Protein AF-A0A942ASG0-F1 (afdb_monomer_lite)

Sequence (392 aa):
MKYILGILLLIIGFVSEAQRLSVQSFRKLENDLSARGSEGRTDQNGDRCAIIKIVTTERNFVFEPDALGTMGTEQKTGEIWLYVPYGAKRLTIKHPVYGILRDYMYSEQIDKACVYELVLNTTRVLVAPETSRRWKEDDVDFSSLPQLNYNFQTSPFIVGDQAYVLFTLRKTSASYTRSIHAKDEEQSRFLGRTVRKYYHIKAHKETVSVAGFYKYDFLLKKWLDCTPPPYRTYTVEISENPSFSLGRSGSDFGLEAIGNFIFTLKRDYVYHPPFDKWLTVPTTFEQSYLVRDKIIKCSADENSMYLIHIYNPAENSLVLAEAIPQKKGFISKISVVADQVYFVISPENRKKIALTQVYLIDLDQEKVEEISEKNVSFFYKVLETSADGYKL

Foldseek 3Di:
DPVVVVVVVVPPDDPDPVQLKDWPDKFWDPPDQCQVDPNWDAAPVRFTWEKEKEFAQDDDKDKDWPPSGWPDWDDDHRTIITTGHFFTFFMWIFDLPRAIDPGDGHPDGGHTSTYMYTYMPNDDPPPVPPDQPDDDLVLQDPVQPPDWPADDKARWDDFRQKTKMWGKHKDKDDKDWDWDWAWDPVVCVVVVHTDIDIDTFIKIKIKMDTRFMWMQRSVVRHIDGFDDDPDDIDIFIATPDPVDGRDDPDPQPDWDDQDNWIARPQNQWTQRVRVSDIDGQPDGPPPWADADQWIWDWDADPQQWTFIWIARSNVSDIDRQDTHHHDPQWDWAWFDDPSWIKIKIAHPDPVVRQPIWIWTQDNVVRHIHTDPDRDSVVSVVRVPGHRDRRDD

pLDDT: mean 82.53, std 14.45, range [28.8, 97.06]

Secondary structure (DSSP, 8-state):
--SHHHHHTSSSS------SEEEEEEEE-TT--TTTSTT--B-TTSPBPEEEEEE-S----EEEE-TT----EEEETTEEEEEE-TT--EEEEEETTTEEEEEEEPSS---TT-EEEEEEEE------TT------GGG--GGGS-----SEEPPPEEETTEEEEEEEEEEEPPPEEEEEEEE-HHHHHHHTS--EEEEEEEEEEEEEEEEEEEEEETTTTEEEE-PPP-PPPEEEEEESSTTS------S-S-EEEETTEEEETTSSEEEEGGGTEEEE-SS--TTEEEETTEEEEEEE-TTSEEEEEEEETTTTEEEEEEEEE--TTEEEEEEEETTEEEEEEEESSGGGGGG-EEEEEETTTTEEEE-----HHHHHHHHH---BTTB-

Radius of gyration: 29.04 Å; chains: 1; bounding box: 80×58×90 Å

Structure (mmCIF, N/CA/C/O backbone):
data_AF-A0A942ASG0-F1
#
_entry.id   AF-A0A942ASG0-F1
#
loop_
_atom_site.group_PDB
_atom_site.id
_atom_site.type_symbol
_atom_site.label_atom_id
_atom_site.label_alt_id
_atom_site.label_comp_id
_atom_site.label_asym_id
_atom_site.label_entity_id
_atom_site.label_seq_id
_atom_site.pdbx_PDB_ins_code
_atom_site.Cartn_x
_atom_site.Cartn_y
_atom_site.Cartn_z
_atom_site.occupancy
_atom_site.B_iso_or_equiv
_atom_site.auth_seq_id
_atom_site.auth_comp_id
_atom_site.auth_asym_id
_atom_site.auth_atom_id
_atom_site.pdbx_PDB_model_num
ATOM 1 N N . MET A 1 1 ? 50.427 10.777 -24.935 1.00 48.16 1 MET A N 1
ATOM 2 C CA . MET A 1 1 ? 49.016 10.978 -25.350 1.00 48.16 1 MET A CA 1
ATOM 3 C C . MET A 1 1 ? 48.477 9.850 -26.253 1.00 48.16 1 MET A C 1
ATOM 5 O O . MET A 1 1 ? 47.706 10.125 -27.157 1.00 48.16 1 MET A O 1
ATOM 9 N N . LYS A 1 2 ? 48.838 8.573 -26.024 1.00 47.34 2 LYS A N 1
ATOM 10 C CA . LYS A 1 2 ? 48.308 7.421 -26.797 1.00 47.34 2 LYS A CA 1
ATOM 11 C C . LYS A 1 2 ? 47.503 6.413 -25.961 1.00 47.34 2 LYS A C 1
ATOM 13 O O . LYS A 1 2 ? 46.770 5.621 -26.528 1.00 47.34 2 LYS A O 1
ATOM 18 N N . TYR A 1 3 ? 47.571 6.497 -24.630 1.00 49.31 3 TYR A N 1
ATOM 19 C CA . TYR A 1 3 ? 46.872 5.573 -23.723 1.00 49.31 3 TYR A CA 1
ATOM 20 C C . TYR A 1 3 ? 45.586 6.147 -23.107 1.00 49.31 3 TYR A C 1
ATOM 22 O O . TYR A 1 3 ? 44.794 5.401 -22.547 1.00 49.31 3 TYR A O 1
ATOM 30 N N . ILE A 1 4 ? 45.332 7.453 -23.256 1.00 53.19 4 ILE A N 1
ATOM 31 C CA . ILE A 1 4 ? 44.117 8.099 -22.723 1.00 53.19 4 ILE A CA 1
ATOM 32 C C . ILE A 1 4 ? 42.896 7.809 -23.617 1.00 53.19 4 ILE A C 1
ATOM 34 O O . ILE A 1 4 ? 41.786 7.681 -23.115 1.00 53.19 4 ILE A O 1
ATOM 38 N N . LEU A 1 5 ? 43.101 7.600 -24.924 1.00 44.56 5 LEU A N 1
ATOM 39 C CA . LE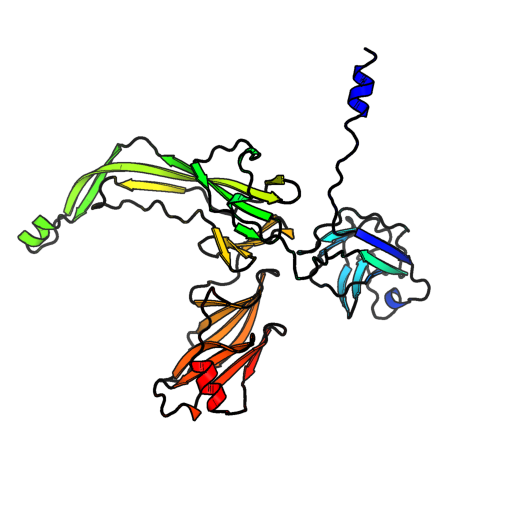U A 1 5 ? 42.014 7.270 -25.854 1.00 44.56 5 LEU A CA 1
ATOM 40 C C . LEU A 1 5 ? 41.536 5.808 -25.720 1.00 44.56 5 LEU A C 1
ATOM 42 O O . LEU A 1 5 ? 40.379 5.520 -25.996 1.00 44.56 5 LEU A O 1
ATOM 46 N N . GLY A 1 6 ? 42.400 4.897 -25.253 1.00 43.62 6 GLY A N 1
ATOM 47 C CA . GLY A 1 6 ? 42.054 3.482 -25.049 1.00 43.62 6 GLY A CA 1
ATOM 48 C C . GLY A 1 6 ? 41.266 3.213 -23.763 1.00 43.62 6 GLY A C 1
ATOM 49 O O . GLY A 1 6 ? 40.434 2.315 -23.735 1.00 43.62 6 GLY A O 1
ATOM 50 N N . ILE A 1 7 ? 41.475 4.020 -22.717 1.00 53.94 7 ILE A N 1
ATOM 51 C CA . ILE A 1 7 ? 40.761 3.881 -21.435 1.00 53.94 7 ILE A CA 1
ATOM 52 C C . ILE A 1 7 ? 39.361 4.513 -21.513 1.00 53.94 7 ILE A C 1
ATOM 54 O O . ILE A 1 7 ? 38.425 4.004 -20.905 1.00 53.94 7 ILE A O 1
ATOM 58 N N . LEU A 1 8 ? 39.178 5.551 -22.338 1.00 45.31 8 LEU A N 1
ATOM 59 C CA . LEU A 1 8 ? 37.859 6.146 -22.589 1.00 45.31 8 LEU A CA 1
ATOM 60 C C . LEU A 1 8 ? 36.940 5.230 -23.425 1.00 45.31 8 LEU A C 1
ATOM 62 O O . LEU A 1 8 ? 35.721 5.346 -23.346 1.00 45.31 8 LEU A O 1
ATOM 66 N N . LEU A 1 9 ? 37.509 4.286 -24.186 1.00 45.47 9 LEU A N 1
ATOM 67 C CA . LEU A 1 9 ? 36.757 3.350 -25.031 1.00 45.47 9 LEU A CA 1
ATOM 68 C C . LEU A 1 9 ? 36.333 2.060 -24.301 1.00 45.47 9 LEU A C 1
ATOM 70 O O . LEU A 1 9 ? 35.544 1.292 -24.842 1.00 45.47 9 LEU A O 1
ATOM 74 N N . LEU A 1 10 ? 36.810 1.832 -23.068 1.00 40.88 10 LEU A N 1
ATOM 75 C CA . LEU A 1 10 ? 36.497 0.636 -22.270 1.00 40.88 10 LEU A CA 1
ATOM 76 C C . LEU A 1 10 ? 35.333 0.841 -21.275 1.00 40.88 10 LEU A C 1
ATOM 78 O O . LEU A 1 10 ? 34.956 -0.092 -20.576 1.00 40.88 10 LEU A O 1
ATOM 82 N N . ILE A 1 11 ? 34.757 2.050 -21.210 1.00 46.19 11 ILE A N 1
ATOM 83 C CA . ILE A 1 11 ? 33.694 2.432 -20.253 1.00 46.19 11 ILE A CA 1
ATOM 84 C C . ILE A 1 11 ? 32.275 2.348 -20.876 1.00 46.19 11 ILE A C 1
ATOM 86 O O . ILE A 1 11 ? 31.283 2.572 -20.192 1.00 46.19 11 ILE A O 1
ATOM 90 N N . ILE A 1 12 ? 32.129 1.966 -22.154 1.00 49.53 12 ILE A N 1
ATOM 91 C CA . ILE A 1 12 ? 30.828 2.005 -22.869 1.00 49.53 12 ILE A CA 1
ATOM 92 C C . ILE A 1 12 ? 30.066 0.653 -22.910 1.00 49.53 12 ILE A C 1
ATOM 94 O O . ILE A 1 12 ? 28.944 0.584 -23.397 1.00 49.53 12 ILE A O 1
ATOM 98 N N . GLY A 1 13 ? 30.564 -0.425 -22.308 1.00 43.66 13 GLY A N 1
ATOM 99 C CA . GLY A 1 13 ? 29.758 -1.638 -22.069 1.00 43.66 13 GLY A CA 1
ATOM 100 C C . GLY A 1 13 ? 30.139 -2.196 -20.708 1.00 43.66 13 GLY A C 1
ATOM 101 O O . GLY A 1 13 ? 31.313 -2.436 -20.477 1.00 43.66 13 GLY A O 1
ATOM 102 N N . PHE A 1 14 ? 29.271 -2.344 -19.712 1.00 40.69 14 PHE A N 1
ATOM 103 C CA . PHE A 1 14 ? 27.920 -2.880 -19.746 1.00 40.69 14 PHE A CA 1
ATOM 104 C C . PHE A 1 14 ? 27.034 -2.139 -18.733 1.00 40.69 14 PHE A C 1
ATOM 106 O O . PHE A 1 14 ? 27.202 -2.290 -17.524 1.00 40.69 14 PHE A O 1
ATOM 113 N N . VAL A 1 15 ? 26.041 -1.394 -19.217 1.00 37.25 15 VAL A N 1
ATOM 114 C CA . VAL A 1 15 ? 24.799 -1.177 -18.468 1.00 37.25 15 VAL A CA 1
ATOM 115 C C . VAL A 1 15 ? 23.785 -2.127 -19.084 1.00 37.25 15 VAL A C 1
ATOM 117 O O . VAL A 1 15 ? 23.076 -1.772 -20.018 1.00 37.25 15 VAL A O 1
ATOM 120 N N . SER A 1 16 ? 23.758 -3.370 -18.616 1.00 33.47 16 SER A N 1
ATOM 121 C CA . SER A 1 16 ? 22.573 -4.200 -18.792 1.00 33.47 16 SER A CA 1
ATOM 122 C C . SER A 1 16 ? 21.717 -3.998 -17.548 1.00 33.47 16 SER A C 1
ATOM 124 O O . SER A 1 16 ? 21.945 -4.642 -16.522 1.00 33.47 16 SER A O 1
ATOM 126 N N . GLU A 1 17 ? 20.735 -3.092 -17.616 1.00 38.97 17 GLU A N 1
ATOM 127 C CA . GLU A 1 17 ? 19.510 -3.318 -16.849 1.00 38.97 17 GLU A CA 1
ATOM 128 C C . GLU A 1 17 ? 19.090 -4.752 -17.178 1.00 38.97 17 GLU A C 1
ATOM 130 O O . GLU A 1 17 ? 18.910 -5.088 -18.348 1.00 38.97 17 GLU A O 1
ATOM 135 N N . ALA A 1 18 ? 18.995 -5.633 -16.185 1.00 37.53 18 ALA A N 1
ATOM 136 C CA . ALA A 1 18 ? 18.322 -6.902 -16.401 1.00 37.53 18 ALA A CA 1
ATOM 137 C C . ALA A 1 18 ? 16.839 -6.573 -16.632 1.00 37.53 18 ALA A C 1
ATOM 139 O O . ALA A 1 18 ? 16.048 -6.512 -15.693 1.00 37.53 18 ALA A O 1
ATOM 140 N N . GLN A 1 19 ? 16.483 -6.263 -17.876 1.00 45.41 19 GLN A N 1
ATOM 141 C CA . GLN A 1 19 ? 15.120 -6.014 -18.310 1.00 45.41 19 GLN A CA 1
ATOM 142 C C . GLN A 1 19 ? 14.390 -7.363 -18.250 1.00 45.41 19 GLN A C 1
ATOM 144 O O . GLN A 1 19 ? 14.608 -8.244 -19.077 1.00 45.41 19 GLN A O 1
ATOM 149 N N . ARG A 1 20 ? 13.592 -7.564 -17.192 1.00 66.81 20 ARG A N 1
ATOM 150 C CA . ARG A 1 20 ? 12.850 -8.816 -16.918 1.00 66.81 20 ARG A CA 1
ATOM 151 C C . ARG A 1 20 ? 11.556 -8.942 -17.736 1.00 66.81 20 ARG A C 1
ATOM 153 O O . ARG A 1 20 ? 10.942 -10.003 -17.744 1.00 66.81 20 ARG A O 1
ATOM 160 N N . LEU A 1 21 ? 11.191 -7.877 -18.449 1.00 74.88 21 LEU A N 1
ATOM 161 C CA . LEU A 1 21 ? 10.167 -7.834 -19.483 1.00 74.88 21 LEU A CA 1
ATOM 162 C C . LEU A 1 21 ? 10.868 -7.611 -20.823 1.00 74.88 21 LEU A C 1
ATOM 164 O O . LEU A 1 21 ? 11.535 -6.592 -21.006 1.00 74.88 21 LEU A O 1
ATOM 168 N N . SER A 1 22 ? 10.725 -8.551 -21.750 1.00 83.56 22 SER A N 1
ATOM 169 C CA . SER A 1 22 ? 11.281 -8.437 -23.099 1.00 83.56 22 SER A CA 1
ATOM 170 C C . SER A 1 22 ? 10.290 -8.937 -24.143 1.00 83.56 22 SER A C 1
ATOM 172 O O . SER A 1 22 ? 9.308 -9.609 -23.822 1.00 83.56 22 SER A O 1
ATOM 174 N N . VAL A 1 23 ? 10.520 -8.578 -25.405 1.00 86.50 23 VAL A N 1
ATOM 175 C CA . VAL A 1 23 ? 9.737 -9.105 -26.526 1.00 86.50 23 VAL A CA 1
ATOM 176 C C . VAL A 1 23 ? 10.394 -10.390 -27.002 1.00 86.50 23 VAL A C 1
ATOM 178 O O . VAL A 1 23 ? 11.553 -10.381 -27.407 1.00 86.50 23 VAL A O 1
ATOM 181 N N . GLN A 1 24 ? 9.650 -11.491 -26.948 1.00 84.06 24 GLN A N 1
ATOM 182 C CA . GLN A 1 24 ? 10.066 -12.767 -27.520 1.00 84.06 24 GLN A CA 1
ATOM 183 C C . GLN A 1 24 ? 9.985 -12.721 -29.047 1.00 84.06 24 GLN A C 1
ATOM 185 O O . GLN A 1 24 ? 10.908 -13.152 -29.734 1.00 84.06 24 GLN A O 1
ATOM 190 N N . SER A 1 25 ? 8.880 -12.198 -29.578 1.00 87.12 25 SER A N 1
ATOM 191 C CA . SER A 1 25 ? 8.680 -12.042 -31.014 1.00 87.12 25 SER A CA 1
ATOM 192 C C . SER A 1 25 ? 7.715 -10.909 -31.320 1.00 87.12 25 SER A C 1
ATOM 194 O O . SER A 1 25 ? 6.760 -10.673 -30.581 1.00 87.12 25 SER A O 1
ATOM 196 N N . PHE A 1 26 ? 7.949 -10.252 -32.449 1.00 94.06 26 PHE A N 1
ATOM 197 C CA . PHE A 1 26 ? 7.031 -9.303 -33.058 1.00 94.06 26 PHE A CA 1
ATOM 198 C C . PHE A 1 26 ? 6.920 -9.636 -34.542 1.00 94.06 26 PHE A C 1
ATOM 200 O O . PHE A 1 26 ? 7.946 -9.809 -35.199 1.00 94.06 26 PHE A O 1
ATOM 207 N N . ARG A 1 27 ? 5.699 -9.781 -35.059 1.00 94.44 27 ARG A N 1
ATOM 208 C CA . ARG A 1 27 ? 5.468 -10.090 -36.478 1.00 94.44 27 ARG A CA 1
ATOM 209 C C . ARG A 1 27 ? 4.123 -9.576 -36.959 1.00 94.44 27 ARG A C 1
ATOM 211 O O . ARG A 1 27 ? 3.168 -9.502 -36.188 1.00 94.44 27 ARG A O 1
ATOM 218 N N . LYS A 1 28 ? 4.027 -9.285 -38.251 1.00 95.50 28 LYS A N 1
ATOM 219 C CA . LYS A 1 28 ? 2.758 -8.982 -38.914 1.00 95.50 28 LYS A CA 1
ATOM 220 C C . LYS A 1 28 ? 1.915 -10.251 -39.089 1.00 95.50 28 LYS A C 1
ATOM 222 O O . LYS A 1 28 ? 2.432 -11.315 -39.428 1.00 95.50 28 LYS A O 1
ATOM 227 N N . LEU A 1 29 ? 0.608 -10.141 -38.865 1.00 95.75 29 LEU A N 1
ATOM 228 C CA . LEU A 1 29 ? -0.370 -11.201 -39.105 1.00 95.75 29 LEU A CA 1
ATOM 229 C C . LEU A 1 29 ? -1.119 -10.913 -40.412 1.00 95.75 29 LEU A C 1
ATOM 231 O O . LEU A 1 29 ? -2.175 -10.288 -40.410 1.00 95.75 29 LEU A O 1
ATOM 235 N N . GLU A 1 30 ? -0.576 -11.380 -41.538 1.00 91.88 30 GLU A N 1
ATOM 236 C CA . GLU A 1 30 ? -1.072 -11.038 -42.888 1.00 91.88 30 GLU A CA 1
ATOM 237 C C . GLU A 1 30 ? -2.543 -11.409 -43.140 1.00 91.88 30 GLU A C 1
ATOM 239 O O . GLU A 1 30 ? -3.248 -10.729 -43.885 1.00 91.88 30 GLU A O 1
ATOM 244 N N . ASN A 1 31 ? -3.026 -12.475 -42.499 1.00 92.25 31 ASN A N 1
ATOM 245 C CA . ASN A 1 31 ? -4.392 -12.972 -42.684 1.00 92.25 31 ASN A CA 1
ATOM 246 C C . ASN A 1 31 ? -5.394 -12.404 -41.667 1.00 92.25 31 ASN A C 1
ATOM 248 O O . ASN A 1 31 ? -6.587 -12.692 -41.765 1.00 92.25 31 ASN A O 1
ATOM 252 N N . ASP A 1 32 ? -4.939 -11.628 -40.682 1.00 92.81 32 ASP A N 1
ATOM 253 C CA . ASP A 1 32 ? -5.814 -11.065 -39.660 1.00 92.81 32 ASP A CA 1
ATOM 254 C C . ASP A 1 32 ? -6.323 -9.682 -40.088 1.00 92.81 32 ASP A C 1
ATOM 256 O O . ASP A 1 32 ? -5.581 -8.706 -40.202 1.00 92.81 32 ASP A O 1
ATOM 260 N N . LEU A 1 33 ? -7.632 -9.604 -40.332 1.00 92.81 33 LEU A N 1
ATOM 261 C CA . LEU A 1 33 ? -8.307 -8.408 -40.832 1.00 92.81 33 LEU A CA 1
ATOM 262 C C . LEU A 1 33 ? -8.984 -7.591 -39.720 1.00 92.81 33 LEU A C 1
ATOM 264 O O . LEU A 1 33 ? -9.734 -6.663 -40.029 1.00 92.81 33 LEU A O 1
ATOM 268 N N . SER A 1 34 ? -8.726 -7.891 -38.439 1.00 92.94 34 SER A N 1
ATOM 269 C CA . SER A 1 34 ? -9.394 -7.244 -37.293 1.00 92.94 34 SER A CA 1
ATOM 270 C C . SER A 1 34 ? -9.291 -5.713 -37.343 1.00 92.94 34 SER A C 1
ATOM 272 O O . SER A 1 34 ? -10.278 -5.016 -37.119 1.00 92.94 34 SER A O 1
ATOM 274 N N . ALA A 1 35 ? -8.130 -5.180 -37.743 1.00 91.62 35 ALA A N 1
ATOM 275 C CA . ALA A 1 35 ? -7.896 -3.738 -37.870 1.00 91.62 35 ALA A CA 1
ATOM 276 C C . ALA A 1 35 ? -8.704 -3.064 -39.001 1.00 91.62 35 ALA A C 1
ATOM 278 O O . ALA A 1 35 ? -8.911 -1.851 -38.979 1.00 91.62 35 ALA A O 1
ATOM 279 N N . ARG A 1 36 ? -9.174 -3.836 -39.991 1.00 90.19 36 ARG A N 1
ATOM 280 C CA . ARG A 1 36 ? -10.013 -3.358 -41.110 1.00 90.19 36 ARG A CA 1
ATOM 281 C C . ARG A 1 36 ? -11.505 -3.487 -40.813 1.00 90.19 36 ARG A C 1
ATOM 283 O O . ARG A 1 36 ? -12.303 -2.746 -41.388 1.00 90.19 36 ARG A O 1
ATOM 290 N N . GLY A 1 37 ? -11.862 -4.440 -39.955 1.00 87.06 37 GLY A N 1
ATOM 291 C CA . GLY A 1 37 ? -13.235 -4.785 -39.605 1.00 87.06 37 GLY A CA 1
ATOM 292 C C . GLY A 1 37 ? -13.891 -3.827 -38.607 1.00 87.06 37 GLY A C 1
ATOM 293 O O . GLY A 1 37 ? -13.517 -2.657 -38.476 1.00 87.06 37 GLY A O 1
ATOM 294 N N . SER A 1 38 ? -14.900 -4.347 -37.905 1.00 87.62 38 SER A N 1
ATOM 295 C CA . SER A 1 38 ? -15.662 -3.624 -36.877 1.00 87.62 38 SER A CA 1
ATOM 296 C C . SER A 1 38 ? -14.816 -3.225 -35.672 1.00 87.62 38 SER A C 1
ATOM 298 O O . SER A 1 38 ? -15.062 -2.180 -35.085 1.00 87.62 38 SER A O 1
ATOM 300 N N . GLU A 1 39 ? -13.805 -4.026 -35.334 1.00 90.38 39 GLU A N 1
ATOM 301 C CA . GLU A 1 39 ? -12.947 -3.792 -34.168 1.00 90.38 39 GLU A CA 1
ATOM 302 C C . GLU A 1 39 ? -11.871 -2.723 -34.418 1.00 90.38 39 GLU A C 1
ATOM 304 O O . GLU A 1 39 ? -11.235 -2.238 -33.486 1.00 90.38 39 GLU A O 1
ATOM 309 N N . GLY A 1 40 ? -11.624 -2.351 -35.678 1.00 89.12 40 GLY A N 1
ATOM 310 C CA . GLY A 1 40 ? -10.619 -1.348 -36.010 1.00 89.12 40 GLY A CA 1
ATOM 311 C C . GLY A 1 40 ? -10.977 0.034 -35.455 1.00 89.12 40 GLY A C 1
ATOM 312 O O . GLY A 1 40 ? -12.142 0.429 -35.436 1.00 89.12 40 GLY A O 1
ATOM 313 N N . ARG A 1 41 ? -9.959 0.823 -35.102 1.00 92.31 41 ARG A N 1
ATOM 314 C CA . ARG A 1 41 ? -10.110 2.227 -34.683 1.00 92.31 41 ARG A CA 1
ATOM 315 C C . ARG A 1 41 ? -9.504 3.178 -35.708 1.00 92.31 41 ARG A C 1
ATOM 317 O O . ARG A 1 41 ? -8.710 2.762 -36.552 1.00 92.31 41 ARG A O 1
ATOM 324 N N . THR A 1 42 ? -9.908 4.438 -35.636 1.00 89.81 42 THR A N 1
ATOM 325 C CA . THR A 1 42 ? -9.408 5.517 -36.491 1.00 89.81 42 THR A CA 1
ATOM 326 C C . THR A 1 42 ? -8.644 6.511 -35.628 1.00 89.81 42 THR A C 1
ATOM 328 O O . THR A 1 42 ? -9.078 6.818 -34.517 1.00 89.81 42 THR A O 1
ATOM 331 N N . ASP A 1 43 ? -7.504 6.984 -36.119 1.00 83.94 43 ASP A N 1
ATOM 332 C CA . ASP A 1 43 ? -6.710 8.005 -35.450 1.00 83.94 43 ASP A CA 1
ATOM 333 C C . ASP A 1 43 ? -7.267 9.421 -35.679 1.00 83.94 43 ASP A C 1
ATOM 335 O O . ASP A 1 43 ? -8.272 9.638 -36.361 1.00 83.94 43 ASP A O 1
ATOM 339 N N . GLN A 1 44 ? -6.597 10.413 -35.093 1.00 81.25 44 GLN A N 1
ATOM 340 C CA . GLN A 1 44 ? -6.981 11.826 -35.186 1.00 81.25 44 GLN A CA 1
ATOM 341 C C . GLN A 1 44 ? -6.904 12.388 -36.616 1.00 81.25 44 GLN A C 1
ATOM 343 O O . GLN A 1 44 ? -7.504 13.424 -36.893 1.00 81.25 44 GLN A O 1
ATOM 348 N N . ASN A 1 45 ? -6.194 11.712 -37.524 1.00 81.38 45 ASN A N 1
ATOM 349 C CA . ASN A 1 45 ? -6.040 12.109 -38.921 1.00 81.38 45 ASN A CA 1
ATOM 350 C C . ASN A 1 45 ? -7.066 11.427 -39.840 1.00 81.38 45 ASN A C 1
ATOM 352 O O . ASN A 1 45 ? -7.040 11.641 -41.051 1.00 81.38 45 ASN A O 1
ATOM 356 N N . GLY A 1 46 ? -7.977 10.615 -39.291 1.00 84.31 46 GLY A N 1
ATOM 357 C CA . GLY A 1 46 ? -8.955 9.868 -40.080 1.00 84.31 46 GLY A CA 1
ATOM 358 C C . GLY A 1 46 ? -8.405 8.568 -40.674 1.00 84.31 46 GLY A C 1
ATOM 359 O O . GLY A 1 46 ? -9.114 7.899 -41.428 1.00 84.31 46 GLY A O 1
ATOM 360 N N . ASP A 1 47 ? -7.178 8.177 -40.322 1.00 89.38 47 ASP A N 1
ATOM 361 C CA . ASP A 1 47 ? -6.552 6.949 -40.796 1.00 89.38 47 ASP A CA 1
ATOM 362 C C . ASP A 1 47 ? -6.862 5.763 -39.874 1.00 89.38 47 ASP A C 1
ATOM 364 O O . ASP A 1 47 ? -6.910 5.881 -38.650 1.00 89.38 47 ASP A O 1
ATOM 368 N N . ARG A 1 48 ? -7.058 4.573 -40.455 1.00 91.56 48 ARG A N 1
ATOM 369 C CA . ARG A 1 48 ? -7.255 3.337 -39.680 1.00 91.56 48 ARG A CA 1
ATOM 370 C C . ARG A 1 48 ? -5.968 2.951 -38.947 1.00 91.56 48 ARG A C 1
ATOM 372 O O . ARG A 1 48 ? -4.936 2.710 -39.582 1.00 91.56 48 ARG A O 1
ATOM 379 N N . CYS A 1 49 ? -6.066 2.805 -37.630 1.00 92.94 49 CYS A N 1
ATOM 380 C CA . CYS A 1 49 ? -4.985 2.332 -36.773 1.00 92.94 49 CYS A CA 1
ATOM 381 C C . CYS A 1 49 ? -4.585 0.893 -37.100 1.00 92.94 49 CYS A C 1
ATOM 383 O O . CYS A 1 49 ? -5.391 0.095 -37.586 1.00 92.94 49 CYS A O 1
ATOM 385 N N . ALA A 1 50 ? -3.346 0.552 -36.763 1.00 94.44 50 ALA A N 1
ATOM 386 C CA . ALA A 1 50 ? -2.951 -0.836 -36.611 1.00 94.44 50 ALA A CA 1
ATOM 387 C C . ALA A 1 50 ? -3.406 -1.375 -35.246 1.00 94.44 50 ALA A C 1
ATOM 389 O O . ALA A 1 50 ? -3.585 -0.614 -34.289 1.00 94.44 50 ALA A O 1
ATOM 390 N N . ILE A 1 51 ? -3.554 -2.696 -35.156 1.00 96.19 51 ILE A N 1
ATOM 391 C CA . ILE A 1 51 ? -3.764 -3.410 -33.892 1.00 96.19 51 ILE A CA 1
ATOM 392 C C . ILE A 1 51 ? -2.513 -4.225 -33.595 1.00 96.19 51 ILE A C 1
ATOM 394 O O . ILE A 1 51 ? -2.107 -5.054 -34.405 1.00 96.19 51 ILE A O 1
ATOM 398 N N . ILE A 1 52 ? -1.929 -4.029 -32.420 1.00 96.19 52 ILE A N 1
ATOM 399 C CA . ILE A 1 52 ? -0.906 -4.919 -31.879 1.00 96.19 52 ILE A CA 1
ATOM 400 C C . ILE A 1 52 ? -1.587 -5.816 -30.846 1.00 96.19 52 ILE A C 1
ATOM 402 O O . ILE A 1 52 ? -2.026 -5.344 -29.799 1.00 96.19 52 ILE A O 1
ATOM 406 N N . LYS A 1 53 ? -1.688 -7.108 -31.153 1.00 96.56 53 LYS A N 1
ATOM 407 C CA . LYS A 1 53 ? -2.179 -8.151 -30.254 1.00 96.56 53 LYS A CA 1
ATOM 408 C C . LYS A 1 53 ? -1.022 -8.648 -29.406 1.00 96.56 53 LYS A C 1
ATOM 410 O O . LYS A 1 53 ? -0.139 -9.363 -29.878 1.00 96.56 53 LYS A O 1
ATOM 415 N N . ILE A 1 54 ? -0.998 -8.209 -28.159 1.00 95.06 54 ILE A N 1
ATOM 416 C CA . ILE A 1 54 ? 0.014 -8.592 -27.186 1.00 95.06 54 ILE A CA 1
ATOM 417 C C . ILE A 1 54 ? -0.427 -9.899 -26.535 1.00 95.06 54 ILE A C 1
ATOM 419 O O . ILE A 1 54 ? -1.390 -9.907 -25.771 1.00 95.06 54 ILE A O 1
ATOM 423 N N . VAL A 1 55 ? 0.264 -10.995 -26.837 1.00 90.62 55 VAL A N 1
ATOM 424 C CA . VAL A 1 55 ? -0.068 -12.337 -26.342 1.00 90.62 55 VAL A CA 1
ATOM 425 C C . VAL A 1 55 ? 0.379 -12.456 -24.887 1.00 90.62 55 VAL A C 1
ATOM 427 O O . VAL A 1 55 ? 1.577 -12.466 -24.597 1.00 90.62 55 VAL A O 1
ATOM 430 N N . THR A 1 56 ? -0.584 -12.503 -23.965 1.00 82.25 56 THR A N 1
ATOM 431 C CA . THR A 1 56 ? -0.345 -12.626 -22.522 1.00 82.25 56 THR A CA 1
ATOM 432 C C . THR A 1 56 ? -1.636 -12.961 -21.770 1.00 82.25 56 THR A C 1
ATOM 434 O O . THR A 1 56 ? -2.712 -12.455 -22.088 1.00 82.25 56 THR A O 1
ATOM 437 N N . THR A 1 57 ? -1.539 -13.789 -20.729 1.00 75.31 57 THR A N 1
ATOM 438 C CA . THR A 1 57 ? -2.635 -14.029 -19.768 1.00 75.31 57 THR A CA 1
ATOM 439 C C . THR A 1 57 ? -2.639 -13.028 -18.614 1.00 75.31 57 THR A C 1
ATOM 441 O O . THR A 1 57 ? -3.594 -12.971 -17.842 1.00 75.31 57 THR A O 1
ATOM 444 N N . GLU A 1 58 ? -1.563 -12.257 -18.480 1.00 78.25 58 GLU A N 1
ATOM 445 C CA . GLU A 1 58 ? -1.341 -11.316 -17.391 1.00 78.25 58 GLU A CA 1
ATOM 446 C C . GLU A 1 58 ? -2.022 -9.970 -17.699 1.00 78.25 58 GLU A C 1
ATOM 448 O O . GLU A 1 58 ? -2.113 -9.548 -18.855 1.00 78.25 58 GLU A O 1
ATOM 453 N N . ARG A 1 59 ? -2.529 -9.299 -16.661 1.00 80.19 59 ARG A N 1
ATOM 454 C CA . ARG A 1 59 ? -3.303 -8.046 -16.767 1.00 80.19 59 ARG A CA 1
ATOM 455 C C . ARG A 1 59 ? -2.475 -6.851 -16.293 1.00 80.19 59 ARG A C 1
ATOM 457 O O . ARG A 1 59 ? -1.318 -7.009 -15.947 1.00 80.19 59 ARG A O 1
ATOM 464 N N . ASN A 1 60 ? -3.052 -5.651 -16.263 1.00 82.44 60 ASN A N 1
ATOM 465 C CA . ASN A 1 60 ? -2.437 -4.463 -15.644 1.00 82.44 60 ASN A CA 1
ATOM 466 C C . ASN A 1 60 ? -1.133 -3.979 -16.305 1.00 82.44 60 ASN A C 1
ATOM 468 O O . ASN A 1 60 ? -0.291 -3.340 -15.668 1.00 82.44 60 ASN A O 1
ATOM 472 N N . PHE A 1 61 ? -0.977 -4.241 -17.603 1.00 86.00 61 PHE A N 1
ATOM 473 C CA . PHE A 1 61 ? 0.055 -3.597 -18.406 1.00 86.00 61 PHE A CA 1
ATOM 474 C C . PHE A 1 61 ? -0.330 -2.159 -18.752 1.00 86.00 61 PHE A C 1
ATOM 476 O O . PHE A 1 61 ? -1.468 -1.872 -19.126 1.00 86.00 61 PHE A O 1
ATOM 483 N N . VAL A 1 62 ? 0.654 -1.266 -18.698 1.00 87.81 62 VAL A N 1
ATOM 484 C CA . VAL A 1 62 ? 0.550 0.106 -19.200 1.00 87.81 62 VAL A CA 1
ATOM 485 C C . VAL A 1 62 ? 1.401 0.232 -20.457 1.00 87.81 62 VAL A C 1
ATOM 487 O O . VAL A 1 62 ? 2.575 -0.144 -20.456 1.00 87.81 62 VAL A O 1
ATOM 490 N N . PHE A 1 63 ? 0.802 0.771 -21.519 1.00 90.19 63 PHE A N 1
ATOM 491 C CA . PHE A 1 63 ? 1.415 0.903 -22.838 1.00 90.19 63 PHE A CA 1
ATOM 492 C C . PHE A 1 63 ? 1.573 2.373 -23.216 1.00 90.19 63 PHE A C 1
ATOM 494 O O . PHE A 1 63 ? 0.607 3.133 -23.236 1.00 90.19 63 PHE A O 1
ATOM 501 N N . GLU A 1 64 ? 2.799 2.748 -23.553 1.00 87.81 64 GLU A N 1
ATOM 502 C CA . GLU A 1 64 ? 3.203 4.092 -23.955 1.00 87.81 64 GLU A CA 1
ATOM 503 C C . GLU A 1 64 ? 3.886 4.004 -25.331 1.00 87.81 64 GLU A C 1
ATOM 505 O O . GLU A 1 64 ? 5.103 3.808 -25.404 1.00 87.81 64 GLU A O 1
ATOM 510 N N . PRO A 1 65 ? 3.135 4.074 -26.445 1.00 80.88 65 PRO A N 1
ATOM 511 C CA . PRO A 1 65 ? 3.716 4.241 -27.771 1.00 80.88 65 PRO A CA 1
ATOM 512 C C . PRO A 1 65 ? 4.381 5.621 -27.882 1.00 80.88 65 PRO A C 1
ATOM 514 O O . PRO A 1 65 ? 4.236 6.470 -26.999 1.00 80.88 65 PRO A O 1
ATOM 517 N N . ASP A 1 66 ? 5.128 5.864 -28.960 1.00 74.19 66 ASP A N 1
ATOM 518 C CA . ASP A 1 66 ? 5.695 7.194 -29.219 1.00 74.19 66 ASP A CA 1
ATOM 519 C C . ASP A 1 66 ? 4.652 8.323 -29.304 1.00 74.19 66 ASP A C 1
ATOM 521 O O . ASP A 1 66 ? 3.443 8.137 -29.185 1.00 74.19 66 ASP A O 1
ATOM 525 N N . ALA A 1 67 ? 5.171 9.540 -29.500 1.00 55.72 67 ALA A N 1
ATOM 526 C CA . ALA A 1 67 ? 4.481 10.825 -29.467 1.00 55.72 67 ALA A CA 1
ATOM 527 C C . ALA A 1 67 ? 3.255 10.958 -30.395 1.00 55.72 67 ALA A C 1
ATOM 529 O O . ALA A 1 67 ? 2.596 11.993 -30.354 1.00 55.72 67 ALA A O 1
ATOM 530 N N . LEU A 1 68 ? 2.936 9.946 -31.207 1.00 62.53 68 LEU A N 1
ATOM 531 C CA . LEU A 1 68 ? 1.691 9.868 -31.970 1.00 62.53 68 LEU A CA 1
ATOM 532 C C . LEU A 1 68 ? 0.497 9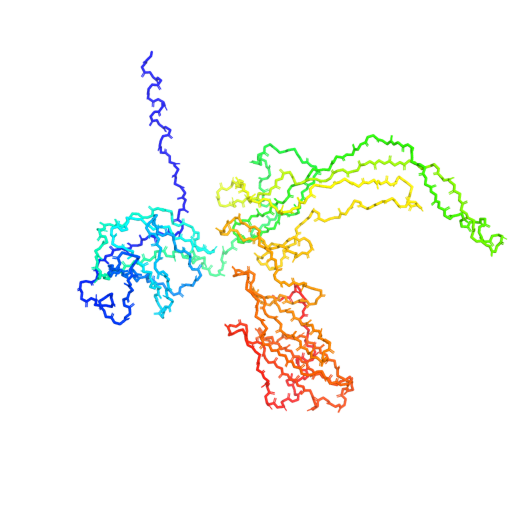.346 -31.130 1.00 62.53 68 LEU A C 1
ATOM 534 O O . LEU A 1 68 ? -0.646 9.493 -31.555 1.00 62.53 68 LEU A O 1
ATOM 538 N N . GLY A 1 69 ? 0.741 8.815 -29.921 1.00 61.38 69 GLY A N 1
ATOM 539 C CA . GLY A 1 69 ? -0.276 8.427 -28.929 1.00 61.38 69 GLY A CA 1
ATOM 540 C C . GLY A 1 69 ? -0.912 7.044 -29.148 1.00 61.38 69 GLY A C 1
ATOM 541 O O . GLY A 1 69 ? -0.816 6.463 -30.226 1.00 61.38 69 GLY A O 1
ATOM 542 N N . THR A 1 70 ? -1.568 6.487 -28.115 1.00 65.81 70 THR A N 1
ATOM 543 C CA . THR A 1 70 ? -2.459 5.315 -28.267 1.00 65.81 70 THR A CA 1
ATOM 544 C C . THR A 1 70 ? -3.856 5.767 -28.677 1.00 65.81 70 THR A C 1
ATOM 546 O O . THR A 1 70 ? -4.343 6.792 -28.205 1.00 65.81 70 THR A O 1
ATOM 549 N N . MET A 1 71 ? -4.564 4.943 -29.455 1.00 74.12 71 MET A N 1
ATOM 550 C CA . MET A 1 71 ? -6.021 5.074 -29.639 1.00 74.12 71 MET A CA 1
ATOM 551 C C . MET A 1 71 ? -6.791 4.161 -28.670 1.00 74.12 71 MET A C 1
ATOM 553 O O . MET A 1 71 ? -7.900 3.700 -28.950 1.00 74.12 71 MET A O 1
ATOM 557 N N . GLY A 1 72 ? -6.178 3.906 -27.509 1.00 83.69 72 GLY A N 1
ATOM 558 C CA . GLY A 1 72 ? -6.663 3.053 -26.429 1.00 83.69 72 GLY A CA 1
ATOM 559 C C . GLY A 1 72 ? -6.114 1.626 -26.448 1.00 83.69 72 GLY A C 1
ATOM 560 O O . GLY A 1 72 ? -5.356 1.223 -27.333 1.00 83.69 72 GLY A O 1
ATOM 561 N N . THR A 1 73 ? -6.522 0.867 -25.437 1.00 90.00 73 THR A N 1
ATOM 562 C CA . THR A 1 73 ? -6.262 -0.566 -25.294 1.00 90.00 73 THR A CA 1
ATOM 563 C C . THR A 1 73 ? -7.560 -1.302 -25.008 1.00 90.00 73 THR A C 1
ATOM 565 O O . THR A 1 73 ? -8.552 -0.703 -24.586 1.00 90.00 73 THR A O 1
ATOM 568 N N . GLU A 1 74 ? -7.567 -2.603 -25.258 1.00 90.12 74 GLU A N 1
ATOM 569 C CA . GLU A 1 74 ? -8.697 -3.467 -24.959 1.00 90.12 74 GLU A CA 1
ATOM 570 C C . GLU A 1 74 ? -8.204 -4.832 -24.487 1.00 90.12 74 GLU A C 1
ATOM 572 O O . GLU A 1 74 ? -7.396 -5.482 -25.147 1.00 90.12 74 GLU A O 1
ATOM 577 N N . GLN A 1 75 ? -8.684 -5.267 -23.326 1.00 86.44 75 GLN A N 1
ATOM 578 C CA . GLN A 1 75 ? -8.347 -6.575 -22.780 1.00 86.44 75 GLN A CA 1
ATOM 579 C C . GLN A 1 75 ? -9.229 -7.644 -23.438 1.00 86.44 75 GLN A C 1
ATOM 581 O O . GLN A 1 75 ? -10.455 -7.572 -23.354 1.00 86.44 75 GLN A O 1
ATOM 586 N N . LYS A 1 76 ? -8.614 -8.662 -24.046 1.00 87.56 76 LYS A N 1
ATOM 587 C CA . LYS A 1 76 ? -9.296 -9.864 -24.545 1.00 87.56 76 LYS A CA 1
ATOM 588 C C . LYS A 1 76 ? -8.783 -11.098 -23.783 1.00 87.56 76 LYS A C 1
ATOM 590 O O . LYS A 1 76 ? -7.859 -11.028 -22.967 1.00 87.56 76 LYS A O 1
ATOM 595 N N . THR A 1 77 ? -9.415 -12.247 -24.000 1.00 81.44 77 THR A N 1
ATOM 596 C CA . THR A 1 77 ? -8.979 -13.508 -23.386 1.00 81.44 77 THR A CA 1
ATOM 597 C C . THR A 1 77 ? -7.653 -13.953 -23.996 1.00 81.44 77 THR A C 1
ATOM 599 O O . THR A 1 77 ? -7.604 -14.278 -25.176 1.00 81.44 77 THR A O 1
ATOM 602 N N . GLY A 1 78 ? -6.590 -13.990 -23.187 1.00 76.94 78 GLY A N 1
ATOM 603 C CA . GLY A 1 78 ? -5.260 -14.447 -23.612 1.00 76.94 78 GLY A CA 1
ATOM 604 C C . GLY A 1 78 ? -4.436 -13.421 -24.399 1.00 76.94 78 GLY A C 1
ATOM 605 O O . GLY A 1 78 ? -3.302 -13.720 -24.776 1.00 76.94 78 GLY A O 1
ATOM 606 N N . GLU A 1 79 ? -4.969 -12.219 -24.629 1.00 92.00 79 GLU A N 1
ATOM 607 C CA . GLU A 1 79 ? -4.259 -11.147 -25.322 1.00 92.00 79 GLU A CA 1
ATOM 608 C C . GLU A 1 79 ? -4.766 -9.749 -24.940 1.00 92.00 79 GLU A C 1
ATOM 610 O O . GLU A 1 79 ? -5.891 -9.566 -24.471 1.00 92.00 79 GLU A O 1
ATOM 615 N N . ILE A 1 80 ? -3.931 -8.739 -25.171 1.00 94.19 80 ILE A N 1
ATOM 616 C CA . ILE A 1 80 ? -4.276 -7.322 -25.031 1.00 94.19 80 ILE A CA 1
ATOM 617 C C . ILE A 1 80 ? -4.161 -6.669 -26.399 1.00 94.19 80 ILE A C 1
ATOM 619 O O . ILE A 1 80 ? -3.134 -6.785 -27.061 1.00 94.19 80 ILE A O 1
ATOM 623 N N . TRP A 1 81 ? -5.202 -5.969 -26.829 1.00 95.75 81 TRP A N 1
ATOM 624 C CA . TRP A 1 81 ? -5.202 -5.250 -28.094 1.00 95.75 81 TRP A CA 1
ATOM 625 C C . TRP A 1 81 ? -4.783 -3.812 -27.846 1.00 95.75 81 TRP A C 1
ATOM 627 O O . TRP A 1 81 ? -5.429 -3.081 -27.096 1.00 95.75 81 TRP A O 1
ATOM 637 N N . LEU A 1 82 ? -3.689 -3.411 -28.478 1.00 94.81 82 LEU A N 1
ATOM 638 C CA . LEU A 1 82 ? -3.158 -2.059 -28.434 1.00 94.81 82 LEU A CA 1
ATOM 639 C C . LEU A 1 82 ? -3.366 -1.397 -29.797 1.00 94.81 82 LEU A C 1
ATOM 641 O O . LEU A 1 82 ? -2.869 -1.883 -30.813 1.00 94.81 82 LEU A O 1
ATOM 645 N N . TYR A 1 83 ? -4.086 -0.276 -29.813 1.00 93.94 83 TYR A N 1
ATOM 646 C CA . TYR A 1 83 ? -4.373 0.469 -31.035 1.00 93.94 83 TYR A CA 1
ATOM 647 C C . TYR A 1 83 ? -3.332 1.573 -31.227 1.00 93.94 83 TYR A C 1
ATOM 649 O O . TYR A 1 83 ? -3.242 2.494 -30.407 1.00 93.94 83 TYR A O 1
ATOM 657 N N . VAL A 1 84 ? -2.557 1.488 -32.311 1.00 92.44 84 VAL A N 1
ATOM 658 C CA . VAL A 1 84 ? -1.469 2.432 -32.616 1.00 92.44 84 VAL A CA 1
ATOM 659 C C . VAL A 1 84 ? -1.650 3.085 -33.993 1.00 92.44 84 VAL A C 1
ATOM 661 O O . VAL A 1 84 ? -2.117 2.429 -34.931 1.00 92.44 84 VAL A O 1
ATOM 664 N N . PRO A 1 85 ? -1.306 4.374 -34.140 1.00 90.94 85 PRO A N 1
ATOM 665 C CA . PRO A 1 85 ? -1.389 5.076 -35.415 1.00 90.94 85 PRO A CA 1
ATOM 666 C C . PRO A 1 85 ? -0.326 4.589 -36.406 1.00 90.94 85 PRO A C 1
ATOM 668 O O . PRO A 1 85 ? 0.670 3.954 -36.046 1.00 90.94 85 PRO A O 1
ATOM 671 N N . TYR A 1 86 ? -0.544 4.919 -37.678 1.00 89.75 86 TYR A N 1
ATOM 672 C CA . TYR A 1 86 ? 0.419 4.647 -38.740 1.00 89.75 86 TYR A CA 1
ATOM 673 C C . TYR A 1 86 ? 1.776 5.292 -38.449 1.00 89.75 86 TYR A C 1
ATOM 675 O O . TYR A 1 86 ? 1.855 6.451 -38.041 1.00 89.75 86 TYR A O 1
ATOM 683 N N . GLY A 1 87 ? 2.852 4.548 -38.709 1.00 86.12 87 GLY A N 1
ATOM 684 C CA . GLY A 1 87 ? 4.210 5.056 -38.547 1.00 86.12 87 GLY A CA 1
ATOM 685 C C . GLY A 1 87 ? 4.712 5.106 -37.103 1.00 86.12 87 GLY A C 1
ATOM 686 O O . GLY A 1 87 ? 5.804 5.636 -36.889 1.00 86.12 87 GLY A O 1
ATOM 687 N N . ALA A 1 88 ? 3.976 4.538 -36.138 1.00 89.50 88 ALA A N 1
ATOM 688 C CA . ALA A 1 88 ? 4.494 4.289 -34.795 1.00 89.50 88 ALA A CA 1
ATOM 689 C C . ALA A 1 88 ? 5.778 3.443 -34.873 1.00 89.50 88 ALA A C 1
ATOM 691 O O . ALA A 1 88 ? 5.846 2.452 -35.601 1.00 89.50 88 ALA A O 1
ATOM 692 N N . LYS A 1 89 ? 6.811 3.848 -34.135 1.00 89.56 89 LYS A N 1
ATOM 693 C CA . LYS A 1 89 ? 8.162 3.266 -34.185 1.00 89.56 89 LYS A CA 1
ATOM 694 C C . LYS A 1 89 ? 8.541 2.537 -32.911 1.00 89.56 89 LYS A C 1
ATOM 696 O O . LYS A 1 89 ? 9.339 1.603 -32.969 1.00 89.56 89 LYS A O 1
ATOM 701 N N . ARG A 1 90 ? 8.006 2.983 -31.772 1.00 90.31 90 ARG A N 1
ATOM 702 C CA . ARG A 1 90 ? 8.383 2.432 -30.470 1.00 90.31 90 ARG A CA 1
ATOM 703 C C . ARG A 1 90 ? 7.233 2.242 -29.512 1.00 90.31 90 ARG A C 1
ATOM 705 O O . ARG A 1 90 ? 6.214 2.925 -29.604 1.00 90.31 90 ARG A O 1
ATOM 712 N N . LEU A 1 91 ? 7.470 1.357 -28.554 1.00 91.12 91 LEU A N 1
ATOM 713 C CA . LEU A 1 91 ? 6.556 1.030 -27.477 1.00 91.12 91 LEU A CA 1
ATOM 714 C C . LEU A 1 91 ? 7.303 0.917 -26.152 1.00 91.12 91 LEU A C 1
ATOM 716 O O . LEU A 1 91 ? 8.263 0.163 -26.030 1.00 91.12 91 LEU A O 1
ATOM 720 N N . THR A 1 92 ? 6.830 1.624 -25.136 1.00 88.50 92 THR A N 1
ATOM 721 C CA . THR A 1 92 ? 7.201 1.363 -23.746 1.00 88.50 92 THR A CA 1
ATOM 722 C C . THR A 1 92 ? 6.087 0.559 -23.081 1.00 88.50 92 THR A C 1
ATOM 724 O O . THR A 1 92 ? 4.915 0.921 -23.166 1.00 88.50 92 THR A O 1
ATOM 727 N N . ILE A 1 93 ? 6.449 -0.542 -22.425 1.00 89.69 93 ILE A N 1
ATOM 728 C CA . ILE A 1 93 ? 5.529 -1.441 -21.721 1.00 89.69 93 ILE A CA 1
ATOM 729 C C . ILE A 1 93 ? 5.926 -1.477 -20.249 1.00 89.69 93 ILE A C 1
ATOM 731 O O . ILE A 1 93 ? 7.083 -1.740 -19.925 1.00 89.69 93 ILE A O 1
ATOM 735 N N . LYS A 1 94 ? 4.977 -1.231 -19.347 1.00 84.19 94 LYS A N 1
ATOM 736 C CA . LYS A 1 94 ? 5.187 -1.258 -17.892 1.00 84.19 94 LYS A CA 1
ATOM 737 C C . LYS A 1 94 ? 4.246 -2.277 -17.261 1.00 84.19 94 LYS A C 1
ATOM 739 O O . LYS A 1 94 ? 3.080 -2.339 -17.637 1.00 84.19 94 LYS A O 1
ATOM 744 N N . HIS A 1 95 ? 4.730 -3.043 -16.291 1.00 80.56 95 HIS A N 1
ATOM 745 C CA . HIS A 1 95 ? 3.920 -3.977 -15.513 1.00 80.56 95 HIS A CA 1
ATOM 746 C C . HIS A 1 95 ? 4.380 -4.014 -14.053 1.00 80.56 95 HIS A C 1
ATOM 748 O O . HIS A 1 95 ? 5.591 -3.997 -13.808 1.00 80.56 95 HIS A O 1
ATOM 754 N N . PRO A 1 96 ? 3.457 -4.143 -13.081 1.00 62.06 96 PRO A N 1
ATOM 755 C CA . PRO A 1 96 ? 3.811 -4.123 -11.674 1.00 62.06 96 PRO A CA 1
ATOM 756 C C . PRO A 1 96 ? 4.793 -5.208 -11.229 1.00 62.06 96 PRO A C 1
ATOM 758 O O . PRO A 1 96 ? 5.691 -4.950 -10.434 1.00 62.06 96 PRO A O 1
ATOM 761 N N . VAL A 1 97 ? 4.646 -6.409 -11.782 1.00 66.69 97 VAL A N 1
ATOM 762 C CA . VAL A 1 97 ? 5.461 -7.582 -11.426 1.00 66.69 97 VAL A CA 1
ATOM 763 C C . VAL A 1 97 ? 6.633 -7.793 -12.389 1.00 66.69 97 VAL A C 1
ATOM 765 O O . VAL A 1 97 ? 7.696 -8.249 -11.981 1.00 66.69 97 VAL A O 1
ATOM 768 N N . TYR A 1 98 ? 6.467 -7.453 -13.673 1.00 70.81 98 TYR A N 1
ATOM 769 C CA . TYR A 1 98 ? 7.432 -7.818 -14.725 1.00 70.81 98 TYR A CA 1
ATOM 770 C C . TYR A 1 98 ? 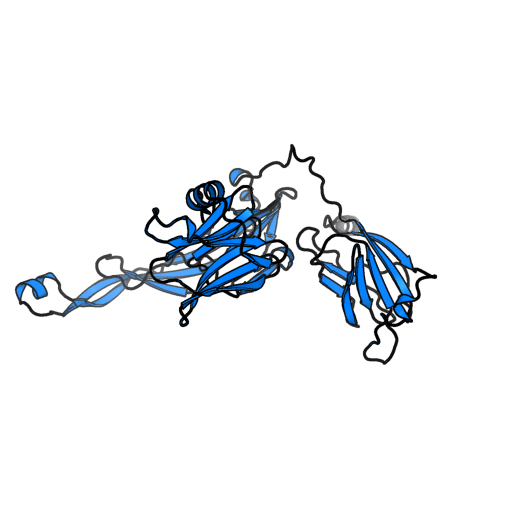8.409 -6.680 -15.049 1.00 70.81 98 TYR A C 1
ATOM 772 O O . TYR A 1 98 ? 9.392 -6.884 -15.758 1.00 70.81 98 TYR A O 1
ATOM 780 N N . GLY A 1 99 ? 8.190 -5.493 -14.479 1.00 73.62 99 GLY A N 1
ATOM 781 C CA . GLY A 1 99 ? 9.048 -4.332 -14.672 1.00 73.62 99 GLY A CA 1
ATOM 782 C C . GLY A 1 99 ? 8.703 -3.556 -15.940 1.00 73.62 99 GLY A C 1
ATOM 783 O O . GLY A 1 99 ? 7.547 -3.504 -16.362 1.00 73.62 99 GLY A O 1
ATOM 784 N N . ILE A 1 100 ? 9.708 -2.891 -16.515 1.00 81.19 100 ILE A N 1
ATOM 785 C CA . ILE A 1 100 ? 9.523 -1.941 -17.616 1.00 81.19 100 ILE A CA 1
ATOM 786 C C . ILE A 1 100 ? 10.412 -2.319 -18.802 1.00 81.19 100 ILE A C 1
ATOM 788 O O . ILE A 1 100 ? 11.637 -2.368 -18.680 1.00 81.19 100 ILE A O 1
ATOM 792 N N . LEU A 1 101 ? 9.788 -2.494 -19.963 1.00 84.31 101 LEU A N 1
ATOM 793 C CA . LEU A 1 101 ? 10.430 -2.522 -21.270 1.00 84.31 101 LEU A CA 1
ATOM 794 C C . LEU A 1 101 ? 10.355 -1.113 -21.869 1.00 84.31 101 LEU A C 1
ATOM 796 O O . LEU A 1 101 ? 9.267 -0.643 -22.193 1.00 84.31 101 LEU A O 1
ATOM 800 N N . ARG A 1 102 ? 11.492 -0.423 -21.975 1.00 85.38 102 ARG A N 1
ATOM 801 C CA . ARG A 1 102 ? 11.569 0.959 -22.480 1.00 85.38 102 ARG A CA 1
ATOM 802 C C . ARG A 1 102 ? 11.913 0.984 -23.954 1.00 85.38 102 ARG A C 1
ATOM 804 O O . ARG A 1 102 ? 12.797 0.244 -24.371 1.00 85.38 102 ARG A O 1
ATOM 811 N N . ASP A 1 103 ? 11.251 1.881 -24.682 1.00 83.69 103 ASP A N 1
ATOM 812 C CA . ASP A 1 103 ? 11.590 2.243 -26.061 1.00 83.69 103 ASP A CA 1
ATOM 813 C C . ASP A 1 103 ? 11.809 1.023 -26.982 1.00 83.69 103 ASP A C 1
ATOM 815 O O . ASP A 1 103 ? 12.718 1.021 -27.812 1.00 83.69 103 ASP A O 1
ATOM 819 N N . TYR A 1 104 ? 10.984 -0.025 -26.857 1.00 88.88 104 TYR A N 1
ATOM 820 C CA . TYR A 1 104 ? 11.059 -1.179 -27.752 1.00 88.88 104 TYR A CA 1
ATOM 821 C C . TYR A 1 104 ? 10.802 -0.728 -29.187 1.00 88.88 104 TYR A C 1
ATOM 823 O O . TYR A 1 104 ? 9.715 -0.239 -29.489 1.00 88.88 104 TYR A O 1
ATOM 831 N N . MET A 1 105 ? 11.802 -0.886 -30.055 1.00 88.56 105 MET A N 1
ATOM 832 C CA . MET A 1 105 ? 11.674 -0.627 -31.487 1.00 88.56 105 MET A CA 1
ATOM 833 C C . MET A 1 105 ? 10.948 -1.796 -32.144 1.00 88.56 105 MET A C 1
ATOM 835 O O . MET A 1 105 ? 11.402 -2.938 -32.034 1.00 88.56 105 MET A O 1
ATOM 839 N N . TYR A 1 106 ? 9.865 -1.517 -32.867 1.00 89.50 106 TYR A N 1
ATOM 840 C CA . TYR A 1 106 ? 9.240 -2.540 -33.702 1.00 89.50 106 TYR A CA 1
ATOM 841 C C . TYR A 1 106 ? 10.245 -3.035 -34.748 1.00 89.50 106 TYR A C 1
ATOM 843 O O . TYR A 1 106 ? 10.970 -2.239 -35.349 1.00 89.50 106 TYR A O 1
ATOM 851 N N . SER A 1 107 ? 10.294 -4.349 -34.978 1.00 87.31 107 SER A N 1
ATOM 852 C CA . SER A 1 107 ? 11.188 -4.929 -35.991 1.00 87.31 107 SER A CA 1
ATOM 853 C C . SER A 1 107 ? 10.752 -4.619 -37.425 1.00 87.31 107 SER A C 1
ATOM 855 O O . SER A 1 107 ? 11.536 -4.798 -38.354 1.00 87.31 107 SER A O 1
ATOM 857 N N . GLU A 1 108 ? 9.520 -4.145 -37.608 1.00 87.81 108 GLU A N 1
ATOM 858 C CA . GLU A 1 108 ? 8.921 -3.804 -38.895 1.00 87.81 108 GLU A CA 1
ATOM 859 C C . GLU A 1 108 ? 8.113 -2.506 -38.781 1.00 87.81 108 GLU A C 1
ATOM 861 O O . GLU A 1 108 ? 7.673 -2.121 -37.694 1.00 87.81 108 GLU A O 1
ATOM 866 N N . GLN A 1 109 ? 7.906 -1.827 -39.910 1.00 90.75 109 GLN A N 1
ATOM 867 C CA . GLN A 1 109 ? 7.100 -0.610 -39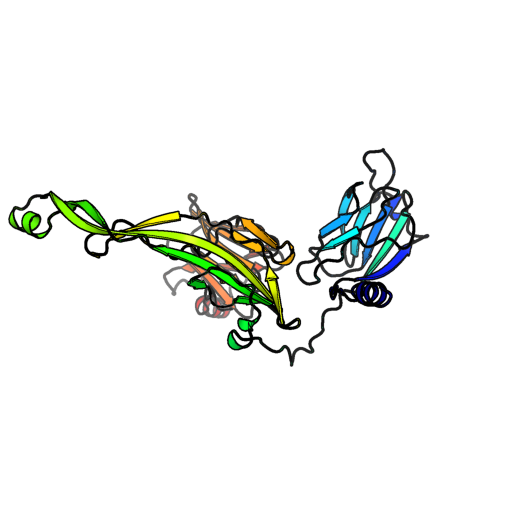.955 1.00 90.75 109 GLN A CA 1
ATOM 868 C C . GLN A 1 109 ? 5.622 -0.921 -39.677 1.00 90.75 109 GLN A C 1
ATOM 870 O O . GLN A 1 109 ? 5.054 -1.875 -40.211 1.00 90.75 109 GLN A O 1
ATOM 875 N N . ILE A 1 110 ? 4.992 -0.076 -38.858 1.00 93.31 110 ILE A N 1
ATOM 876 C CA . ILE A 1 110 ? 3.561 -0.151 -38.569 1.00 93.31 110 ILE A CA 1
ATOM 877 C C . ILE A 1 110 ? 2.759 0.475 -39.715 1.00 93.31 110 ILE A C 1
ATOM 879 O O . ILE A 1 110 ? 2.783 1.694 -39.913 1.00 93.31 110 ILE A O 1
ATOM 883 N N . ASP A 1 111 ? 2.024 -0.370 -40.435 1.00 93.56 111 ASP A N 1
ATOM 884 C CA . ASP A 1 111 ? 1.165 -0.017 -41.562 1.00 93.56 111 ASP A CA 1
ATOM 885 C C . ASP A 1 111 ? -0.286 0.235 -41.134 1.00 93.56 111 ASP A C 1
ATOM 887 O O . ASP A 1 111 ? -0.795 -0.349 -40.175 1.00 93.56 111 ASP A O 1
ATOM 891 N N . LYS A 1 112 ? -0.993 1.063 -41.910 1.00 93.44 112 LYS A N 1
ATOM 892 C CA . LYS A 1 112 ? -2.427 1.328 -41.720 1.00 93.44 112 LYS A CA 1
ATOM 893 C C . LYS A 1 112 ? -3.242 0.038 -41.789 1.00 93.44 112 LYS A C 1
ATOM 895 O O . LYS A 1 112 ? -3.015 -0.802 -42.662 1.00 93.44 112 LYS A O 1
ATOM 900 N N . ALA A 1 113 ? -4.244 -0.071 -40.916 1.00 93.38 113 ALA A N 1
ATOM 901 C CA . ALA A 1 113 ? -5.229 -1.155 -40.918 1.00 93.38 113 ALA A CA 1
ATOM 902 C C . ALA A 1 113 ? -4.620 -2.575 -40.993 1.00 93.38 113 ALA A C 1
ATOM 904 O O . ALA A 1 113 ? -5.165 -3.464 -41.658 1.00 93.38 113 ALA A O 1
ATOM 905 N N . CYS A 1 114 ? -3.470 -2.772 -40.347 1.00 96.00 114 CYS A N 1
ATOM 906 C CA . CYS A 1 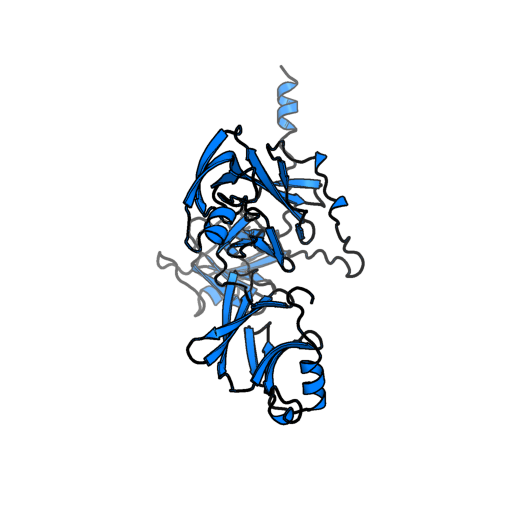114 ? -2.785 -4.058 -40.240 1.00 96.00 114 CYS A CA 1
ATOM 907 C C . CYS A 1 114 ? -2.816 -4.571 -38.798 1.00 96.00 114 CYS A C 1
ATOM 909 O O . CYS A 1 114 ? -3.008 -3.803 -37.852 1.00 96.00 114 CYS A O 1
ATOM 911 N N . VAL A 1 115 ? -2.638 -5.880 -38.638 1.00 96.81 115 VAL A N 1
ATOM 912 C CA . VAL A 1 115 ? -2.582 -6.534 -37.331 1.00 96.81 115 VAL A CA 1
ATOM 913 C C . VAL A 1 115 ? -1.194 -7.127 -37.129 1.00 96.81 115 VAL A C 1
ATOM 915 O O . VAL A 1 115 ? -0.625 -7.727 -38.040 1.00 96.81 115 VAL A O 1
ATOM 918 N N . TYR A 1 116 ? -0.661 -6.954 -35.929 1.00 97.06 116 TYR A N 1
ATOM 919 C CA . TYR A 1 116 ? 0.633 -7.468 -35.507 1.00 97.06 116 TYR A CA 1
ATOM 920 C C . TYR A 1 116 ? 0.462 -8.305 -34.247 1.00 97.06 116 TYR A C 1
ATOM 922 O O . TYR A 1 116 ? -0.406 -8.029 -33.424 1.00 97.06 116 TYR A O 1
ATOM 930 N N . GLU A 1 117 ? 1.311 -9.306 -34.084 1.00 96.62 117 GLU A N 1
ATOM 931 C CA . GLU A 1 117 ? 1.437 -10.103 -32.871 1.00 96.62 117 GLU A CA 1
ATOM 932 C C . GLU A 1 117 ? 2.700 -9.672 -32.133 1.00 96.62 117 GLU A C 1
ATOM 934 O O . GLU A 1 117 ? 3.775 -9.598 -32.731 1.00 96.62 117 GLU A O 1
ATOM 939 N N . LEU A 1 118 ? 2.572 -9.416 -30.833 1.00 95.06 118 LEU A N 1
ATOM 940 C CA . LEU A 1 118 ? 3.688 -9.157 -29.934 1.00 95.06 118 LEU A CA 1
ATOM 941 C C . LEU A 1 118 ? 3.640 -10.182 -28.802 1.00 95.06 118 LEU A C 1
ATOM 943 O O . LEU A 1 118 ? 2.755 -10.144 -27.953 1.00 95.06 118 LEU A O 1
ATOM 947 N N . VAL A 1 119 ? 4.601 -11.099 -28.768 1.00 89.88 119 VAL A N 1
ATOM 948 C CA . VAL A 1 119 ? 4.719 -12.080 -27.686 1.00 89.88 119 VAL A CA 1
ATOM 949 C C . VAL A 1 119 ? 5.691 -11.534 -26.655 1.00 89.88 119 VAL A C 1
ATOM 951 O O . VAL A 1 119 ? 6.859 -11.280 -26.960 1.00 89.88 119 VAL A O 1
ATOM 954 N N . LEU A 1 120 ? 5.209 -11.334 -25.431 1.00 87.19 120 LEU A N 1
ATOM 955 C CA . LEU A 1 120 ? 6.058 -10.927 -24.319 1.00 87.19 120 LEU A CA 1
ATOM 956 C C . LEU A 1 120 ? 6.716 -12.153 -23.702 1.00 87.19 120 LEU A C 1
ATOM 958 O O . LEU A 1 120 ? 6.038 -13.099 -23.307 1.00 87.19 120 LEU A O 1
ATOM 962 N N . ASN A 1 121 ? 8.031 -12.093 -23.528 1.00 77.44 121 ASN A N 1
ATOM 963 C CA . ASN A 1 121 ? 8.697 -12.982 -22.600 1.00 77.44 121 ASN A CA 1
ATOM 964 C C . ASN A 1 121 ? 8.485 -12.433 -21.186 1.00 77.44 121 ASN A C 1
ATOM 966 O O . ASN A 1 121 ? 9.237 -11.592 -20.688 1.00 77.44 121 ASN A O 1
ATOM 970 N N . THR A 1 122 ? 7.411 -12.894 -20.557 1.00 67.69 122 THR A N 1
ATOM 971 C CA . THR A 1 122 ? 7.166 -12.706 -19.130 1.00 67.69 122 THR A CA 1
ATOM 972 C C . THR A 1 122 ? 7.811 -13.870 -18.394 1.00 67.69 122 THR A C 1
ATOM 974 O O . THR A 1 122 ? 7.134 -14.758 -17.880 1.00 67.69 122 THR A O 1
ATOM 977 N N . THR A 1 123 ? 9.147 -13.915 -18.365 1.00 45.59 123 THR A N 1
ATOM 978 C CA . THR A 1 123 ? 9.838 -14.897 -17.524 1.00 45.59 123 THR A CA 1
ATOM 979 C C . THR A 1 123 ? 9.475 -14.599 -16.071 1.00 45.59 123 THR A C 1
ATOM 981 O O . THR A 1 123 ? 10.126 -13.801 -15.395 1.00 45.59 123 THR A O 1
ATOM 984 N N . ARG A 1 124 ? 8.430 -15.256 -15.554 1.00 40.78 124 ARG A N 1
ATOM 985 C CA . ARG A 1 124 ? 8.389 -15.585 -14.137 1.00 40.78 124 ARG A CA 1
ATOM 986 C C . ARG A 1 124 ? 9.678 -16.348 -13.904 1.00 40.78 124 ARG A C 1
ATOM 988 O O . ARG A 1 124 ? 9.917 -17.370 -14.548 1.00 40.78 124 ARG A O 1
ATOM 995 N N . VAL A 1 125 ? 10.503 -15.891 -12.969 1.00 36.78 125 VAL A N 1
ATOM 996 C CA . VAL A 1 125 ? 11.300 -16.875 -12.253 1.00 36.78 125 VAL A CA 1
ATOM 997 C C . VAL A 1 125 ? 10.243 -17.773 -11.615 1.00 36.78 125 VAL A C 1
ATOM 999 O O . VAL A 1 125 ? 9.625 -17.406 -10.618 1.00 36.78 125 VAL A O 1
ATOM 1002 N N . LEU A 1 126 ? 9.962 -18.917 -12.244 1.00 34.09 126 LEU A N 1
ATOM 1003 C CA . LEU A 1 126 ? 9.507 -20.086 -11.521 1.00 34.09 126 LEU A CA 1
ATOM 1004 C C . LEU A 1 126 ? 10.662 -20.398 -10.579 1.00 34.09 126 LEU A C 1
ATOM 1006 O O . LEU A 1 126 ? 11.530 -21.218 -10.863 1.00 34.09 126 LEU A O 1
ATOM 1010 N N . VAL A 1 127 ? 10.710 -19.679 -9.461 1.00 35.19 127 VAL A N 1
ATOM 1011 C CA . VAL A 1 127 ? 11.281 -20.252 -8.267 1.00 35.19 127 VAL A CA 1
ATOM 1012 C C . VAL A 1 127 ? 10.373 -21.446 -8.058 1.00 35.19 127 VAL A C 1
ATOM 1014 O O . VAL A 1 127 ? 9.177 -21.279 -7.807 1.00 35.19 127 VAL A O 1
ATOM 1017 N N . ALA A 1 128 ? 10.904 -22.645 -8.308 1.00 28.80 128 ALA A N 1
ATOM 1018 C CA . ALA A 1 128 ? 10.273 -23.863 -7.836 1.00 28.80 128 ALA A CA 1
ATOM 1019 C C . ALA A 1 128 ? 9.760 -23.561 -6.419 1.00 28.80 128 ALA A C 1
ATOM 1021 O O . ALA A 1 128 ? 10.513 -22.948 -5.656 1.00 28.80 128 ALA A O 1
ATOM 1022 N N . PRO A 1 129 ? 8.509 -23.898 -6.072 1.00 39.31 129 PRO A N 1
ATOM 1023 C CA . PRO A 1 129 ? 7.838 -23.377 -4.877 1.00 39.31 129 PRO A CA 1
ATOM 1024 C C . PRO A 1 129 ? 8.509 -23.745 -3.534 1.00 39.31 129 PRO A C 1
ATOM 1026 O O . PRO A 1 129 ? 7.947 -23.483 -2.478 1.00 39.31 129 PRO A O 1
ATOM 1029 N N . GLU A 1 130 ? 9.725 -24.296 -3.544 1.00 33.88 130 GLU A N 1
ATOM 1030 C CA . GLU A 1 130 ? 10.450 -24.787 -2.380 1.00 33.88 130 GLU A CA 1
ATOM 1031 C C . GLU A 1 130 ? 11.796 -24.093 -2.076 1.00 33.88 130 GLU A C 1
ATOM 1033 O O . GLU A 1 130 ? 12.417 -24.450 -1.079 1.00 33.88 130 GLU A O 1
ATOM 1038 N N . THR A 1 131 ? 12.259 -23.066 -2.815 1.00 39.62 131 THR A N 1
ATOM 1039 C CA . THR A 1 131 ? 13.509 -22.341 -2.442 1.00 39.62 131 THR A CA 1
ATOM 1040 C C . THR A 1 131 ? 13.526 -20.824 -2.700 1.00 39.62 131 THR A C 1
ATOM 1042 O O . THR A 1 131 ? 14.582 -20.247 -2.966 1.00 39.62 131 THR A O 1
ATOM 1045 N N . SER A 1 132 ? 12.403 -20.109 -2.555 1.00 48.09 132 SER A N 1
ATOM 1046 C CA . SER A 1 132 ? 12.464 -18.641 -2.442 1.00 48.09 132 SER A CA 1
ATOM 1047 C C . SER A 1 132 ? 13.204 -18.287 -1.151 1.00 48.09 132 SER A C 1
ATOM 1049 O O . SER A 1 132 ? 12.650 -18.434 -0.055 1.00 48.09 132 SER A O 1
ATOM 1051 N N . ARG A 1 133 ? 14.467 -17.858 -1.254 1.00 62.47 133 ARG A N 1
ATOM 1052 C CA . ARG A 1 133 ? 15.191 -17.288 -0.116 1.00 62.47 133 ARG A CA 1
ATOM 1053 C C . ARG A 1 133 ? 14.319 -16.176 0.462 1.00 62.47 133 ARG A C 1
ATOM 1055 O O . ARG A 1 133 ? 14.056 -15.184 -0.204 1.00 62.47 133 ARG A O 1
ATOM 1062 N N . ARG A 1 134 ? 13.851 -16.354 1.695 1.00 76.12 134 ARG A N 1
ATOM 1063 C CA . ARG A 1 134 ? 13.181 -15.283 2.430 1.00 76.12 134 ARG A CA 1
ATOM 1064 C C . ARG A 1 134 ? 14.255 -14.334 2.936 1.00 76.12 134 ARG A C 1
ATOM 1066 O O . ARG A 1 134 ? 15.010 -14.704 3.834 1.00 76.12 134 ARG A O 1
ATOM 1073 N N . TRP A 1 135 ? 14.332 -13.158 2.326 1.00 82.69 135 TRP A N 1
ATOM 1074 C CA . TRP A 1 135 ? 15.197 -12.080 2.785 1.00 82.69 135 TRP A CA 1
ATOM 1075 C C . TRP A 1 135 ? 14.762 -11.597 4.168 1.00 82.69 135 TRP A C 1
ATOM 1077 O O . TRP A 1 135 ? 13.572 -11.588 4.495 1.00 82.69 135 TRP A O 1
ATOM 1087 N N . LYS A 1 136 ? 15.739 -11.213 4.983 1.00 88.88 136 LYS A N 1
ATOM 1088 C CA . LYS A 1 136 ? 15.552 -10.645 6.318 1.00 88.88 136 LYS A CA 1
ATOM 1089 C C . LYS A 1 136 ? 16.182 -9.263 6.391 1.00 88.88 136 LYS A C 1
ATOM 1091 O O . LYS A 1 136 ? 16.989 -8.897 5.542 1.00 88.88 136 LYS A O 1
ATOM 1096 N N . GLU A 1 137 ? 15.827 -8.501 7.422 1.00 89.25 137 GLU A N 1
ATOM 1097 C CA . GLU A 1 137 ? 16.400 -7.167 7.646 1.00 89.25 137 GLU A CA 1
ATOM 1098 C C . GLU A 1 137 ? 17.937 -7.216 7.718 1.00 89.25 137 GLU A C 1
ATOM 1100 O O . GLU A 1 137 ? 18.602 -6.362 7.140 1.00 89.25 137 GLU A O 1
ATOM 1105 N N . ASP A 1 138 ? 18.495 -8.276 8.313 1.00 90.00 138 ASP A N 1
ATOM 1106 C CA . ASP A 1 138 ? 19.944 -8.506 8.418 1.00 90.00 138 ASP A CA 1
ATOM 1107 C C . ASP A 1 138 ? 20.642 -8.742 7.065 1.00 90.00 138 ASP A C 1
ATOM 1109 O O . ASP A 1 138 ? 21.865 -8.643 6.975 1.00 90.00 138 ASP A O 1
ATOM 1113 N N . ASP A 1 139 ? 19.896 -9.067 6.002 1.00 90.69 139 ASP A N 1
ATOM 1114 C CA . ASP A 1 139 ? 20.455 -9.224 4.654 1.00 90.69 139 ASP A CA 1
ATOM 1115 C C . ASP A 1 139 ? 20.653 -7.867 3.938 1.00 90.69 139 ASP A C 1
ATOM 1117 O O . ASP A 1 139 ? 21.216 -7.822 2.838 1.00 90.69 139 ASP A O 1
ATOM 1121 N N . VAL A 1 140 ? 20.166 -6.761 4.518 1.00 92.00 140 VAL A N 1
ATOM 1122 C CA . VAL A 1 140 ? 20.260 -5.418 3.931 1.00 92.00 140 VAL A CA 1
ATOM 1123 C C . VAL A 1 140 ? 21.635 -4.817 4.213 1.00 92.00 140 VAL A C 1
ATOM 1125 O O . VAL A 1 140 ? 21.998 -4.537 5.355 1.00 92.00 140 VAL A O 1
ATOM 1128 N N . ASP A 1 141 ? 22.400 -4.560 3.154 1.00 92.25 141 ASP A N 1
ATOM 1129 C CA . ASP A 1 141 ? 23.721 -3.948 3.272 1.00 92.25 141 ASP A CA 1
ATOM 1130 C C . ASP A 1 141 ? 23.634 -2.415 3.289 1.00 92.25 141 ASP A C 1
ATOM 1132 O O . ASP A 1 141 ? 23.637 -1.749 2.251 1.00 92.25 141 ASP A O 1
ATOM 1136 N N . PHE A 1 142 ? 23.608 -1.837 4.487 1.00 91.94 142 PHE A N 1
ATOM 1137 C CA . PHE A 1 142 ? 23.661 -0.385 4.675 1.00 91.94 142 PHE A CA 1
ATOM 1138 C C . PHE A 1 142 ? 25.046 0.228 4.417 1.00 91.94 142 PHE A C 1
ATOM 1140 O O . PHE A 1 142 ? 25.147 1.449 4.311 1.00 91.94 142 PHE A O 1
ATOM 1147 N N . SER A 1 143 ? 26.117 -0.566 4.292 1.00 88.88 143 SER A N 1
ATOM 1148 C CA . SER A 1 143 ? 27.465 -0.025 4.047 1.00 88.88 143 SER A CA 1
ATOM 1149 C C . SER A 1 143 ? 27.622 0.561 2.640 1.00 88.88 143 SER A C 1
ATOM 1151 O O . SER A 1 143 ? 28.449 1.447 2.425 1.00 88.88 143 SER A O 1
ATOM 1153 N N . SER A 1 144 ? 26.786 0.114 1.699 1.00 85.06 144 SER A N 1
ATOM 1154 C CA . SER A 1 144 ? 26.710 0.624 0.326 1.00 85.06 144 SER A CA 1
ATOM 1155 C C . SER A 1 144 ? 25.696 1.764 0.145 1.00 85.06 144 SER A C 1
ATOM 1157 O O . SER A 1 144 ? 25.457 2.201 -0.985 1.00 85.06 144 SER A O 1
ATOM 1159 N N . LEU A 1 145 ? 25.083 2.248 1.234 1.00 87.12 145 LEU A N 1
ATOM 1160 C CA . LEU A 1 145 ? 24.114 3.340 1.187 1.00 87.12 145 LEU A CA 1
ATOM 1161 C C . LEU A 1 145 ? 24.800 4.641 0.723 1.00 87.12 145 LEU A C 1
ATOM 1163 O O . LEU A 1 145 ? 25.895 4.962 1.195 1.00 87.12 145 LEU A O 1
ATOM 1167 N N . PRO A 1 146 ? 24.173 5.431 -0.171 1.00 79.56 146 PRO A N 1
ATOM 1168 C CA . PRO A 1 146 ? 24.659 6.765 -0.500 1.00 79.56 146 PRO A CA 1
ATOM 1169 C C . PRO A 1 146 ? 24.842 7.616 0.762 1.00 79.56 146 PRO A C 1
ATOM 1171 O O . PRO A 1 146 ? 24.050 7.522 1.700 1.00 79.56 146 PRO A O 1
ATOM 1174 N N . GLN A 1 147 ? 25.866 8.474 0.785 1.00 85.38 147 GLN A N 1
ATOM 1175 C CA . GLN A 1 147 ? 26.065 9.389 1.910 1.00 85.38 147 GLN A CA 1
ATOM 1176 C C . GLN A 1 147 ? 24.857 10.320 2.039 1.00 85.38 147 GLN A C 1
ATOM 1178 O O . GLN A 1 147 ? 24.648 11.210 1.215 1.00 85.38 147 GLN A O 1
ATOM 1183 N N . LEU A 1 148 ? 24.073 10.106 3.091 1.00 86.06 148 LEU A N 1
ATOM 1184 C CA . LEU A 1 148 ? 22.842 10.830 3.358 1.00 86.06 148 LEU A CA 1
ATOM 1185 C C . LEU A 1 148 ? 22.922 11.463 4.746 1.00 86.06 148 LEU A C 1
ATOM 1187 O O . LEU A 1 148 ? 23.403 10.855 5.699 1.00 86.06 148 LEU A O 1
ATOM 1191 N N . ASN A 1 149 ? 22.433 12.693 4.876 1.00 90.19 149 ASN A N 1
ATOM 1192 C CA . ASN A 1 149 ? 22.339 13.356 6.171 1.00 90.19 149 ASN A CA 1
ATOM 1193 C C . ASN A 1 149 ? 21.001 13.001 6.836 1.00 90.19 149 ASN A C 1
ATOM 1195 O O . ASN A 1 149 ? 19.983 13.640 6.569 1.00 90.19 149 ASN A O 1
ATOM 1199 N N . TYR A 1 150 ? 21.006 11.972 7.682 1.00 91.50 150 TYR A N 1
ATOM 1200 C CA . TYR A 1 150 ? 19.842 11.490 8.425 1.00 91.50 150 TYR A CA 1
ATOM 1201 C C . TYR A 1 150 ? 20.238 11.101 9.854 1.00 91.50 150 TYR A C 1
ATOM 1203 O O . TYR A 1 150 ? 21.412 10.901 10.157 1.00 91.50 150 TYR A O 1
ATOM 1211 N N . ASN A 1 151 ? 19.255 10.994 10.745 1.00 90.75 151 ASN A N 1
ATOM 1212 C CA . ASN A 1 151 ? 19.461 10.485 12.108 1.00 90.75 151 ASN A CA 1
ATOM 1213 C C . ASN A 1 151 ? 18.345 9.550 12.586 1.00 90.75 151 ASN A C 1
ATOM 1215 O O . ASN A 1 151 ? 18.344 9.123 13.739 1.00 90.75 151 ASN A O 1
ATOM 1219 N N . PHE A 1 152 ? 17.401 9.227 11.704 1.00 89.50 152 PHE A N 1
ATOM 1220 C CA . PHE A 1 152 ? 16.372 8.231 11.943 1.00 89.50 152 PHE A CA 1
ATOM 1221 C C . PHE A 1 152 ? 16.012 7.536 10.628 1.00 89.50 152 PHE A C 1
ATOM 1223 O O . PHE A 1 152 ? 15.965 8.180 9.578 1.00 89.50 152 PHE A O 1
ATOM 1230 N N . GLN A 1 153 ? 15.726 6.240 10.695 1.00 91.25 153 GLN A N 1
ATOM 1231 C CA . GLN A 1 153 ? 15.248 5.443 9.570 1.00 91.25 153 GLN A CA 1
ATOM 1232 C C . GLN A 1 153 ? 14.161 4.472 10.035 1.00 91.25 153 GLN A C 1
ATOM 1234 O O . GLN A 1 153 ? 14.130 4.094 11.207 1.00 91.25 153 GLN A O 1
ATOM 1239 N N . THR A 1 154 ? 13.279 4.062 9.129 1.00 89.94 154 THR A N 1
ATOM 1240 C CA . THR A 1 154 ? 12.344 2.957 9.388 1.00 89.94 154 THR A CA 1
ATOM 1241 C C . THR A 1 154 ? 13.068 1.609 9.356 1.00 89.94 154 THR A C 1
ATOM 1243 O O . THR A 1 154 ? 14.129 1.492 8.740 1.00 89.94 154 THR A O 1
ATOM 1246 N N . SER A 1 155 ? 12.479 0.571 9.959 1.00 89.62 155 SER A N 1
ATOM 1247 C CA . SER A 1 155 ? 12.882 -0.808 9.653 1.00 89.62 155 SER A CA 1
ATOM 1248 C C . SER A 1 155 ? 12.722 -1.084 8.149 1.00 89.62 155 SER A C 1
ATOM 1250 O O . SER A 1 155 ? 11.827 -0.498 7.524 1.00 89.62 155 SER A O 1
ATOM 1252 N N . PRO A 1 156 ? 13.573 -1.932 7.545 1.00 90.88 156 PRO A N 1
ATOM 1253 C CA . PRO A 1 156 ? 13.426 -2.312 6.147 1.00 90.88 156 PRO A CA 1
ATOM 1254 C C . PRO A 1 156 ? 12.135 -3.086 5.892 1.00 90.88 156 PRO A C 1
ATOM 1256 O O . PRO A 1 156 ? 11.915 -4.155 6.455 1.00 90.88 156 PRO A O 1
ATOM 1259 N N . PHE A 1 157 ? 11.302 -2.582 4.985 1.00 87.88 157 PHE A N 1
ATOM 1260 C CA . PHE A 1 157 ? 10.115 -3.300 4.527 1.00 87.88 157 PHE A CA 1
ATOM 1261 C C . PHE A 1 157 ? 10.483 -4.182 3.342 1.00 87.88 157 PHE A C 1
ATOM 1263 O O . PHE A 1 157 ? 10.773 -3.676 2.257 1.00 87.88 157 PHE A O 1
ATOM 1270 N N . ILE A 1 158 ? 10.495 -5.494 3.556 1.00 84.44 158 ILE A N 1
ATOM 1271 C CA . ILE A 1 158 ? 10.896 -6.470 2.543 1.00 84.44 158 ILE A CA 1
ATOM 1272 C C . ILE A 1 158 ? 9.678 -6.880 1.723 1.00 84.44 158 ILE A C 1
ATOM 1274 O O . ILE A 1 158 ? 8.744 -7.486 2.242 1.00 84.44 158 ILE A O 1
ATOM 1278 N N . VAL A 1 159 ? 9.713 -6.562 0.431 1.00 76.06 159 VAL A N 1
ATOM 1279 C CA . VAL A 1 159 ? 8.684 -6.915 -0.546 1.00 76.06 159 VAL A CA 1
ATOM 1280 C C . VAL A 1 159 ? 9.367 -7.610 -1.719 1.00 76.06 159 VAL A C 1
ATOM 1282 O O . VAL A 1 159 ? 10.067 -6.983 -2.516 1.00 76.06 159 VAL A O 1
ATOM 1285 N N . GLY A 1 160 ? 9.189 -8.930 -1.810 1.00 74.44 160 GLY A N 1
ATOM 1286 C CA . GLY A 1 160 ? 9.897 -9.758 -2.789 1.00 74.44 160 GLY A CA 1
ATOM 1287 C C . GLY A 1 160 ? 11.416 -9.685 -2.601 1.00 74.44 160 GLY A C 1
ATOM 1288 O O . GLY A 1 160 ? 11.918 -9.915 -1.504 1.00 74.44 160 GLY A O 1
ATOM 1289 N N . ASP A 1 161 ? 12.138 -9.338 -3.668 1.00 79.81 161 ASP A N 1
ATOM 1290 C CA . ASP A 1 161 ? 13.605 -9.201 -3.681 1.00 79.81 161 ASP A CA 1
ATOM 1291 C C . ASP A 1 161 ? 14.088 -7.769 -3.402 1.00 79.81 161 ASP A C 1
ATOM 1293 O O . ASP A 1 161 ? 15.205 -7.392 -3.772 1.00 79.81 161 ASP A O 1
ATOM 1297 N N . GLN A 1 162 ? 13.254 -6.949 -2.762 1.00 86.06 162 GLN A N 1
ATOM 1298 C CA . GLN A 1 162 ? 13.568 -5.556 -2.465 1.00 86.06 162 GLN A CA 1
ATOM 1299 C C . GLN A 1 162 ? 13.255 -5.212 -1.013 1.00 86.06 162 GLN A C 1
ATOM 1301 O O . GLN A 1 162 ? 12.266 -5.680 -0.457 1.00 86.06 162 GLN A O 1
ATOM 1306 N N . ALA A 1 163 ? 14.079 -4.356 -0.415 1.00 91.00 163 ALA A N 1
ATOM 1307 C CA . ALA A 1 163 ? 13.816 -3.759 0.889 1.00 91.00 163 ALA A CA 1
ATOM 1308 C C . ALA A 1 163 ? 13.657 -2.247 0.762 1.00 91.00 163 ALA A C 1
ATOM 1310 O O . ALA A 1 163 ? 14.509 -1.595 0.172 1.00 91.00 163 ALA A O 1
ATOM 1311 N N . TYR A 1 164 ? 12.601 -1.681 1.335 1.00 92.56 164 TYR A N 1
ATOM 1312 C CA . TYR A 1 164 ? 12.310 -0.250 1.283 1.00 92.56 164 TYR A CA 1
ATOM 1313 C C . TYR A 1 164 ? 12.592 0.408 2.629 1.00 92.56 164 TYR A C 1
ATOM 1315 O O . TYR A 1 164 ? 12.166 -0.097 3.669 1.00 92.56 164 TYR A O 1
ATOM 1323 N N . VAL A 1 165 ? 13.288 1.545 2.615 1.00 94.19 165 VAL A N 1
ATOM 1324 C CA . VAL A 1 165 ? 13.673 2.276 3.827 1.00 94.19 165 VAL A CA 1
ATOM 1325 C C . VAL A 1 165 ? 13.427 3.769 3.643 1.00 94.19 165 VAL A C 1
ATOM 1327 O O . VAL A 1 165 ? 13.905 4.383 2.687 1.00 94.19 165 VAL A O 1
ATOM 1330 N N . LEU A 1 166 ? 12.693 4.362 4.587 1.00 94.50 166 LEU A N 1
ATOM 1331 C CA . LEU A 1 166 ? 12.535 5.808 4.697 1.00 94.50 166 LEU A CA 1
ATOM 1332 C C . LEU A 1 166 ? 13.559 6.359 5.682 1.00 94.50 166 LEU A C 1
ATOM 1334 O O . LEU A 1 166 ? 13.603 5.947 6.840 1.00 94.50 166 LEU A O 1
ATOM 1338 N N . PHE A 1 167 ? 14.320 7.348 5.234 1.00 93.75 167 PHE A N 1
ATOM 1339 C CA . PHE A 1 167 ? 15.289 8.077 6.036 1.00 93.75 167 PHE A CA 1
ATOM 1340 C C . PHE A 1 167 ? 14.747 9.467 6.347 1.00 93.75 167 PHE A C 1
ATOM 1342 O O . PHE A 1 167 ? 14.212 10.165 5.481 1.00 93.75 167 PHE A O 1
ATOM 1349 N N . THR A 1 168 ? 14.903 9.899 7.593 1.00 92.56 168 THR A N 1
ATOM 1350 C CA . THR A 1 168 ? 14.420 11.198 8.065 1.00 92.56 168 THR A CA 1
ATOM 1351 C C . THR A 1 168 ? 15.507 11.923 8.841 1.00 92.56 168 THR A C 1
ATOM 1353 O O . THR A 1 168 ? 16.383 11.316 9.465 1.00 92.56 168 THR A O 1
ATOM 1356 N N . LEU A 1 169 ? 15.442 13.248 8.793 1.00 92.38 169 LEU A N 1
ATOM 1357 C CA . LEU A 1 169 ? 16.337 14.121 9.525 1.00 92.38 169 LEU A CA 1
ATOM 1358 C C . LEU A 1 169 ? 15.533 14.914 10.547 1.00 92.38 169 LEU A C 1
ATOM 1360 O O . LEU A 1 169 ? 14.618 15.659 10.196 1.00 92.38 169 LEU A O 1
ATOM 1364 N N . ARG A 1 170 ? 15.909 14.763 11.815 1.00 90.88 170 ARG A N 1
ATOM 1365 C CA . ARG A 1 170 ? 15.375 15.528 12.940 1.00 90.88 170 ARG A CA 1
ATOM 1366 C C . ARG A 1 170 ? 16.419 16.529 13.413 1.00 90.88 170 ARG A C 1
ATOM 1368 O O . ARG A 1 170 ? 17.512 16.137 13.813 1.00 90.88 170 ARG A O 1
ATOM 1375 N N . LYS A 1 171 ? 16.103 17.821 13.369 1.00 92.19 171 LYS A N 1
ATOM 1376 C CA . LYS A 1 171 ? 16.975 18.894 13.866 1.00 92.19 171 LYS A CA 1
ATOM 1377 C C . LYS A 1 171 ? 16.356 19.540 15.090 1.00 92.19 171 LYS A C 1
ATOM 1379 O O . LYS A 1 171 ? 15.220 20.002 15.023 1.00 92.19 171 LYS A O 1
ATOM 1384 N N . THR A 1 172 ? 17.138 19.638 16.154 1.00 92.38 172 THR A N 1
ATOM 1385 C CA . THR A 1 172 ? 16.741 20.295 17.399 1.00 92.38 172 THR A CA 1
ATOM 1386 C C . THR A 1 172 ? 17.427 21.651 17.504 1.00 92.38 172 THR A C 1
ATOM 1388 O O . THR A 1 172 ? 18.636 21.757 17.300 1.00 92.38 172 THR A O 1
ATOM 1391 N N . SER A 1 173 ? 16.663 22.707 17.783 1.00 95.06 173 SER A N 1
ATOM 1392 C CA . SER A 1 173 ? 17.228 24.020 18.102 1.00 95.06 173 SER A CA 1
ATOM 1393 C C . SER A 1 173 ? 17.876 24.013 19.485 1.00 95.06 173 SER A C 1
ATOM 1395 O O . SER A 1 173 ? 17.577 23.158 20.315 1.00 95.06 173 SER A O 1
ATOM 1397 N N . ALA A 1 174 ? 18.683 25.033 19.782 1.00 95.75 174 ALA A N 1
ATOM 1398 C CA . ALA A 1 174 ? 19.041 25.325 21.166 1.00 95.75 174 ALA A CA 1
ATOM 1399 C C . ALA A 1 174 ? 17.775 25.559 22.013 1.00 95.75 174 ALA A C 1
ATOM 1401 O O . ALA A 1 174 ? 16.780 26.104 21.512 1.00 95.75 174 ALA A O 1
ATOM 1402 N N . SER A 1 175 ? 17.824 25.149 23.281 1.00 95.19 175 SER A N 1
ATOM 1403 C CA . SER A 1 175 ? 16.751 25.389 24.243 1.00 95.19 175 SER A CA 1
ATOM 1404 C C . SER A 1 175 ? 16.628 26.875 24.580 1.00 95.19 175 SER A C 1
ATOM 1406 O O . SER A 1 175 ? 17.619 27.605 24.640 1.00 95.19 175 SER A O 1
ATOM 1408 N N . TYR A 1 176 ? 15.406 27.320 24.846 1.00 94.94 176 TYR A N 1
ATOM 1409 C CA . TYR A 1 176 ? 15.077 28.684 25.242 1.00 94.94 176 TYR A CA 1
ATOM 1410 C C . TYR A 1 176 ? 13.958 28.700 26.284 1.00 94.94 176 TYR A C 1
ATOM 1412 O O . TYR A 1 176 ? 13.243 27.718 26.493 1.00 94.94 176 TYR A O 1
ATOM 1420 N N . THR A 1 177 ? 13.808 29.837 26.959 1.00 94.94 177 THR A N 1
ATOM 1421 C CA . THR A 1 177 ? 12.726 30.048 27.921 1.00 94.94 177 THR A CA 1
ATOM 1422 C C . THR A 1 177 ? 11.448 30.428 27.186 1.00 94.94 177 THR A C 1
ATOM 1424 O O . THR A 1 177 ? 11.403 31.440 26.485 1.00 94.94 177 THR A O 1
ATOM 1427 N N . ARG A 1 178 ? 10.386 29.650 27.392 1.00 93.06 178 ARG A N 1
ATOM 1428 C CA . ARG A 1 178 ? 9.044 29.921 26.888 1.00 93.06 178 ARG A CA 1
ATOM 1429 C C . ARG A 1 178 ? 8.108 30.281 28.034 1.00 93.06 178 ARG A C 1
ATOM 1431 O O . ARG A 1 178 ? 7.974 29.541 29.004 1.00 93.06 178 ARG A O 1
ATOM 1438 N N . SER A 1 179 ? 7.431 31.415 27.893 1.00 92.12 179 SER A N 1
ATOM 1439 C CA . SER A 1 179 ? 6.343 31.809 28.785 1.00 92.12 179 SER A CA 1
ATOM 1440 C C . SER A 1 179 ? 5.033 31.207 28.292 1.00 92.12 179 SER A C 1
ATOM 1442 O O . SER A 1 179 ? 4.665 31.378 27.126 1.00 92.12 179 SER A O 1
ATOM 1444 N N . ILE A 1 180 ? 4.320 30.526 29.180 1.00 89.38 180 ILE A N 1
ATOM 1445 C CA . ILE A 1 180 ? 2.996 29.963 28.911 1.00 89.38 180 ILE A CA 1
ATOM 1446 C C . ILE A 1 180 ? 2.004 30.428 29.960 1.00 89.38 180 ILE A C 1
ATOM 1448 O O . ILE A 1 180 ? 2.363 30.641 31.114 1.00 89.38 180 ILE A O 1
ATOM 1452 N N . HIS A 1 181 ? 0.747 30.558 29.557 1.00 90.31 181 HIS A N 1
ATOM 1453 C CA . HIS A 1 181 ? -0.344 30.890 30.456 1.00 90.31 181 HIS A CA 1
ATOM 1454 C C . HIS A 1 181 ? -1.187 29.636 30.689 1.00 90.31 181 HIS A C 1
ATOM 1456 O O . HIS A 1 181 ? -1.903 29.191 29.793 1.00 90.31 181 HIS A O 1
ATOM 1462 N N . ALA A 1 182 ? -1.070 29.049 31.879 1.00 86.50 182 ALA A N 1
ATOM 1463 C CA . ALA A 1 182 ? -1.672 27.761 32.208 1.00 86.50 182 ALA A CA 1
ATOM 1464 C C . ALA A 1 182 ? -2.406 27.808 33.554 1.00 86.50 182 ALA A C 1
ATOM 1466 O O . ALA A 1 182 ? -2.227 28.733 34.352 1.00 86.50 182 ALA A O 1
ATOM 1467 N N . LYS A 1 183 ? -3.277 26.821 33.789 1.00 87.19 183 LYS A N 1
ATOM 1468 C CA . LYS A 1 183 ? -3.993 26.667 35.058 1.00 87.19 183 LYS A CA 1
ATOM 1469 C C . LYS A 1 183 ? -3.014 26.242 36.154 1.00 87.19 183 LYS A C 1
ATOM 1471 O O . LYS A 1 183 ? -2.275 25.283 35.974 1.00 87.19 183 LYS A O 1
ATOM 1476 N N . ASP A 1 184 ? -3.070 26.926 37.290 1.00 87.94 184 ASP A N 1
ATOM 1477 C CA . ASP A 1 184 ? -2.389 26.518 38.516 1.00 87.94 184 ASP A CA 1
ATOM 1478 C C . ASP A 1 184 ? -3.298 25.530 39.256 1.00 87.94 184 ASP A C 1
ATOM 1480 O O . ASP A 1 184 ? -4.309 25.929 39.841 1.00 87.94 184 ASP A O 1
ATOM 1484 N N . GLU A 1 185 ? -3.018 24.230 39.145 1.00 86.44 185 GLU A N 1
ATOM 1485 C CA . GLU A 1 185 ? -3.887 23.194 39.712 1.00 86.44 185 GLU A CA 1
ATOM 1486 C C . GLU A 1 185 ? -3.991 23.264 41.234 1.00 86.44 185 GLU A C 1
ATOM 1488 O O . GLU A 1 185 ? -5.089 23.129 41.774 1.00 86.44 185 GLU A O 1
ATOM 1493 N N . GLU A 1 186 ? -2.874 23.493 41.917 1.00 86.69 186 GLU A N 1
ATOM 1494 C CA . GLU A 1 186 ? -2.798 23.497 43.375 1.00 86.69 186 GLU A CA 1
ATOM 1495 C C . GLU A 1 186 ? -3.587 24.676 43.946 1.00 86.69 186 GLU A C 1
ATOM 1497 O O . GLU A 1 186 ? -4.495 24.497 44.764 1.00 86.69 186 GLU A O 1
ATOM 1502 N N . GLN A 1 187 ? -3.340 25.881 43.425 1.00 86.94 187 GLN A N 1
ATOM 1503 C CA . GLN A 1 187 ? -4.048 27.068 43.884 1.00 86.94 187 GLN A CA 1
ATOM 1504 C C . GLN A 1 187 ? -5.521 27.058 43.462 1.00 86.94 187 GLN A C 1
ATOM 1506 O O . GLN A 1 187 ? -6.377 27.553 44.199 1.00 86.94 187 GLN A O 1
ATOM 1511 N N . SER A 1 188 ? -5.843 26.465 42.305 1.00 89.06 188 SER A N 1
ATOM 1512 C CA . SER A 1 188 ? -7.238 26.305 41.885 1.00 89.06 188 SER A CA 1
ATOM 1513 C C . SER A 1 188 ? -8.019 25.373 42.810 1.00 89.06 188 SER A C 1
ATOM 1515 O O . SER A 1 188 ? -9.178 25.654 43.115 1.00 89.06 188 SER A O 1
ATOM 1517 N N . ARG A 1 189 ? -7.399 24.272 43.264 1.00 91.56 189 ARG A N 1
ATOM 1518 C CA . ARG A 1 189 ? -8.004 23.344 44.233 1.00 91.56 189 ARG A CA 1
ATOM 1519 C C . ARG A 1 189 ? -8.196 24.017 45.588 1.00 91.56 189 ARG A C 1
ATOM 1521 O O . ARG A 1 189 ? -9.274 23.907 46.158 1.00 91.56 189 ARG A O 1
ATOM 1528 N N . PHE A 1 190 ? -7.194 24.757 46.061 1.00 92.06 190 PHE A N 1
ATOM 1529 C CA . PHE A 1 190 ? -7.259 25.463 47.342 1.00 92.06 190 PHE A CA 1
ATOM 1530 C C . PHE A 1 190 ? -8.342 26.555 47.373 1.00 92.06 190 PHE A C 1
ATOM 1532 O O . PHE A 1 190 ? -9.062 26.683 48.358 1.00 92.06 190 PHE A O 1
ATOM 1539 N N . LEU A 1 191 ? -8.487 27.336 46.296 1.00 90.56 191 LEU A N 1
ATOM 1540 C CA . LEU A 1 191 ? -9.426 28.467 46.248 1.00 90.56 191 LEU A CA 1
ATOM 1541 C C . LEU A 1 191 ? -10.828 28.113 45.729 1.00 90.56 191 LEU A C 1
ATOM 1543 O O . LEU A 1 191 ? -11.679 28.998 45.661 1.00 90.56 191 LEU A O 1
ATOM 1547 N N . GLY A 1 192 ? -11.064 26.876 45.282 1.00 91.06 192 GLY A N 1
ATOM 1548 C CA . GLY A 1 192 ? -12.345 26.467 44.689 1.00 91.06 192 GLY A CA 1
ATOM 1549 C C . GLY A 1 192 ? -12.715 27.211 43.394 1.00 91.06 192 GLY A C 1
ATOM 1550 O O . GLY A 1 192 ? -13.869 27.188 42.974 1.00 91.06 192 GLY A O 1
ATOM 1551 N N . ARG A 1 193 ? -11.755 27.883 42.745 1.00 89.69 193 ARG A N 1
ATOM 1552 C CA . ARG A 1 193 ? -11.938 28.624 41.484 1.00 89.69 193 ARG A CA 1
ATOM 1553 C C . ARG A 1 193 ? -10.747 28.413 40.563 1.00 89.69 193 ARG A C 1
ATOM 1555 O O . ARG A 1 193 ? -9.644 28.167 41.031 1.00 89.69 193 ARG A O 1
ATOM 1562 N N . THR A 1 194 ? -10.934 28.558 39.252 1.00 89.31 194 THR A N 1
ATOM 1563 C CA . THR A 1 194 ? -9.814 28.439 38.304 1.00 89.31 194 THR A CA 1
ATOM 1564 C C . THR A 1 194 ? -8.848 29.611 38.466 1.00 89.31 194 THR A C 1
ATOM 1566 O O . THR A 1 194 ? -9.210 30.759 38.217 1.00 89.31 194 THR A O 1
ATOM 1569 N N . VAL A 1 195 ? -7.607 29.308 38.834 1.00 89.50 195 VAL A N 1
ATOM 1570 C CA . VAL A 1 195 ? -6.484 30.247 38.861 1.00 89.50 195 VAL A CA 1
ATOM 1571 C C . VAL A 1 195 ? -5.581 29.957 37.670 1.00 89.50 195 VAL A C 1
ATOM 1573 O O . VAL A 1 195 ? -5.246 28.802 37.409 1.00 89.50 195 VAL A O 1
ATOM 1576 N N . ARG A 1 196 ? -5.184 30.998 36.933 1.00 88.44 196 ARG A N 1
ATOM 1577 C CA . ARG A 1 196 ? -4.203 30.899 35.846 1.00 88.44 196 ARG A CA 1
ATOM 1578 C C . ARG A 1 196 ? -2.984 31.753 36.163 1.00 88.44 196 ARG A C 1
ATOM 1580 O O . ARG A 1 196 ? -3.126 32.839 36.722 1.00 88.44 196 ARG A O 1
ATOM 1587 N N . LYS A 1 197 ? -1.803 31.249 35.814 1.00 89.44 197 LYS A N 1
ATOM 1588 C CA . LYS A 1 197 ? -0.518 31.927 36.005 1.00 89.44 197 LYS A CA 1
ATOM 1589 C C . LYS A 1 197 ? 0.363 31.784 34.777 1.00 89.44 197 LYS A C 1
ATOM 1591 O O . LYS A 1 197 ? 0.168 30.898 33.942 1.00 89.44 197 LYS A O 1
ATOM 1596 N N . TYR A 1 198 ? 1.341 32.680 34.697 1.00 90.25 198 TYR A N 1
ATOM 1597 C CA . TYR A 1 198 ? 2.451 32.533 33.774 1.00 90.25 198 TYR A CA 1
ATOM 1598 C C . TYR A 1 198 ? 3.489 31.582 34.357 1.00 90.25 198 TYR A C 1
ATOM 1600 O O . TYR A 1 198 ? 3.942 31.769 35.485 1.00 90.25 198 TYR A O 1
ATOM 1608 N N . TYR A 1 199 ? 3.873 30.588 33.566 1.00 87.44 199 TYR A N 1
ATOM 1609 C CA . TYR A 1 199 ? 5.000 29.711 33.849 1.00 87.44 199 TYR A CA 1
ATOM 1610 C C . TYR A 1 199 ? 6.097 29.976 32.828 1.00 87.44 199 TYR A C 1
ATOM 1612 O O . TYR A 1 199 ? 5.819 30.125 31.636 1.00 87.44 199 TYR A O 1
ATOM 1620 N N . HIS A 1 200 ? 7.340 30.013 33.296 1.00 91.75 200 HIS A N 1
ATOM 1621 C CA . HIS A 1 200 ? 8.518 30.005 32.440 1.00 91.75 200 HIS A CA 1
ATOM 1622 C C . HIS A 1 200 ? 9.052 28.581 32.393 1.00 91.75 200 HIS A C 1
ATOM 1624 O O . HIS A 1 200 ? 9.527 28.049 33.394 1.00 91.75 200 HIS A O 1
ATOM 1630 N N . ILE A 1 201 ? 8.934 27.959 31.230 1.00 91.88 201 ILE A N 1
ATOM 1631 C CA . ILE A 1 201 ? 9.391 26.596 30.980 1.00 91.88 201 ILE A CA 1
ATOM 1632 C C . ILE A 1 201 ? 10.555 26.626 29.999 1.00 91.88 201 ILE A C 1
ATOM 1634 O O . ILE A 1 201 ? 10.660 27.538 29.180 1.00 91.88 201 ILE A O 1
ATOM 1638 N N . LYS A 1 202 ? 11.426 25.620 30.056 1.00 94.88 202 LYS A N 1
ATOM 1639 C CA . LYS A 1 202 ? 12.367 25.382 28.963 1.00 94.88 202 LYS A CA 1
ATOM 1640 C C . LYS A 1 202 ? 11.654 24.685 27.810 1.00 94.88 202 LYS A C 1
ATOM 1642 O O . LYS A 1 202 ? 10.821 23.799 28.027 1.00 94.88 202 LYS A O 1
ATOM 1647 N N . ALA A 1 203 ? 11.972 25.116 26.600 1.00 94.19 203 ALA A N 1
ATOM 1648 C CA . ALA A 1 203 ? 11.452 24.555 25.368 1.00 94.19 203 ALA A CA 1
ATOM 1649 C C . ALA A 1 203 ? 12.516 24.581 24.268 1.00 94.19 203 ALA A C 1
ATOM 1651 O O . ALA A 1 203 ? 13.438 25.395 24.297 1.00 94.19 203 ALA A O 1
ATOM 1652 N N . HIS A 1 204 ? 12.348 23.735 23.260 1.00 94.06 204 HIS A N 1
ATOM 1653 C CA . HIS A 1 204 ? 13.146 23.729 22.036 1.00 94.06 204 HIS A CA 1
ATOM 1654 C C . HIS A 1 204 ? 12.241 23.521 20.822 1.00 94.06 204 HIS A C 1
ATOM 1656 O O . HIS A 1 204 ? 11.066 23.176 20.948 1.00 94.06 204 HIS A O 1
ATOM 1662 N N . LYS A 1 205 ? 12.767 23.769 19.622 1.00 93.75 205 LYS A N 1
ATOM 1663 C CA . LYS A 1 205 ? 12.086 23.442 18.367 1.00 93.75 205 LYS A CA 1
ATOM 1664 C C . LYS A 1 205 ? 12.678 22.173 17.781 1.00 93.75 205 LYS A C 1
ATOM 1666 O O . LYS A 1 205 ? 13.897 22.065 17.682 1.00 93.75 205 LYS A O 1
ATOM 1671 N N . GLU A 1 206 ? 11.822 21.262 17.343 1.00 92.50 206 GLU A N 1
ATOM 1672 C CA . GLU A 1 206 ? 12.201 20.106 16.537 1.00 92.50 206 GLU A CA 1
ATOM 1673 C C . GLU A 1 206 ? 11.643 20.255 15.131 1.00 92.50 206 GLU A C 1
ATOM 1675 O O . GLU A 1 206 ? 10.437 20.407 14.948 1.00 92.50 206 GLU A O 1
ATOM 1680 N N . THR A 1 207 ? 12.525 20.200 14.138 1.00 92.00 207 THR A N 1
ATOM 1681 C CA . THR A 1 207 ? 12.164 20.168 12.721 1.00 92.00 207 THR A CA 1
ATOM 1682 C C . THR A 1 207 ? 12.394 18.770 12.180 1.00 92.00 207 THR A C 1
ATOM 1684 O O . THR A 1 207 ? 13.504 18.250 12.300 1.00 92.00 207 THR A O 1
ATOM 1687 N N . VAL A 1 208 ? 11.374 18.187 11.554 1.00 90.94 208 VAL A N 1
ATOM 1688 C CA . VAL A 1 208 ? 11.440 16.859 10.932 1.00 90.94 208 VAL A CA 1
ATOM 1689 C C . VAL A 1 208 ? 11.238 16.998 9.427 1.00 90.94 208 VAL A C 1
ATOM 1691 O O . VAL A 1 208 ? 10.294 17.655 8.988 1.00 90.94 208 VAL A O 1
ATOM 1694 N N . SER A 1 209 ? 12.122 16.389 8.637 1.00 92.31 209 SER A N 1
ATOM 1695 C CA . SER A 1 209 ? 12.046 16.352 7.172 1.00 92.31 209 SER A CA 1
ATOM 1696 C C . SER A 1 209 ? 12.416 14.973 6.626 1.00 92.31 209 SER A C 1
ATOM 1698 O O . SER A 1 209 ? 13.181 14.236 7.254 1.00 92.31 209 SER A O 1
ATOM 1700 N N . VAL A 1 210 ? 11.925 14.636 5.430 1.00 93.31 210 VAL A N 1
ATOM 1701 C CA . VAL A 1 210 ? 12.388 13.448 4.700 1.00 93.31 210 VAL A CA 1
ATOM 1702 C C . VAL A 1 210 ? 13.821 13.705 4.241 1.00 93.31 210 VAL A C 1
ATOM 1704 O O . VAL A 1 210 ? 14.098 14.741 3.641 1.00 93.31 210 VAL A O 1
ATOM 1707 N N . ALA A 1 211 ? 14.730 12.789 4.567 1.00 93.06 211 ALA A N 1
ATOM 1708 C CA . ALA A 1 211 ? 16.104 12.812 4.074 1.00 93.06 211 ALA A CA 1
ATOM 1709 C C . ALA A 1 211 ? 16.214 12.049 2.747 1.00 93.06 211 ALA A C 1
ATOM 1711 O O . ALA A 1 211 ? 16.944 12.476 1.862 1.00 93.06 211 ALA A O 1
ATOM 1712 N N . GLY A 1 212 ? 15.456 10.960 2.597 1.00 93.12 212 GLY A N 1
ATOM 1713 C CA . GLY A 1 212 ? 15.335 10.209 1.351 1.00 93.12 212 GLY A CA 1
ATOM 1714 C C . GLY A 1 212 ? 14.497 8.947 1.531 1.00 93.12 212 GLY A C 1
ATOM 1715 O O . GLY A 1 212 ? 14.209 8.541 2.659 1.00 93.12 212 GLY A O 1
ATOM 1716 N N . PHE A 1 213 ? 14.097 8.331 0.425 1.00 95.06 213 PHE A N 1
ATOM 1717 C CA . PHE A 1 213 ? 13.379 7.062 0.411 1.00 95.06 213 PHE A CA 1
ATOM 1718 C C . PHE A 1 213 ? 14.048 6.165 -0.619 1.00 95.06 213 PHE A C 1
ATOM 1720 O O . PHE A 1 213 ? 14.135 6.530 -1.783 1.00 95.06 213 PHE A O 1
ATOM 1727 N N . TYR A 1 214 ? 14.559 5.018 -0.186 1.00 93.94 214 TYR A N 1
ATOM 1728 C CA . TYR A 1 214 ? 15.358 4.155 -1.048 1.00 93.94 214 TYR A CA 1
ATOM 1729 C C . TYR A 1 214 ? 14.854 2.725 -1.000 1.00 93.94 214 TYR A C 1
ATOM 1731 O O . TYR A 1 214 ? 14.327 2.269 0.018 1.00 93.94 214 TYR A O 1
ATOM 1739 N N . LYS A 1 215 ? 15.102 2.002 -2.091 1.00 91.31 215 LYS A N 1
ATOM 1740 C CA . LYS A 1 215 ? 14.995 0.549 -2.127 1.00 91.31 215 LYS A CA 1
ATOM 1741 C C . LYS A 1 215 ? 16.363 -0.091 -2.299 1.00 91.31 215 LYS A C 1
ATOM 1743 O O . LYS A 1 215 ? 17.169 0.363 -3.108 1.00 91.31 215 LYS A O 1
ATOM 1748 N N . TYR A 1 216 ? 16.614 -1.155 -1.560 1.00 92.06 216 TYR A N 1
ATOM 1749 C CA . TYR A 1 216 ? 17.762 -2.027 -1.726 1.00 92.06 216 TYR A CA 1
ATOM 1750 C C . TYR A 1 216 ? 17.335 -3.251 -2.531 1.00 92.06 216 TYR A C 1
ATOM 1752 O O . TYR A 1 216 ? 16.414 -3.960 -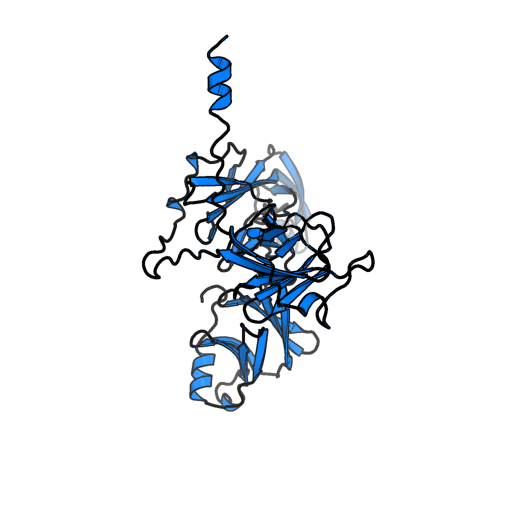2.130 1.00 92.06 216 TYR A O 1
ATOM 1760 N N . ASP A 1 217 ? 17.974 -3.486 -3.674 1.00 86.25 217 ASP A N 1
ATOM 1761 C CA . ASP A 1 217 ? 17.785 -4.706 -4.460 1.00 86.25 217 ASP A CA 1
ATOM 1762 C C . ASP A 1 217 ? 18.749 -5.778 -3.943 1.00 86.25 217 ASP A C 1
ATOM 1764 O O . ASP A 1 217 ? 19.970 -5.621 -4.043 1.00 86.25 217 ASP A O 1
ATOM 1768 N N . PHE A 1 218 ? 18.210 -6.860 -3.376 1.00 80.94 218 PHE A N 1
ATOM 1769 C CA . PHE A 1 218 ? 19.021 -7.901 -2.739 1.00 80.94 218 PHE A CA 1
ATOM 1770 C C . PHE A 1 218 ? 19.889 -8.682 -3.733 1.00 80.94 218 PHE A C 1
ATOM 1772 O O . PHE A 1 218 ? 20.971 -9.154 -3.377 1.00 80.94 218 PHE A O 1
ATOM 1779 N N . LEU A 1 219 ? 19.433 -8.815 -4.981 1.00 80.94 219 LEU A N 1
ATOM 1780 C CA . LEU A 1 219 ? 20.142 -9.563 -6.017 1.00 80.94 219 LEU A CA 1
ATOM 1781 C C . LEU A 1 219 ? 21.289 -8.736 -6.595 1.00 80.94 219 LEU A C 1
ATOM 1783 O O . LEU A 1 219 ? 22.385 -9.252 -6.807 1.00 80.94 219 LEU A O 1
ATOM 1787 N N . LEU A 1 220 ? 21.044 -7.446 -6.818 1.00 78.88 220 LEU A N 1
ATOM 1788 C CA . LEU A 1 220 ? 22.041 -6.507 -7.331 1.00 78.88 220 LEU A CA 1
ATOM 1789 C C . LEU A 1 220 ? 22.954 -5.946 -6.235 1.00 78.88 220 LEU A C 1
ATOM 1791 O O . LEU A 1 220 ? 23.972 -5.337 -6.559 1.00 78.88 220 LEU A O 1
ATOM 1795 N N . LYS A 1 221 ? 22.585 -6.130 -4.961 1.00 83.69 221 LYS A N 1
ATOM 1796 C CA . LYS A 1 221 ? 23.240 -5.544 -3.782 1.00 83.69 221 LYS A CA 1
ATOM 1797 C C . LYS A 1 221 ? 23.454 -4.042 -3.927 1.00 83.69 221 LYS A C 1
ATOM 1799 O O . LYS A 1 221 ? 24.558 -3.525 -3.757 1.00 83.69 221 LYS A O 1
ATOM 1804 N N . LYS A 1 222 ? 22.392 -3.346 -4.329 1.00 85.69 222 LYS A N 1
ATOM 1805 C CA . LYS A 1 222 ? 22.464 -1.936 -4.701 1.00 85.69 222 LYS A CA 1
ATOM 1806 C C . LYS A 1 222 ? 21.267 -1.162 -4.176 1.00 85.69 222 LYS A C 1
ATOM 1808 O O . LYS A 1 222 ? 20.127 -1.601 -4.308 1.00 85.69 222 LYS A O 1
ATOM 1813 N N . TRP A 1 223 ? 21.547 0.034 -3.669 1.00 88.62 223 TRP A N 1
ATOM 1814 C CA . TRP A 1 223 ? 20.539 1.035 -3.343 1.00 88.62 223 TRP A CA 1
ATOM 1815 C C . TRP A 1 223 ? 20.092 1.808 -4.587 1.00 88.62 223 TRP A C 1
ATOM 1817 O O . TRP A 1 223 ? 20.906 2.255 -5.400 1.00 88.62 223 TRP A O 1
ATOM 1827 N N . LEU A 1 224 ? 18.782 1.973 -4.719 1.00 86.69 224 LEU A N 1
ATOM 1828 C CA . LEU A 1 224 ? 18.117 2.743 -5.759 1.00 86.69 224 LEU A CA 1
ATOM 1829 C C . LEU A 1 224 ? 17.230 3.791 -5.090 1.00 86.69 224 LEU A C 1
ATOM 1831 O O . LEU A 1 224 ? 16.477 3.477 -4.166 1.00 86.69 224 LEU A O 1
ATOM 1835 N N . ASP A 1 225 ? 17.339 5.028 -5.561 1.00 89.94 225 ASP A N 1
ATOM 1836 C CA . ASP A 1 225 ? 16.491 6.126 -5.104 1.00 89.94 225 ASP A CA 1
ATOM 1837 C C . ASP A 1 225 ? 15.037 5.893 -5.530 1.00 89.94 225 ASP A C 1
ATOM 1839 O O . ASP A 1 225 ? 14.776 5.271 -6.566 1.00 89.94 225 ASP A O 1
ATOM 1843 N N . CYS A 1 226 ? 14.107 6.343 -4.699 1.00 90.44 226 CYS A N 1
ATOM 1844 C CA . CYS A 1 226 ? 12.671 6.245 -4.914 1.00 90.44 226 CYS A CA 1
ATOM 1845 C C . CYS A 1 226 ? 12.029 7.598 -4.615 1.00 90.44 226 CYS A C 1
ATOM 1847 O O . CYS A 1 226 ? 12.484 8.360 -3.761 1.00 90.44 226 CYS A O 1
ATOM 1849 N N . THR A 1 227 ? 10.907 7.878 -5.265 1.00 93.38 227 THR A N 1
ATOM 1850 C CA . THR A 1 227 ? 10.138 9.090 -5.002 1.00 93.38 227 THR A CA 1
ATOM 1851 C C . THR A 1 227 ? 9.704 9.117 -3.530 1.00 93.38 227 THR A C 1
ATOM 1853 O O . THR A 1 227 ? 8.997 8.206 -3.082 1.00 93.38 227 THR A O 1
ATOM 1856 N N . PRO A 1 228 ? 10.106 10.138 -2.748 1.00 93.50 228 PRO A N 1
ATOM 1857 C CA . PRO A 1 228 ? 9.819 10.182 -1.322 1.00 93.50 228 PRO A CA 1
ATOM 1858 C C . PRO A 1 228 ? 8.321 10.366 -1.049 1.00 93.50 228 PRO A C 1
ATOM 1860 O O . PRO A 1 228 ? 7.614 10.967 -1.865 1.00 93.50 228 PRO A O 1
ATOM 1863 N N . PRO A 1 229 ? 7.823 9.889 0.109 1.00 93.94 229 PRO A N 1
ATOM 1864 C CA . PRO A 1 229 ? 6.447 10.140 0.516 1.00 93.94 229 PRO A CA 1
ATOM 1865 C C . PRO A 1 229 ? 6.171 11.647 0.586 1.00 93.94 229 PRO A C 1
ATOM 1867 O O . PRO A 1 229 ? 7.073 12.416 0.939 1.00 93.94 229 PRO A O 1
ATOM 1870 N N . PRO A 1 230 ? 4.931 12.090 0.309 1.00 92.44 230 PRO A N 1
ATOM 1871 C CA . PRO A 1 230 ? 4.556 13.505 0.233 1.00 92.44 230 PRO A CA 1
ATOM 1872 C C . PRO A 1 230 ? 4.425 14.168 1.619 1.00 92.44 230 PRO A C 1
ATOM 1874 O O . PRO A 1 230 ? 3.513 14.956 1.881 1.00 92.44 230 PRO A O 1
ATOM 1877 N N . TYR A 1 231 ? 5.347 13.864 2.532 1.00 90.81 231 TYR A N 1
ATOM 1878 C CA . TYR A 1 231 ? 5.409 14.466 3.851 1.00 90.81 231 TYR A CA 1
ATOM 1879 C C . TYR A 1 231 ? 5.938 15.895 3.779 1.00 90.81 231 TYR A C 1
ATOM 1881 O O . TYR A 1 231 ? 7.003 16.172 3.227 1.00 90.81 231 TYR A O 1
ATOM 1889 N N . ARG A 1 232 ? 5.202 16.822 4.395 1.00 87.00 232 ARG A N 1
ATOM 1890 C CA . ARG A 1 232 ? 5.641 18.211 4.531 1.00 87.00 232 ARG A CA 1
ATOM 1891 C C . ARG A 1 232 ? 6.547 18.349 5.738 1.00 87.00 232 ARG A C 1
ATOM 1893 O O . ARG A 1 232 ? 6.126 18.029 6.847 1.00 87.00 232 ARG A O 1
ATOM 1900 N N . THR A 1 233 ? 7.745 18.892 5.528 1.00 90.19 233 THR A N 1
ATOM 1901 C CA . THR A 1 233 ? 8.615 19.337 6.621 1.00 90.19 233 THR A CA 1
ATOM 1902 C C . THR A 1 233 ? 7.824 20.207 7.586 1.00 90.19 233 THR A C 1
ATOM 1904 O O . THR A 1 233 ? 7.174 21.169 7.169 1.00 90.19 233 THR A O 1
ATOM 1907 N N . TYR A 1 234 ? 7.894 19.887 8.872 1.00 88.38 234 TYR A N 1
ATOM 1908 C CA . TYR A 1 234 ? 7.249 20.675 9.911 1.00 88.38 234 TYR A CA 1
ATOM 1909 C C . TYR A 1 234 ? 8.200 20.909 11.074 1.00 88.38 234 TYR A C 1
ATOM 1911 O O . TYR A 1 234 ? 9.145 20.151 11.303 1.00 88.38 234 TYR A O 1
ATOM 1919 N N . THR A 1 235 ? 7.919 21.977 11.814 1.00 91.38 235 THR A N 1
ATOM 1920 C CA . THR A 1 235 ? 8.625 22.333 13.038 1.00 91.38 235 THR A CA 1
ATOM 1921 C C . THR A 1 235 ? 7.624 22.396 14.176 1.00 91.38 235 THR A C 1
ATOM 1923 O O . THR A 1 235 ? 6.621 23.101 14.079 1.00 91.38 235 THR A O 1
ATOM 1926 N N . VAL A 1 236 ? 7.906 21.682 15.260 1.00 91.38 236 VAL A N 1
ATOM 1927 C CA . VAL A 1 236 ? 7.105 21.694 16.483 1.00 91.38 236 VAL A CA 1
ATOM 1928 C C . VAL A 1 236 ? 7.920 22.260 17.638 1.00 91.38 236 VAL A C 1
ATOM 1930 O O . VAL A 1 236 ? 9.121 22.027 17.745 1.00 91.38 236 VAL A O 1
ATOM 1933 N N . GLU A 1 237 ? 7.270 23.040 18.492 1.00 92.38 237 GLU A N 1
ATOM 1934 C CA . GLU A 1 237 ? 7.843 23.509 19.751 1.00 92.38 237 GLU A CA 1
ATOM 1935 C C . GLU A 1 237 ? 7.514 22.492 20.848 1.00 92.38 237 GLU A C 1
ATOM 1937 O O . GLU A 1 237 ? 6.358 22.103 21.016 1.00 92.38 237 GLU A O 1
ATOM 1942 N N . ILE A 1 238 ? 8.530 22.038 21.577 1.00 90.94 238 ILE A N 1
ATOM 1943 C CA . ILE A 1 238 ? 8.417 20.991 22.593 1.00 90.94 238 ILE A CA 1
ATOM 1944 C C . ILE A 1 238 ? 8.851 21.566 23.927 1.00 90.94 238 ILE A C 1
ATOM 1946 O O . ILE A 1 238 ? 9.871 22.246 24.012 1.00 90.94 238 ILE A O 1
ATOM 1950 N N . SER A 1 239 ? 8.070 21.292 24.970 1.00 90.94 239 SER A N 1
ATOM 1951 C CA . SER A 1 239 ? 8.483 21.604 26.333 1.00 90.94 239 SER A CA 1
ATOM 1952 C C . SER A 1 239 ? 9.362 20.493 26.888 1.00 90.94 239 SER A C 1
ATOM 1954 O O . SER A 1 239 ? 9.030 19.317 26.769 1.00 90.94 239 SER A O 1
ATOM 1956 N N . GLU A 1 240 ? 10.436 20.878 27.571 1.00 88.81 240 GLU A N 1
ATOM 1957 C CA . GLU A 1 240 ? 11.242 19.962 28.385 1.00 88.81 240 GLU A CA 1
ATOM 1958 C C . GLU A 1 240 ? 10.522 19.571 29.691 1.00 88.81 240 GLU A C 1
ATOM 1960 O O . GLU A 1 240 ? 10.944 18.647 30.383 1.00 88.81 240 GLU A O 1
ATOM 1965 N N . ASN A 1 241 ? 9.429 20.264 30.041 1.00 87.25 241 ASN A N 1
ATOM 1966 C CA . ASN A 1 241 ? 8.590 19.943 31.187 1.00 87.25 241 ASN A CA 1
ATOM 1967 C C . ASN A 1 241 ? 7.298 19.241 30.718 1.00 87.25 241 ASN A C 1
ATOM 1969 O O . ASN A 1 241 ? 6.431 19.890 30.124 1.00 87.25 241 ASN A O 1
ATOM 1973 N N . PRO A 1 242 ? 7.112 17.941 31.017 1.00 80.56 242 PRO A N 1
ATOM 1974 C CA . PRO A 1 242 ? 5.962 17.174 30.538 1.00 80.56 242 PRO A CA 1
ATOM 1975 C C . PRO A 1 242 ? 4.617 17.678 31.082 1.00 80.56 242 PRO A C 1
ATOM 1977 O O . PRO A 1 242 ? 3.588 17.442 30.454 1.00 80.56 242 PRO A O 1
ATOM 1980 N N . SER A 1 243 ? 4.607 18.421 32.195 1.00 83.06 243 SER A N 1
ATOM 1981 C CA . SER A 1 243 ? 3.393 19.044 32.740 1.00 83.06 243 SER A CA 1
ATOM 1982 C C . SER A 1 243 ? 2.837 20.165 31.852 1.00 83.06 243 SER A C 1
ATOM 1984 O O . SER A 1 243 ? 1.711 20.611 32.060 1.00 83.06 243 SER A O 1
ATOM 1986 N N . PHE A 1 244 ? 3.609 20.633 30.865 1.00 82.00 244 PHE A N 1
ATOM 1987 C CA . PHE A 1 244 ? 3.267 21.766 30.013 1.00 82.00 244 PHE A CA 1
ATOM 1988 C C . PHE A 1 244 ? 3.503 21.463 28.527 1.00 82.00 244 PHE A C 1
ATOM 1990 O O . PHE A 1 244 ? 4.390 22.031 27.892 1.00 82.00 244 PHE A O 1
ATOM 1997 N N . SER A 1 245 ? 2.699 20.573 27.938 1.00 83.00 245 SER A N 1
ATOM 1998 C CA . SER A 1 245 ? 2.855 20.225 26.519 1.00 83.00 245 SER A CA 1
ATOM 1999 C C . SER A 1 245 ? 2.592 21.428 25.600 1.00 83.00 245 SER A C 1
ATOM 2001 O O . SER A 1 245 ? 1.498 21.992 25.617 1.00 83.00 245 SER A O 1
ATOM 2003 N N . LEU A 1 246 ? 3.570 21.786 24.765 1.00 83.56 246 LEU A N 1
ATOM 2004 C CA . LEU A 1 246 ? 3.429 22.809 23.717 1.00 83.56 246 LEU A CA 1
ATOM 2005 C C . LEU A 1 246 ? 2.990 22.196 22.382 1.00 83.56 246 LEU A C 1
ATOM 2007 O O . LEU A 1 246 ? 2.095 22.700 21.711 1.00 83.56 246 LEU A O 1
ATOM 2011 N N . GLY A 1 247 ? 3.598 21.070 22.034 1.00 79.94 247 GLY A N 1
ATOM 2012 C CA . GLY A 1 247 ? 3.301 20.272 20.860 1.00 79.94 247 GLY A CA 1
ATOM 2013 C C . GLY A 1 247 ? 3.919 18.890 21.018 1.00 79.94 247 GLY A C 1
ATOM 2014 O O . GLY A 1 247 ? 4.598 18.604 22.008 1.00 79.94 247 GLY A O 1
ATOM 2015 N N . ARG A 1 248 ? 3.673 18.015 20.045 1.00 70.50 248 ARG A N 1
ATOM 2016 C CA . ARG A 1 248 ? 4.230 16.663 20.024 1.00 70.50 248 ARG A CA 1
ATOM 2017 C C . ARG A 1 248 ? 5.113 16.512 18.795 1.00 70.50 248 ARG A C 1
ATOM 2019 O O . ARG A 1 248 ? 4.672 16.808 17.687 1.00 70.50 248 ARG A O 1
ATOM 2026 N N . SER A 1 249 ? 6.333 16.016 18.986 1.00 67.12 249 SER A N 1
ATOM 2027 C CA . SER A 1 249 ? 7.104 15.423 17.890 1.00 67.12 249 SER A CA 1
ATOM 2028 C C . SER A 1 249 ? 6.347 14.174 17.447 1.00 67.12 249 SER A C 1
ATOM 2030 O O . SER A 1 249 ? 6.462 13.117 18.065 1.00 67.12 249 SER A O 1
ATOM 2032 N N . GLY A 1 250 ? 5.432 14.333 16.489 1.00 60.44 250 GLY A N 1
ATOM 2033 C CA . GLY A 1 250 ? 4.649 13.225 15.953 1.00 60.44 250 GLY A CA 1
ATOM 2034 C C . GLY A 1 250 ? 5.555 12.165 15.329 1.00 60.44 250 GLY A C 1
ATOM 2035 O O . GLY A 1 250 ? 6.646 12.460 14.840 1.00 60.44 250 GLY A O 1
ATOM 2036 N N . SER A 1 251 ? 5.096 10.916 15.334 1.00 62.50 251 SER A N 1
ATOM 2037 C CA . SER A 1 251 ? 5.692 9.833 14.551 1.00 62.50 251 SER A CA 1
ATOM 2038 C C . SER A 1 251 ? 5.236 9.863 13.092 1.00 62.50 251 SER A C 1
ATOM 2040 O O . SER A 1 251 ? 5.475 8.898 12.394 1.00 62.50 251 SER A O 1
ATOM 2042 N N . ASP A 1 252 ? 4.589 10.936 12.622 1.00 67.06 252 ASP A N 1
ATOM 2043 C CA . ASP A 1 252 ? 3.927 11.035 11.311 1.00 67.06 252 ASP A CA 1
ATOM 2044 C C . ASP A 1 252 ? 4.842 10.707 10.119 1.00 67.06 252 ASP A C 1
ATOM 2046 O O . ASP A 1 252 ? 4.365 10.307 9.061 1.00 67.06 252 ASP A O 1
ATOM 2050 N N . PHE A 1 253 ? 6.156 10.853 10.296 1.00 77.81 253 PHE A N 1
ATOM 2051 C CA . PHE A 1 253 ? 7.172 10.471 9.324 1.00 77.81 253 PHE A CA 1
ATOM 2052 C C . PHE A 1 253 ? 7.614 9.032 9.590 1.00 77.81 253 PHE A C 1
ATOM 2054 O O . PHE A 1 253 ? 8.650 8.774 10.204 1.00 77.81 253 PHE A O 1
ATOM 2061 N N . GLY A 1 254 ? 6.807 8.094 9.124 1.00 85.06 254 GLY A N 1
ATOM 2062 C CA . GLY A 1 254 ? 7.130 6.676 9.108 1.00 85.06 254 GLY A CA 1
ATOM 2063 C C . GLY A 1 254 ? 6.348 5.990 8.006 1.00 85.06 254 GLY A C 1
ATOM 2064 O O . GLY A 1 254 ? 5.547 6.626 7.326 1.00 85.06 254 GLY A O 1
ATOM 2065 N N . LEU A 1 255 ? 6.577 4.703 7.826 1.00 89.25 255 LEU A N 1
ATOM 2066 C CA . LEU A 1 255 ? 5.842 3.897 6.866 1.00 89.25 255 LEU A CA 1
ATOM 2067 C C . LEU A 1 255 ? 5.241 2.699 7.588 1.00 89.25 255 LEU A C 1
ATOM 2069 O O . LEU A 1 255 ? 5.712 2.305 8.656 1.00 89.25 255 LEU A O 1
ATOM 2073 N N . GLU A 1 256 ? 4.210 2.134 6.989 1.00 86.88 256 GLU A N 1
ATOM 2074 C CA . GLU A 1 256 ? 3.587 0.896 7.422 1.00 86.88 256 GLU A CA 1
ATOM 2075 C C . GLU A 1 256 ? 3.493 -0.045 6.225 1.00 86.88 256 GLU A C 1
ATOM 2077 O O . GLU A 1 256 ? 3.148 0.381 5.124 1.00 86.88 256 GLU A O 1
ATOM 2082 N N . ALA A 1 257 ? 3.795 -1.323 6.435 1.00 81.94 257 ALA A N 1
ATOM 2083 C CA . ALA A 1 257 ? 3.521 -2.351 5.444 1.00 81.94 257 ALA A CA 1
ATOM 2084 C C . ALA A 1 257 ? 2.194 -3.037 5.769 1.00 81.94 257 ALA A C 1
ATOM 2086 O O . ALA A 1 257 ? 1.975 -3.483 6.895 1.00 81.94 257 ALA A O 1
ATOM 2087 N N . ILE A 1 258 ? 1.327 -3.143 4.767 1.00 79.12 258 ILE A N 1
ATOM 2088 C CA . ILE A 1 258 ? 0.098 -3.932 4.825 1.00 79.12 258 ILE A CA 1
ATOM 2089 C C . ILE A 1 258 ? 0.203 -4.957 3.698 1.00 79.12 258 ILE A C 1
ATOM 2091 O O . ILE A 1 258 ? 0.047 -4.628 2.521 1.00 79.12 258 ILE A O 1
ATOM 2095 N N . GLY A 1 259 ? 0.550 -6.193 4.054 1.00 77.12 259 GLY A N 1
ATOM 2096 C CA . GLY A 1 259 ? 0.903 -7.219 3.076 1.00 77.12 259 GLY A CA 1
ATOM 2097 C C . GLY A 1 259 ? 2.154 -6.811 2.300 1.00 77.12 259 GLY A C 1
ATOM 2098 O O . GLY A 1 259 ? 3.169 -6.463 2.895 1.00 77.12 259 GLY A O 1
ATOM 2099 N N . ASN A 1 260 ? 2.056 -6.806 0.972 1.00 77.19 260 ASN A N 1
ATOM 2100 C CA . ASN A 1 260 ? 3.141 -6.401 0.071 1.00 77.19 260 ASN A CA 1
ATOM 2101 C C . ASN A 1 260 ? 3.100 -4.910 -0.307 1.00 77.19 260 ASN A C 1
ATOM 2103 O O . ASN A 1 260 ? 3.811 -4.481 -1.216 1.00 77.19 260 ASN A O 1
ATOM 2107 N N . PHE A 1 261 ? 2.254 -4.120 0.351 1.00 84.06 261 PHE A N 1
ATOM 2108 C CA . PHE A 1 261 ? 2.039 -2.716 0.024 1.00 84.06 261 PHE A CA 1
ATOM 2109 C C . PHE A 1 261 ? 2.585 -1.811 1.117 1.00 84.06 261 PHE A C 1
ATOM 2111 O O . PHE A 1 261 ? 2.455 -2.101 2.305 1.00 84.06 261 PHE A O 1
ATOM 2118 N N . ILE A 1 262 ? 3.170 -0.691 0.703 1.00 88.75 262 ILE A N 1
ATOM 2119 C CA . ILE A 1 262 ? 3.789 0.282 1.599 1.00 88.75 262 ILE A CA 1
ATOM 2120 C C . ILE A 1 262 ? 2.889 1.508 1.659 1.00 88.75 262 ILE A C 1
ATOM 2122 O O . ILE A 1 262 ? 2.600 2.128 0.637 1.00 88.75 262 ILE A O 1
ATOM 2126 N N . PHE A 1 263 ? 2.478 1.869 2.864 1.00 91.38 263 PHE A N 1
ATOM 2127 C CA . PHE A 1 263 ? 1.645 3.022 3.151 1.00 91.38 263 PHE A CA 1
ATOM 2128 C C . PHE A 1 263 ? 2.401 4.029 4.007 1.00 91.38 263 PHE A C 1
ATOM 2130 O O . PHE A 1 263 ? 3.336 3.701 4.741 1.00 91.38 263 PHE A O 1
ATOM 2137 N N . THR A 1 264 ? 1.961 5.277 3.946 1.00 91.69 264 THR A N 1
ATOM 2138 C CA . THR A 1 264 ? 2.237 6.241 5.012 1.00 91.69 264 THR A CA 1
ATOM 2139 C C . THR A 1 264 ? 1.571 5.779 6.312 1.00 91.69 264 THR A C 1
ATOM 2141 O O . THR A 1 264 ? 0.581 5.051 6.280 1.00 91.69 264 THR A O 1
ATOM 2144 N N . LEU A 1 265 ? 2.045 6.229 7.478 1.00 87.44 265 LEU A N 1
ATOM 2145 C CA . LEU A 1 265 ? 1.430 5.833 8.761 1.00 87.44 265 LEU A CA 1
ATOM 2146 C C . LEU A 1 265 ? -0.033 6.273 8.905 1.00 87.44 265 LEU A C 1
ATOM 2148 O O . LEU A 1 265 ? -0.811 5.637 9.607 1.00 87.44 265 LEU A O 1
ATOM 2152 N N . LYS A 1 266 ? -0.418 7.370 8.244 1.00 86.94 266 LYS A N 1
ATOM 2153 C CA . LYS A 1 266 ? -1.817 7.822 8.183 1.00 86.94 266 LYS A CA 1
ATOM 2154 C C . LYS A 1 266 ? -2.637 7.056 7.147 1.00 86.94 266 LYS A C 1
ATOM 2156 O O . LYS A 1 266 ? -3.854 7.218 7.109 1.00 86.94 266 LYS A O 1
ATOM 2161 N N . ARG A 1 267 ? -1.973 6.244 6.317 1.00 89.00 267 ARG A N 1
ATOM 2162 C CA . ARG A 1 267 ? -2.537 5.482 5.198 1.00 89.00 267 ARG A CA 1
ATOM 2163 C C . ARG A 1 267 ? -3.339 6.347 4.229 1.00 89.00 267 ARG A C 1
ATOM 2165 O O . ARG A 1 267 ? -4.281 5.891 3.595 1.00 89.00 267 ARG A O 1
ATOM 2172 N N . ASP A 1 268 ? -2.951 7.610 4.131 1.00 90.25 268 ASP A N 1
ATOM 2173 C CA . ASP A 1 268 ? -3.454 8.578 3.166 1.00 90.25 268 ASP A CA 1
ATOM 2174 C C . ASP A 1 268 ? -2.748 8.439 1.813 1.00 90.25 268 ASP A C 1
ATOM 2176 O O . ASP A 1 268 ? -3.297 8.863 0.796 1.00 90.25 268 ASP A O 1
ATOM 2180 N N . TYR A 1 269 ? -1.581 7.781 1.778 1.00 92.94 269 TYR A N 1
ATOM 2181 C CA . TYR A 1 269 ? -0.903 7.414 0.542 1.00 92.94 269 TYR A CA 1
ATOM 2182 C C . TYR A 1 269 ? -0.415 5.965 0.544 1.00 92.94 269 TYR A C 1
ATOM 2184 O O . TYR A 1 269 ? 0.046 5.450 1.564 1.00 92.94 269 TYR A O 1
ATOM 2192 N N . VAL A 1 270 ? -0.457 5.347 -0.636 1.00 92.25 270 VAL A N 1
ATOM 2193 C CA . VAL A 1 270 ? 0.189 4.070 -0.951 1.00 92.25 270 VAL A CA 1
ATOM 2194 C C . VAL A 1 270 ? 1.327 4.314 -1.938 1.00 92.25 270 VAL A C 1
ATOM 2196 O O . VAL A 1 270 ? 1.185 5.093 -2.885 1.00 92.25 270 VAL A O 1
ATOM 2199 N N . TYR A 1 271 ? 2.471 3.679 -1.718 1.00 90.81 271 TYR A N 1
ATOM 2200 C CA . TYR A 1 271 ? 3.562 3.686 -2.679 1.00 90.81 271 TYR A CA 1
ATOM 2201 C C . TYR A 1 271 ? 3.312 2.629 -3.747 1.00 90.81 271 TYR A C 1
ATOM 2203 O O . TYR A 1 271 ? 2.982 1.483 -3.443 1.00 90.81 271 TYR A O 1
ATOM 2211 N N . HIS A 1 272 ? 3.496 3.021 -5.003 1.00 81.00 272 HIS A N 1
ATOM 2212 C CA . HIS A 1 272 ? 3.359 2.163 -6.169 1.00 81.00 272 HIS A CA 1
ATOM 2213 C C . HIS A 1 272 ? 4.745 1.966 -6.802 1.00 81.00 272 HIS A C 1
ATOM 2215 O O . HIS A 1 272 ? 5.153 2.779 -7.639 1.00 81.00 272 HIS A O 1
ATOM 2221 N N . PRO A 1 273 ? 5.504 0.924 -6.395 1.00 73.81 273 PRO A N 1
ATOM 2222 C CA . PRO A 1 273 ? 6.879 0.715 -6.857 1.00 73.81 273 PRO A CA 1
ATOM 2223 C C . PRO A 1 273 ? 7.075 0.673 -8.381 1.00 73.81 273 PRO A C 1
ATOM 2225 O O . PRO A 1 273 ? 8.077 1.205 -8.862 1.00 73.81 273 PRO A O 1
ATOM 2228 N N . PRO A 1 274 ? 6.153 0.084 -9.163 1.00 65.88 274 PRO A N 1
ATOM 2229 C CA . PRO A 1 274 ? 6.237 0.053 -10.626 1.00 65.88 274 PRO A CA 1
ATOM 2230 C C . PRO A 1 274 ? 6.275 1.429 -11.286 1.00 65.88 274 PRO A C 1
ATOM 2232 O O . PRO A 1 274 ? 6.940 1.604 -12.307 1.00 65.88 274 PRO A O 1
ATOM 2235 N N . PHE A 1 275 ? 5.561 2.398 -10.713 1.00 71.31 275 PHE A N 1
ATOM 2236 C CA . PHE A 1 275 ? 5.522 3.773 -11.210 1.00 71.31 275 PHE A CA 1
ATOM 2237 C C . PHE A 1 275 ? 6.449 4.711 -10.441 1.00 71.31 275 PHE A C 1
ATOM 2239 O O . PHE A 1 275 ? 6.522 5.882 -10.800 1.00 71.31 275 PHE A O 1
ATOM 2246 N N . ASP A 1 276 ? 7.114 4.206 -9.398 1.00 82.12 276 ASP A N 1
ATOM 2247 C CA . ASP A 1 276 ? 7.862 4.994 -8.425 1.00 82.12 276 ASP A CA 1
ATOM 2248 C C . ASP A 1 276 ? 7.085 6.244 -7.983 1.00 82.12 276 ASP A C 1
ATOM 2250 O O . ASP A 1 276 ? 7.548 7.372 -8.113 1.00 82.12 276 ASP A O 1
ATOM 2254 N N . LYS A 1 277 ? 5.840 6.062 -7.525 1.00 87.62 277 LYS A N 1
ATOM 2255 C CA . LYS A 1 277 ? 5.007 7.196 -7.108 1.00 87.62 277 LYS A CA 1
ATOM 2256 C C . LYS A 1 277 ? 4.139 6.882 -5.905 1.00 87.62 277 LYS A C 1
ATOM 2258 O O . LYS A 1 277 ? 3.705 5.750 -5.709 1.00 87.62 277 LYS A O 1
ATOM 2263 N N . TRP A 1 278 ? 3.811 7.931 -5.163 1.00 93.75 278 TRP A N 1
ATOM 2264 C CA . TRP A 1 278 ? 2.802 7.888 -4.115 1.00 93.75 278 TRP A CA 1
ATOM 2265 C C . TRP A 1 278 ? 1.434 8.253 -4.681 1.00 93.75 278 TRP A C 1
ATOM 2267 O O . TRP A 1 278 ? 1.282 9.233 -5.414 1.00 93.75 278 TRP A O 1
ATOM 2277 N N . LEU A 1 279 ? 0.439 7.446 -4.345 1.00 92.19 279 LEU A N 1
ATOM 2278 C CA . LEU A 1 279 ? -0.949 7.609 -4.744 1.00 92.19 279 LEU A CA 1
ATOM 2279 C C . LEU A 1 279 ? -1.791 7.901 -3.516 1.00 92.19 279 LEU A C 1
ATOM 2281 O O . LEU A 1 279 ? -1.628 7.231 -2.502 1.00 92.19 279 LEU A O 1
ATOM 2285 N N . THR A 1 280 ? -2.684 8.885 -3.609 1.00 94.38 280 THR A N 1
ATOM 2286 C CA . THR A 1 280 ? -3.666 9.143 -2.554 1.00 94.38 280 THR A CA 1
ATOM 2287 C C . THR A 1 280 ? -4.596 7.948 -2.448 1.00 94.38 280 THR A C 1
ATOM 2289 O O . THR A 1 280 ? -5.205 7.555 -3.449 1.00 94.38 280 THR A O 1
ATOM 2292 N N . VAL A 1 281 ? -4.737 7.411 -1.244 1.00 92.25 281 VAL A N 1
ATOM 2293 C CA . VAL A 1 281 ? -5.696 6.344 -0.990 1.00 92.25 281 VAL A CA 1
ATOM 2294 C C . VAL A 1 281 ? -7.108 6.944 -1.026 1.00 92.25 281 VAL A C 1
ATOM 2296 O O . VAL A 1 281 ? -7.370 7.935 -0.341 1.00 92.25 281 VAL A O 1
ATOM 2299 N N . PRO A 1 282 ? -8.049 6.352 -1.779 1.00 88.38 282 PRO A N 1
ATOM 2300 C CA . PRO A 1 282 ? -9.417 6.859 -1.913 1.00 88.38 282 PRO A CA 1
ATOM 2301 C C . PRO A 1 282 ? -10.297 6.659 -0.663 1.00 88.38 282 PRO A C 1
ATOM 2303 O O . PRO A 1 282 ? -11.488 6.956 -0.698 1.00 88.38 282 PRO A O 1
ATOM 2306 N N . THR A 1 283 ? -9.761 6.129 0.441 1.00 83.19 283 THR A N 1
ATOM 2307 C CA . THR A 1 283 ? -10.530 5.800 1.646 1.00 83.19 283 THR A CA 1
ATOM 2308 C C . THR A 1 283 ? -9.682 5.861 2.919 1.00 83.19 283 THR A C 1
ATOM 2310 O O . THR A 1 283 ? -8.471 5.682 2.888 1.00 83.19 283 THR A O 1
ATOM 2313 N N . THR A 1 284 ? -10.341 6.049 4.065 1.00 79.69 284 THR A N 1
ATOM 2314 C CA . THR A 1 284 ? -9.774 5.840 5.407 1.00 79.69 284 THR A CA 1
ATOM 2315 C C . THR A 1 284 ? -9.840 4.367 5.834 1.00 79.69 284 THR A C 1
ATOM 2317 O O . THR A 1 284 ? -10.712 3.626 5.375 1.00 79.69 284 THR A O 1
ATOM 2320 N N . PHE A 1 285 ? -8.958 3.944 6.746 1.00 71.25 285 PHE A N 1
ATOM 2321 C CA . PHE A 1 285 ? -8.759 2.532 7.122 1.00 71.25 285 PHE A CA 1
ATOM 2322 C C . PHE A 1 285 ? -9.125 2.178 8.577 1.00 71.25 285 PHE A C 1
ATOM 2324 O O . PHE A 1 285 ? -8.705 1.130 9.065 1.00 71.25 285 PHE A O 1
ATOM 2331 N N . GLU A 1 286 ? -9.904 3.014 9.273 1.00 65.38 286 GLU A N 1
ATOM 2332 C CA . GLU A 1 286 ? -10.187 2.873 10.718 1.00 65.38 286 GLU A CA 1
ATOM 2333 C C . GLU A 1 286 ? -10.780 1.505 11.129 1.00 65.38 286 GLU A C 1
ATOM 2335 O O . GLU A 1 286 ? -10.587 1.084 12.267 1.00 65.38 286 GLU A O 1
ATOM 2340 N N . GLN A 1 287 ? -11.419 0.770 10.206 1.00 70.50 287 GLN A N 1
ATOM 2341 C CA . GLN A 1 287 ? -11.804 -0.642 10.357 1.00 70.50 287 GLN A CA 1
ATOM 2342 C C . GLN A 1 287 ? -11.609 -1.380 9.028 1.00 70.50 287 GLN A C 1
ATOM 2344 O O . GLN A 1 287 ? -12.497 -1.406 8.172 1.00 70.50 287 GLN A O 1
ATOM 2349 N N . SER A 1 288 ? -10.410 -1.926 8.831 1.00 80.12 288 SER A N 1
ATOM 2350 C CA . SER A 1 288 ? -10.031 -2.586 7.585 1.00 80.12 288 SER A CA 1
ATOM 2351 C C . SER A 1 288 ? -9.302 -3.904 7.809 1.00 80.12 288 SER A C 1
ATOM 2353 O O . SER A 1 288 ? -8.648 -4.097 8.834 1.00 80.12 288 SER A O 1
ATOM 2355 N N . TYR A 1 289 ? -9.448 -4.807 6.844 1.00 82.12 289 TYR A N 1
ATOM 2356 C CA . TYR A 1 289 ? -8.911 -6.160 6.880 1.00 82.12 289 TYR A CA 1
ATOM 2357 C C . TYR A 1 289 ? -8.149 -6.414 5.588 1.00 82.12 289 TYR A C 1
ATOM 2359 O O . TYR A 1 289 ? -8.744 -6.368 4.510 1.00 82.12 289 TYR A O 1
ATOM 2367 N N . LEU A 1 290 ? -6.846 -6.675 5.686 1.00 79.62 290 LEU A N 1
ATOM 2368 C CA . LEU A 1 290 ? -6.104 -7.220 4.557 1.00 79.62 290 LEU A CA 1
ATOM 2369 C C . LEU A 1 290 ? -6.500 -8.684 4.387 1.00 79.62 290 LEU A C 1
ATOM 2371 O O . LEU A 1 290 ? -6.372 -9.468 5.325 1.00 79.62 290 LEU A O 1
ATOM 2375 N N . VAL A 1 291 ? -6.954 -9.049 3.193 1.00 76.06 291 VAL A N 1
ATOM 2376 C CA . VAL A 1 291 ? -7.147 -10.448 2.829 1.00 76.06 291 VAL A CA 1
ATOM 2377 C C . VAL A 1 291 ? -6.597 -10.683 1.432 1.00 76.06 291 VAL A C 1
ATOM 2379 O O . VAL A 1 291 ? -7.004 -10.018 0.479 1.00 76.06 291 VAL A O 1
ATOM 2382 N N . ARG A 1 292 ? -5.669 -11.642 1.323 1.00 74.56 292 ARG A N 1
ATOM 2383 C CA . ARG A 1 292 ? -4.842 -11.863 0.129 1.00 74.56 292 ARG A CA 1
ATOM 2384 C C . ARG A 1 292 ? -4.060 -10.586 -0.211 1.00 74.56 292 ARG A C 1
ATOM 2386 O O . ARG A 1 292 ? -3.115 -10.235 0.486 1.00 74.56 292 ARG A O 1
ATOM 2393 N N . ASP A 1 293 ? -4.463 -9.882 -1.255 1.00 76.25 293 ASP A N 1
ATOM 2394 C CA . ASP A 1 293 ? -3.861 -8.656 -1.772 1.00 76.25 293 ASP A CA 1
ATOM 2395 C C . ASP A 1 293 ? -4.837 -7.467 -1.779 1.00 76.25 293 ASP A C 1
ATOM 2397 O O . ASP A 1 293 ? -4.498 -6.391 -2.270 1.00 76.25 293 ASP A O 1
ATOM 2401 N N . LYS A 1 294 ? -6.034 -7.629 -1.204 1.00 85.00 294 LYS A N 1
ATOM 2402 C CA . LYS A 1 294 ? -7.062 -6.585 -1.141 1.00 85.00 294 LYS A CA 1
ATOM 2403 C C . LYS A 1 294 ? -7.344 -6.177 0.293 1.00 85.00 294 LYS A C 1
ATOM 2405 O O . LYS A 1 294 ? -7.211 -6.965 1.227 1.00 85.00 294 LYS A O 1
ATOM 2410 N N . ILE A 1 295 ? -7.764 -4.929 0.468 1.00 87.56 295 ILE A N 1
ATOM 2411 C CA . ILE A 1 295 ? -8.166 -4.404 1.768 1.00 87.56 295 ILE A CA 1
ATOM 2412 C C . ILE A 1 295 ? -9.676 -4.213 1.777 1.00 87.56 295 ILE A C 1
ATOM 2414 O O . ILE A 1 295 ? -10.228 -3.437 1.001 1.00 87.56 295 ILE A O 1
ATOM 2418 N N . ILE A 1 296 ? -10.346 -4.910 2.684 1.00 89.38 296 ILE A N 1
ATOM 2419 C CA . ILE A 1 296 ? -11.786 -4.801 2.890 1.00 89.38 296 ILE A CA 1
ATOM 2420 C C . ILE A 1 296 ? -12.028 -3.756 3.966 1.00 89.38 296 ILE A C 1
ATOM 2422 O O . ILE A 1 296 ? -11.457 -3.842 5.053 1.00 89.38 296 ILE A O 1
ATOM 2426 N N . LYS A 1 297 ? -12.900 -2.790 3.689 1.00 89.00 297 LYS A N 1
ATOM 2427 C CA . LYS A 1 297 ? -13.373 -1.811 4.666 1.00 89.00 297 LYS A CA 1
ATOM 2428 C C . LYS A 1 297 ? -14.864 -1.994 4.880 1.00 89.00 297 LYS A C 1
ATOM 2430 O O . LYS A 1 297 ? -15.639 -1.955 3.927 1.00 89.00 297 LYS A O 1
ATOM 2435 N N . CYS A 1 298 ? -15.258 -2.093 6.142 1.00 88.12 298 CYS A N 1
ATOM 2436 C CA . CYS A 1 298 ? -16.658 -2.053 6.535 1.00 88.12 298 CYS A CA 1
ATOM 2437 C C . CYS A 1 298 ? -16.919 -0.768 7.313 1.00 88.12 298 CYS A C 1
ATOM 2439 O O . CYS A 1 298 ? -16.220 -0.468 8.278 1.00 88.12 298 CYS A O 1
ATOM 2441 N N . SER A 1 299 ? -17.923 -0.006 6.895 1.00 88.12 299 SER A N 1
ATOM 2442 C CA . SER A 1 299 ? -18.340 1.217 7.583 1.00 88.12 299 SER A CA 1
ATOM 2443 C C . SER A 1 299 ? -19.855 1.305 7.673 1.00 88.12 299 SER A C 1
ATOM 2445 O O . SER A 1 299 ? -20.561 0.712 6.863 1.00 88.12 299 SER A O 1
ATOM 2447 N N . ALA A 1 300 ? -20.352 2.061 8.645 1.00 87.19 300 ALA A N 1
ATOM 2448 C CA . ALA A 1 300 ? -21.755 2.446 8.716 1.00 87.19 300 ALA A CA 1
ATOM 2449 C C . ALA A 1 300 ? -21.964 3.807 8.040 1.00 87.19 300 ALA A C 1
ATOM 2451 O O . ALA A 1 300 ? -21.106 4.681 8.169 1.00 87.19 300 ALA A O 1
ATOM 2452 N N . ASP A 1 301 ? -23.090 3.991 7.353 1.00 86.19 301 ASP A N 1
ATOM 2453 C CA . ASP A 1 301 ? -23.526 5.300 6.854 1.00 86.19 301 ASP A CA 1
ATOM 2454 C C . ASP A 1 301 ? -24.656 5.901 7.714 1.00 86.19 301 ASP A C 1
ATOM 2456 O O . ASP A 1 301 ? -25.148 5.286 8.665 1.00 86.19 301 ASP A O 1
ATOM 2460 N N . GLU A 1 302 ? -25.077 7.120 7.373 1.00 87.38 302 GLU A N 1
ATOM 2461 C CA . GLU A 1 302 ? -26.155 7.836 8.072 1.00 87.38 302 GLU A CA 1
ATOM 2462 C C . GLU A 1 302 ? -27.527 7.157 7.918 1.00 87.38 302 GLU A C 1
ATOM 2464 O O . GLU A 1 302 ? -28.405 7.326 8.765 1.00 87.38 302 GLU A O 1
ATOM 2469 N N . ASN A 1 303 ? -27.705 6.335 6.881 1.00 88.75 303 ASN A N 1
ATOM 2470 C CA . ASN A 1 303 ? -28.950 5.624 6.592 1.00 88.75 303 ASN A CA 1
ATOM 2471 C C . ASN A 1 303 ? -29.041 4.268 7.301 1.00 88.75 303 ASN A C 1
ATOM 2473 O O . ASN A 1 303 ? -29.944 3.484 7.012 1.00 88.75 303 ASN A O 1
ATOM 2477 N N . SER A 1 304 ? -28.137 3.984 8.246 1.00 89.31 304 SER A N 1
ATOM 2478 C CA . SER A 1 304 ? -28.054 2.681 8.912 1.00 89.31 304 SER A CA 1
ATOM 2479 C C . SER A 1 304 ? -27.836 1.540 7.913 1.00 89.31 304 SER A C 1
ATOM 2481 O O . SER A 1 304 ? -28.451 0.481 8.027 1.00 89.31 304 SER A O 1
ATOM 2483 N N . MET A 1 305 ? -26.947 1.738 6.940 1.00 92.50 305 MET A N 1
ATOM 2484 C CA . MET A 1 305 ? -26.431 0.699 6.050 1.00 92.50 305 MET A CA 1
ATOM 2485 C C . MET A 1 305 ? -25.020 0.301 6.486 1.00 92.50 305 MET A C 1
ATOM 2487 O O . MET A 1 305 ? -24.252 1.118 6.994 1.00 92.50 305 MET A O 1
ATOM 2491 N N . TYR A 1 306 ? -24.669 -0.966 6.309 1.00 92.25 306 TYR A N 1
ATOM 2492 C CA . TYR A 1 306 ? -23.291 -1.435 6.277 1.00 92.25 306 TYR A CA 1
ATOM 2493 C C . TYR A 1 306 ? -22.778 -1.295 4.847 1.00 92.25 306 TYR A C 1
ATOM 2495 O O . TYR A 1 306 ? -23.305 -1.933 3.941 1.00 92.25 306 TYR A O 1
ATOM 2503 N N . LEU A 1 307 ? -21.750 -0.479 4.647 1.00 92.56 307 LEU A N 1
ATOM 2504 C CA . LEU A 1 307 ? -21.063 -0.324 3.371 1.00 92.56 307 LEU A CA 1
ATOM 2505 C C . LEU A 1 307 ? -19.818 -1.206 3.368 1.00 92.56 307 LEU A C 1
ATOM 2507 O O . LEU A 1 307 ? -18.921 -1.011 4.196 1.00 92.56 307 LEU A O 1
ATOM 2511 N N . ILE A 1 308 ? -19.755 -2.150 2.432 1.00 92.81 308 ILE A N 1
ATOM 2512 C CA . ILE A 1 308 ? -18.592 -3.012 2.223 1.00 92.81 308 ILE A CA 1
ATOM 2513 C C . ILE A 1 308 ? -17.833 -2.485 1.015 1.00 92.81 308 ILE A C 1
ATOM 2515 O O . ILE A 1 308 ? -18.302 -2.584 -0.117 1.00 92.81 308 ILE A O 1
ATOM 2519 N N . HIS A 1 309 ? -16.648 -1.936 1.258 1.00 93.00 309 HIS A N 1
ATOM 2520 C CA . HIS A 1 309 ? -15.740 -1.531 0.198 1.00 93.00 309 HIS A CA 1
ATOM 2521 C C . HIS A 1 309 ? -14.586 -2.517 0.067 1.00 93.00 309 HIS A C 1
ATOM 2523 O O . HIS A 1 309 ? -14.045 -2.989 1.069 1.00 93.00 309 HIS A O 1
ATOM 2529 N N . ILE A 1 310 ? -14.174 -2.763 -1.171 1.00 92.19 310 ILE A N 1
ATOM 2530 C CA . ILE A 1 310 ? -12.985 -3.537 -1.512 1.00 92.19 310 ILE A CA 1
ATOM 2531 C C . ILE A 1 310 ? -12.004 -2.575 -2.174 1.00 92.19 310 ILE A C 1
ATOM 2533 O O . ILE A 1 310 ? -12.303 -1.966 -3.199 1.00 92.19 310 ILE A O 1
ATOM 2537 N N . TYR A 1 311 ? -10.849 -2.398 -1.546 1.00 91.44 311 TYR A N 1
ATOM 2538 C CA . TYR A 1 311 ? -9.753 -1.589 -2.056 1.00 91.44 311 TYR A CA 1
ATOM 2539 C C . TYR A 1 311 ? -8.661 -2.501 -2.611 1.00 91.44 311 TYR A C 1
ATOM 2541 O O . TYR A 1 311 ? -8.159 -3.366 -1.890 1.00 91.44 311 TYR A O 1
ATOM 2549 N N . ASN A 1 312 ? -8.271 -2.286 -3.866 1.00 88.06 312 ASN A N 1
ATOM 2550 C CA . ASN A 1 312 ? -7.124 -2.928 -4.495 1.00 88.06 312 ASN A CA 1
ATOM 2551 C C . ASN A 1 312 ? -5.940 -1.942 -4.501 1.00 88.06 312 ASN A C 1
ATOM 2553 O O . ASN A 1 312 ? -5.923 -1.008 -5.311 1.00 88.06 312 ASN A O 1
ATOM 2557 N N . PRO A 1 313 ? -4.926 -2.123 -3.632 1.00 84.00 313 PRO A N 1
ATOM 2558 C CA . PRO A 1 313 ? -3.801 -1.197 -3.559 1.00 84.00 313 PRO A CA 1
ATOM 2559 C C . PRO A 1 313 ? -2.894 -1.230 -4.799 1.00 84.00 313 PRO A C 1
ATOM 2561 O O . PRO A 1 313 ? -2.257 -0.225 -5.109 1.00 84.00 313 PRO A O 1
ATOM 2564 N N . ALA A 1 314 ? -2.844 -2.352 -5.529 1.00 78.00 314 ALA A N 1
ATOM 2565 C CA . ALA A 1 314 ? -2.038 -2.480 -6.744 1.00 78.00 314 ALA A CA 1
ATOM 2566 C C . ALA A 1 314 ? -2.600 -1.647 -7.906 1.00 78.00 314 ALA A C 1
ATOM 2568 O O . ALA A 1 314 ? -1.843 -1.158 -8.742 1.00 78.00 314 ALA A O 1
ATOM 2569 N N . GLU A 1 315 ? -3.917 -1.465 -7.953 1.00 79.38 315 GLU A N 1
ATOM 2570 C CA . GLU A 1 315 ? -4.602 -0.650 -8.966 1.00 79.38 315 GLU A CA 1
ATOM 2571 C C . GLU A 1 315 ? -5.001 0.734 -8.436 1.00 79.38 315 GLU A C 1
ATOM 2573 O O . GLU A 1 315 ? -5.391 1.607 -9.209 1.00 79.38 315 GLU A O 1
ATOM 2578 N N . ASN A 1 316 ? -4.870 0.952 -7.122 1.00 85.94 316 ASN A N 1
ATOM 2579 C CA . ASN A 1 316 ? -5.396 2.112 -6.405 1.00 85.94 316 ASN A CA 1
ATOM 2580 C C . ASN A 1 316 ? -6.887 2.353 -6.716 1.00 85.94 316 ASN A C 1
ATOM 2582 O O . ASN A 1 316 ? -7.326 3.492 -6.893 1.00 85.94 316 ASN A O 1
ATOM 2586 N N . SER A 1 317 ? -7.653 1.265 -6.807 1.00 88.75 317 SER A N 1
ATOM 2587 C CA . SER A 1 317 ? -9.082 1.255 -7.122 1.00 88.75 317 SER A CA 1
ATOM 2588 C C . SER A 1 317 ? -9.896 0.863 -5.889 1.00 88.75 317 SER A C 1
ATOM 2590 O O . SER A 1 317 ? -9.475 0.043 -5.073 1.00 88.75 317 SER A O 1
ATOM 2592 N N . LEU A 1 318 ? -11.059 1.493 -5.723 1.00 92.31 318 LEU A N 1
ATOM 2593 C CA . LEU A 1 318 ? -11.983 1.247 -4.619 1.00 92.31 318 LEU A CA 1
ATOM 2594 C C . LEU A 1 318 ? -13.363 0.963 -5.192 1.00 92.31 318 LEU A C 1
ATOM 2596 O O . LEU A 1 318 ? -13.917 1.798 -5.907 1.00 92.31 318 LEU A O 1
ATOM 2600 N N . VAL A 1 319 ? -13.924 -0.185 -4.832 1.00 93.31 319 VAL A N 1
ATOM 2601 C CA . VAL A 1 319 ? -15.264 -0.603 -5.241 1.00 93.31 319 VAL A CA 1
ATOM 2602 C C . VAL A 1 319 ? -16.157 -0.669 -4.010 1.00 93.31 319 VAL A C 1
ATOM 2604 O O . VAL A 1 319 ? -15.792 -1.289 -3.012 1.00 93.31 319 VAL A O 1
ATOM 2607 N N . LEU A 1 320 ? -17.328 -0.029 -4.066 1.00 93.94 320 LEU A N 1
ATOM 2608 C CA . LEU A 1 320 ? -18.425 -0.330 -3.146 1.00 93.94 320 LEU A CA 1
ATOM 2609 C C . LEU A 1 320 ? -19.044 -1.648 -3.611 1.00 93.94 320 LEU A C 1
ATOM 2611 O O . LEU A 1 320 ? -19.776 -1.671 -4.596 1.00 93.94 320 LEU A O 1
ATOM 2615 N N . ALA A 1 321 ? -18.694 -2.735 -2.933 1.00 93.50 321 ALA A N 1
ATOM 2616 C CA . ALA A 1 321 ? -19.093 -4.075 -3.332 1.00 93.50 321 ALA A CA 1
ATOM 2617 C C . ALA A 1 321 ? -20.549 -4.369 -2.948 1.00 93.50 321 ALA A C 1
ATOM 2619 O O . ALA A 1 321 ? -21.238 -5.045 -3.704 1.00 93.50 321 ALA A O 1
ATOM 2620 N N . GLU A 1 322 ? -21.015 -3.855 -1.800 1.00 94.88 322 GLU A N 1
ATOM 2621 C CA . GLU A 1 322 ? -22.415 -3.976 -1.372 1.00 94.88 322 GLU A CA 1
ATOM 2622 C C . GLU A 1 322 ? -22.794 -2.978 -0.267 1.00 94.88 322 GLU A C 1
ATOM 2624 O O . GLU A 1 322 ? -21.948 -2.552 0.531 1.00 94.88 322 GLU A O 1
ATOM 2629 N N . ALA A 1 323 ? -24.087 -2.648 -0.197 1.00 94.25 323 ALA A N 1
ATOM 2630 C CA . ALA A 1 323 ? -24.701 -1.886 0.885 1.00 94.25 323 ALA A CA 1
ATOM 2631 C C . ALA A 1 323 ? -25.828 -2.700 1.547 1.00 94.25 323 ALA A C 1
ATOM 2633 O O . ALA A 1 323 ? -26.888 -2.921 0.966 1.00 94.25 323 ALA A O 1
ATOM 2634 N N . ILE A 1 324 ? -25.632 -3.108 2.804 1.00 93.81 324 ILE A N 1
ATOM 2635 C CA . ILE A 1 324 ? -26.538 -4.028 3.510 1.00 93.81 324 ILE A CA 1
ATOM 2636 C C . ILE A 1 324 ? -27.266 -3.302 4.651 1.00 93.81 324 ILE A C 1
ATOM 2638 O O . ILE A 1 324 ? -26.597 -2.729 5.509 1.00 93.81 324 ILE A O 1
ATOM 2642 N N . PRO A 1 325 ? -28.607 -3.352 4.753 1.00 92.31 325 PRO A N 1
ATOM 2643 C CA . PRO A 1 325 ? -29.329 -2.704 5.847 1.00 92.31 325 PRO A CA 1
ATOM 2644 C C . PRO A 1 325 ? -28.929 -3.232 7.228 1.00 92.31 325 PRO A C 1
ATOM 2646 O O . PRO A 1 325 ? -28.913 -4.443 7.474 1.00 92.31 325 PRO A O 1
ATOM 2649 N N . GLN A 1 326 ? -28.664 -2.321 8.162 1.00 90.19 326 GLN A N 1
ATOM 2650 C CA . GLN A 1 326 ? -28.411 -2.676 9.552 1.00 90.19 326 GLN A CA 1
ATOM 2651 C C . GLN A 1 326 ? -29.697 -3.151 10.230 1.00 90.19 326 GLN A C 1
ATOM 2653 O O . GLN A 1 326 ? -30.801 -2.661 9.977 1.00 90.19 326 GLN A O 1
ATOM 2658 N N . LYS A 1 327 ? -29.551 -4.106 11.151 1.00 86.25 327 LYS A N 1
ATOM 2659 C CA . LYS A 1 327 ? -30.659 -4.639 11.949 1.00 86.25 327 LYS A CA 1
ATOM 2660 C C . LYS A 1 327 ? -30.436 -4.323 13.419 1.00 86.25 327 LYS A C 1
ATOM 2662 O O . LYS A 1 327 ? -29.404 -4.654 13.994 1.00 86.25 327 LYS A O 1
ATOM 2667 N N . LYS A 1 328 ? -31.438 -3.719 14.059 1.00 85.06 328 LYS A N 1
ATOM 2668 C CA . LYS A 1 328 ? -31.385 -3.397 15.490 1.00 85.06 328 LYS A CA 1
ATOM 2669 C C . LYS A 1 328 ? -31.180 -4.669 16.328 1.00 85.06 328 LYS A C 1
ATOM 2671 O O . LYS A 1 328 ? -31.940 -5.626 16.188 1.00 85.06 328 LYS A O 1
ATOM 2676 N N . GLY A 1 329 ? -30.189 -4.656 17.223 1.00 82.69 329 GLY A N 1
ATOM 2677 C CA . GLY A 1 329 ? -29.831 -5.802 18.075 1.00 82.69 329 GLY A CA 1
ATOM 2678 C C . GLY A 1 329 ? -28.996 -6.881 17.374 1.00 82.69 329 GLY A C 1
ATOM 2679 O O . GLY A 1 329 ? -28.890 -8.001 17.884 1.00 82.69 329 GLY A O 1
ATOM 2680 N N . PHE A 1 330 ? -28.446 -6.564 16.198 1.00 88.81 330 PHE A N 1
ATOM 2681 C CA . PHE A 1 330 ? -27.479 -7.390 15.487 1.00 88.81 330 PHE A CA 1
ATOM 2682 C C . PHE A 1 330 ? -26.112 -6.707 15.483 1.00 88.81 330 PHE A C 1
ATOM 2684 O O . PHE A 1 330 ? -26.008 -5.483 15.481 1.00 88.81 330 PHE A O 1
ATOM 2691 N N . ILE A 1 331 ? -25.072 -7.531 15.458 1.00 86.94 331 ILE A N 1
ATOM 2692 C CA . ILE A 1 331 ? -23.675 -7.137 15.327 1.00 86.94 331 ILE A CA 1
ATOM 2693 C C . ILE A 1 331 ? -23.133 -7.637 13.990 1.00 86.94 331 ILE A C 1
ATOM 2695 O O . ILE A 1 331 ? -23.524 -8.709 13.514 1.00 86.94 331 ILE A O 1
ATOM 2699 N N . SER A 1 332 ? -22.219 -6.868 13.406 1.00 87.88 332 SER A N 1
ATOM 2700 C CA . SER A 1 332 ? -21.504 -7.220 12.181 1.00 87.88 332 SER A CA 1
ATOM 2701 C C . SER A 1 332 ? -20.069 -7.651 12.468 1.00 87.88 332 SER A C 1
ATOM 2703 O O . SER A 1 332 ? -19.432 -7.123 13.382 1.00 87.88 332 SER A O 1
ATOM 2705 N N . LYS A 1 333 ? -19.530 -8.565 11.661 1.00 87.06 333 LYS A N 1
ATOM 2706 C CA . LYS A 1 333 ? -18.142 -9.034 11.761 1.00 87.06 333 LYS A CA 1
ATOM 2707 C C . LYS A 1 333 ? -17.620 -9.495 10.400 1.00 87.06 333 LYS A C 1
ATOM 2709 O O . LYS A 1 333 ? -18.390 -10.031 9.609 1.00 87.06 333 LYS A O 1
ATOM 2714 N N . ILE A 1 334 ? -16.315 -9.340 10.166 1.00 87.62 334 ILE A N 1
ATOM 2715 C CA . ILE A 1 334 ? -15.604 -10.032 9.085 1.00 87.62 334 ILE A CA 1
ATOM 2716 C C . ILE A 1 334 ? -14.956 -11.311 9.627 1.00 87.62 334 ILE A C 1
ATOM 2718 O O . ILE A 1 334 ? -14.255 -11.306 10.646 1.00 87.62 334 ILE A O 1
ATOM 2722 N N . SER A 1 335 ? -15.179 -12.407 8.915 1.00 86.44 335 SER A N 1
ATOM 2723 C CA . SER A 1 335 ? -14.691 -13.738 9.250 1.00 86.44 335 SER A CA 1
ATOM 2724 C C . SER A 1 335 ? -14.004 -14.360 8.047 1.00 86.44 335 SER A C 1
ATOM 2726 O O . SER A 1 335 ? -14.439 -14.166 6.917 1.00 86.44 335 SER A O 1
ATOM 2728 N N . VAL A 1 336 ? -12.955 -15.146 8.286 1.00 80.62 336 VAL A N 1
ATOM 2729 C CA . VAL A 1 336 ? -12.296 -15.924 7.231 1.00 80.62 336 VAL A CA 1
ATOM 2730 C C . VAL A 1 336 ? -12.400 -17.401 7.557 1.00 80.62 336 VAL A C 1
ATOM 2732 O O . VAL A 1 336 ? -12.156 -17.822 8.691 1.00 80.62 336 VAL A O 1
ATOM 2735 N N . VAL A 1 337 ? -12.828 -18.188 6.573 1.00 80.81 337 VAL A N 1
ATOM 2736 C CA . VAL A 1 337 ? -12.938 -19.645 6.670 1.00 80.81 337 VAL A CA 1
ATOM 2737 C C . VAL A 1 337 ? -12.452 -20.237 5.356 1.00 80.81 337 VAL A C 1
ATOM 2739 O O . VAL A 1 337 ? -13.024 -19.936 4.316 1.00 80.81 337 VAL A O 1
ATOM 2742 N N . ALA A 1 338 ? -11.428 -21.097 5.417 1.00 76.25 338 ALA A N 1
ATOM 2743 C CA . ALA A 1 338 ? -10.856 -21.768 4.243 1.00 76.25 338 ALA A CA 1
ATOM 2744 C C . ALA A 1 338 ? -10.523 -20.789 3.094 1.00 76.25 338 ALA A C 1
ATOM 2746 O O . ALA A 1 338 ? -10.967 -20.975 1.967 1.00 76.25 338 ALA A O 1
ATOM 2747 N N . ASP A 1 339 ? -9.794 -19.715 3.415 1.00 70.50 339 ASP A N 1
ATOM 2748 C CA . ASP A 1 339 ? -9.347 -18.664 2.481 1.00 70.50 339 ASP A CA 1
ATOM 2749 C C . ASP A 1 339 ? -10.459 -17.892 1.754 1.00 70.50 339 ASP A C 1
ATOM 2751 O O . ASP A 1 339 ? -10.204 -17.176 0.778 1.00 70.50 339 ASP A O 1
ATOM 2755 N N . GLN A 1 340 ? -11.692 -18.011 2.245 1.00 82.12 340 GLN A N 1
ATOM 2756 C CA . GLN A 1 340 ? -12.839 -17.218 1.827 1.00 82.12 340 GLN A CA 1
ATOM 2757 C C . GLN A 1 340 ? -13.228 -16.241 2.925 1.00 82.12 340 GLN A C 1
ATOM 2759 O O . GLN A 1 340 ? -13.162 -16.561 4.117 1.00 82.12 340 GLN A O 1
ATOM 2764 N N . VAL A 1 341 ? -13.652 -15.052 2.509 1.00 88.06 341 VAL A N 1
ATOM 2765 C CA . VAL A 1 341 ? -14.008 -13.969 3.418 1.00 88.06 341 VAL A CA 1
ATOM 2766 C C . VAL A 1 341 ? -15.508 -13.819 3.476 1.00 88.06 341 VAL A C 1
ATOM 2768 O O . VAL A 1 341 ? -16.188 -13.825 2.454 1.00 88.06 341 VAL A O 1
ATOM 2771 N N . TYR A 1 342 ? -16.012 -13.645 4.686 1.00 90.12 342 TYR A N 1
ATOM 2772 C CA . TYR A 1 342 ? -17.425 -13.537 4.959 1.00 90.12 342 TYR A CA 1
ATOM 2773 C C . TYR A 1 342 ? -17.709 -12.287 5.776 1.00 90.12 342 TYR A C 1
ATOM 2775 O O . TYR A 1 342 ? -17.049 -12.032 6.784 1.00 90.12 342 TYR A O 1
ATOM 2783 N N . PHE A 1 343 ? -18.736 -11.546 5.378 1.00 92.00 343 PHE A N 1
ATOM 2784 C CA . PHE A 1 343 ? -19.374 -10.559 6.233 1.00 92.00 343 PHE A CA 1
ATOM 2785 C C . PHE A 1 343 ? -20.572 -11.205 6.918 1.00 92.00 343 PHE A C 1
ATOM 2787 O O . PHE A 1 343 ? -21.451 -11.769 6.269 1.00 92.00 343 PHE A O 1
ATOM 2794 N N . VAL A 1 344 ? -20.600 -11.154 8.243 1.00 90.69 344 VAL A N 1
ATOM 2795 C CA . VAL A 1 344 ? -21.626 -11.815 9.048 1.00 90.69 344 VAL A CA 1
ATOM 2796 C C . VAL A 1 344 ? -22.402 -10.783 9.830 1.00 90.69 344 VAL A C 1
ATOM 2798 O O . VAL A 1 344 ? -21.813 -9.993 10.562 1.00 90.69 344 VAL A O 1
ATOM 2801 N N . ILE A 1 345 ? -23.727 -10.851 9.733 1.00 91.44 345 ILE A N 1
ATOM 2802 C CA . ILE A 1 345 ? -24.655 -10.092 10.566 1.00 91.44 345 ILE A CA 1
ATOM 2803 C C . ILE A 1 345 ? -25.388 -11.091 11.455 1.00 91.44 345 ILE A C 1
ATOM 2805 O O . ILE A 1 345 ? -26.152 -11.928 10.975 1.00 91.44 345 ILE A O 1
ATOM 2809 N N . SER A 1 346 ? -25.169 -11.012 12.763 1.00 88.56 346 SER A N 1
ATOM 2810 C CA . SER A 1 346 ? -25.718 -11.972 13.729 1.00 88.56 346 SER A CA 1
ATOM 2811 C C . SER A 1 346 ? -26.395 -11.267 14.900 1.00 88.56 346 SER A C 1
ATOM 2813 O O . SER A 1 346 ? -25.967 -10.178 15.278 1.00 88.56 346 SER A O 1
ATOM 2815 N N . PRO A 1 347 ? -27.456 -11.842 15.486 1.00 87.44 347 PRO A N 1
ATOM 2816 C CA . PRO A 1 347 ? -28.075 -11.262 16.669 1.00 87.44 347 PRO A CA 1
ATOM 2817 C C . PRO A 1 347 ? -27.140 -11.387 17.876 1.00 87.44 347 PRO A C 1
ATOM 2819 O O . PRO A 1 347 ? -26.488 -12.415 18.050 1.00 87.44 347 PRO A O 1
ATOM 2822 N N . GLU A 1 348 ? -27.150 -10.400 18.775 1.00 81.81 348 GLU A N 1
ATOM 2823 C CA . GLU A 1 348 ? -26.369 -10.463 20.027 1.00 81.81 348 GLU A CA 1
ATOM 2824 C C . GLU A 1 348 ? -26.731 -11.697 20.876 1.00 81.81 348 GLU A C 1
ATOM 2826 O O . GLU A 1 348 ? -25.893 -12.304 21.546 1.00 81.81 348 GLU A O 1
ATOM 2831 N N . ASN A 1 349 ? -28.000 -12.113 20.822 1.00 82.69 349 ASN A N 1
ATOM 2832 C CA . ASN A 1 349 ? -28.477 -13.305 21.508 1.00 82.69 349 ASN A CA 1
ATOM 2833 C C . ASN A 1 349 ? -28.200 -14.574 20.685 1.00 82.69 349 ASN A C 1
ATOM 2835 O O . ASN A 1 349 ? -28.946 -14.901 19.757 1.00 82.69 349 ASN A O 1
ATOM 2839 N N . ARG A 1 350 ? -27.204 -15.360 21.116 1.00 71.75 350 ARG A N 1
ATOM 2840 C CA . ARG A 1 350 ? -26.805 -16.631 20.482 1.00 71.75 350 ARG A CA 1
ATOM 2841 C C . ARG A 1 350 ? -27.929 -17.667 20.335 1.00 71.75 350 ARG A C 1
ATOM 2843 O O . ARG A 1 350 ? -27.840 -18.519 19.459 1.00 71.75 350 ARG A O 1
ATOM 2850 N N . LYS A 1 351 ? -29.017 -17.595 21.117 1.00 78.31 351 LYS A N 1
ATOM 2851 C CA . LYS A 1 351 ? -30.187 -18.487 20.945 1.00 78.31 351 LYS A CA 1
ATOM 2852 C C . LYS A 1 351 ? -30.959 -18.228 19.643 1.00 78.31 351 LYS A C 1
ATOM 2854 O O . LYS A 1 351 ? -31.790 -19.041 19.261 1.00 78.31 351 LYS A O 1
ATOM 2859 N N . LYS A 1 352 ? -30.702 -17.104 18.964 1.00 81.81 352 LYS A N 1
ATOM 2860 C CA . LYS A 1 352 ? -31.344 -16.707 17.702 1.00 81.81 352 LYS A CA 1
ATOM 2861 C C . LYS A 1 352 ? -30.431 -16.880 16.482 1.00 81.81 352 LYS A C 1
ATOM 2863 O O . LYS A 1 352 ? -30.663 -16.243 15.461 1.00 81.81 352 LYS A O 1
ATOM 2868 N N . ILE A 1 353 ? -29.417 -17.745 16.557 1.00 78.31 353 ILE A N 1
ATOM 2869 C CA . ILE A 1 353 ? -28.404 -17.913 15.499 1.00 78.31 353 ILE A CA 1
ATOM 2870 C C . ILE A 1 353 ? -28.984 -18.254 14.113 1.00 78.31 353 ILE A C 1
ATOM 2872 O O . ILE A 1 353 ? -28.377 -17.922 13.103 1.00 78.31 353 ILE A O 1
ATOM 2876 N N . ALA A 1 354 ? -30.191 -18.825 14.036 1.00 79.12 354 ALA A N 1
ATOM 2877 C CA . ALA A 1 354 ? -30.903 -19.079 12.777 1.00 79.12 354 ALA A CA 1
ATOM 2878 C C . ALA A 1 354 ? -31.306 -17.800 11.999 1.00 79.12 354 ALA A C 1
ATOM 2880 O O . ALA A 1 354 ? -31.683 -17.871 10.824 1.00 79.12 354 ALA A O 1
ATOM 2881 N N . LEU A 1 355 ? -31.246 -16.630 12.649 1.00 85.88 355 LEU A N 1
ATOM 2882 C CA . LEU A 1 355 ? -31.455 -15.312 12.038 1.00 85.88 355 LEU A CA 1
ATOM 2883 C C . LEU A 1 355 ? -30.162 -14.692 11.488 1.00 85.88 355 LEU A C 1
ATOM 2885 O O . LEU A 1 355 ? -30.219 -13.594 10.941 1.00 85.88 355 LEU A O 1
ATOM 2889 N N . THR A 1 356 ? -29.020 -15.360 11.658 1.00 88.12 356 THR A N 1
ATOM 2890 C CA . THR A 1 356 ? -27.733 -14.913 11.114 1.00 88.12 356 THR A CA 1
ATOM 2891 C C . THR A 1 356 ? -27.811 -14.825 9.595 1.00 88.12 356 THR A C 1
ATOM 2893 O O . THR A 1 356 ? -28.351 -15.723 8.946 1.00 88.12 356 THR A O 1
ATOM 2896 N N . GLN A 1 357 ? -27.269 -13.742 9.049 1.00 90.56 357 GLN A N 1
ATOM 2897 C CA . GLN A 1 357 ? -27.026 -13.577 7.624 1.00 90.56 357 GLN A CA 1
ATOM 2898 C C . GLN A 1 357 ? -25.528 -13.630 7.381 1.00 90.56 357 GLN A C 1
ATOM 2900 O O . GLN A 1 357 ? -24.753 -13.011 8.115 1.00 90.56 357 GLN A O 1
ATOM 2905 N N . VAL A 1 358 ? -25.137 -14.385 6.364 1.00 91.62 358 VAL A N 1
ATOM 2906 C CA . VAL A 1 358 ? -23.745 -14.557 5.969 1.00 91.62 358 VAL A CA 1
ATOM 2907 C C . VAL A 1 358 ? -23.637 -14.166 4.511 1.00 91.62 358 VAL A C 1
ATOM 2909 O O . VAL A 1 358 ? -24.395 -14.656 3.678 1.00 91.62 358 VAL A O 1
ATOM 2912 N N . TYR A 1 359 ? -22.685 -13.296 4.225 1.00 93.38 359 TYR A N 1
ATOM 2913 C CA . TYR A 1 359 ? -22.397 -12.823 2.889 1.00 93.38 359 TYR A CA 1
ATOM 2914 C C . TYR A 1 359 ? -20.975 -13.230 2.533 1.00 93.38 359 TYR A C 1
ATOM 2916 O O . TYR A 1 359 ? -20.050 -12.925 3.285 1.00 93.38 359 TYR A O 1
ATOM 2924 N N . LEU A 1 360 ? -20.797 -13.935 1.421 1.00 92.38 360 LEU A N 1
ATOM 2925 C CA . LEU A 1 360 ? -19.489 -14.218 0.847 1.00 92.38 360 LEU A CA 1
ATOM 2926 C C . LEU A 1 360 ? -18.977 -12.952 0.160 1.00 92.38 360 LEU A C 1
ATOM 2928 O O . LEU A 1 360 ? -19.694 -12.355 -0.634 1.00 92.38 360 LEU A O 1
ATOM 2932 N N . ILE A 1 361 ? -17.743 -12.557 0.451 1.00 91.69 361 ILE A N 1
ATOM 2933 C CA . ILE A 1 361 ? -17.045 -11.492 -0.269 1.00 91.69 361 ILE A CA 1
ATOM 2934 C C . ILE A 1 361 ? -16.147 -12.166 -1.309 1.00 91.69 361 ILE A C 1
ATOM 2936 O O . ILE A 1 361 ? -15.100 -12.722 -0.969 1.00 91.69 361 ILE A O 1
ATOM 2940 N N . ASP A 1 362 ? -16.568 -12.128 -2.572 1.00 87.06 362 ASP A N 1
ATOM 2941 C CA . ASP A 1 362 ? -15.769 -12.589 -3.704 1.00 87.06 362 ASP A CA 1
ATOM 2942 C C . ASP A 1 362 ? -14.747 -11.500 -4.054 1.00 87.06 362 ASP A C 1
ATOM 2944 O O . ASP A 1 362 ? -15.065 -10.470 -4.655 1.00 87.06 362 ASP A O 1
ATOM 2948 N N . LEU A 1 363 ? -13.500 -11.723 -3.638 1.00 82.25 363 LEU A N 1
ATOM 2949 C CA . LEU A 1 363 ? -12.393 -10.807 -3.900 1.00 82.25 363 LEU A CA 1
ATOM 2950 C C . LEU A 1 363 ? -11.988 -10.776 -5.375 1.00 82.25 363 LEU A C 1
ATOM 2952 O O . LEU A 1 363 ? -11.483 -9.749 -5.820 1.00 82.25 363 LEU A O 1
ATOM 2956 N N . ASP A 1 364 ? -12.207 -11.850 -6.131 1.00 80.75 364 ASP A N 1
ATOM 2957 C CA . ASP A 1 364 ? -11.805 -11.942 -7.536 1.00 80.75 364 ASP A CA 1
ATOM 2958 C C . ASP A 1 364 ? -12.792 -11.175 -8.430 1.00 80.75 364 ASP A C 1
ATOM 2960 O O . ASP A 1 364 ? -12.385 -10.498 -9.376 1.00 80.75 364 ASP A O 1
ATOM 2964 N N . GLN A 1 365 ? -14.083 -11.223 -8.090 1.00 83.56 365 GLN A N 1
ATOM 2965 C CA . GLN A 1 365 ? -15.140 -10.465 -8.769 1.00 83.56 365 GLN A CA 1
ATOM 2966 C C . GLN A 1 365 ? -15.422 -9.087 -8.163 1.00 83.56 365 GLN A C 1
ATOM 2968 O O . GLN A 1 365 ? -16.161 -8.312 -8.768 1.00 83.56 365 GLN A O 1
ATOM 2973 N N . GLU A 1 366 ? -14.871 -8.797 -6.983 1.00 86.75 366 GLU A N 1
ATOM 2974 C CA . GLU A 1 366 ? -15.134 -7.581 -6.199 1.00 86.75 366 GLU A CA 1
ATOM 2975 C C . GLU A 1 366 ? -16.621 -7.390 -5.866 1.00 86.75 366 GLU A C 1
ATOM 2977 O O . GLU A 1 366 ? -17.162 -6.284 -5.919 1.00 86.75 366 GLU A O 1
ATOM 2982 N N . LYS A 1 367 ? -17.289 -8.493 -5.517 1.00 90.44 367 LYS A N 1
ATOM 2983 C CA . LYS A 1 367 ? -18.728 -8.549 -5.231 1.00 90.44 367 LYS A CA 1
ATOM 2984 C C . LYS A 1 367 ? -19.007 -9.220 -3.899 1.00 90.44 367 LYS A C 1
ATOM 2986 O O . LYS A 1 367 ? -18.166 -9.924 -3.343 1.00 90.44 367 LYS A O 1
ATOM 2991 N N . VAL A 1 368 ? -20.219 -9.013 -3.402 1.00 94.44 368 VAL A N 1
ATOM 2992 C CA . VAL A 1 368 ? -20.722 -9.674 -2.202 1.00 94.44 368 VAL A CA 1
ATOM 2993 C C . VAL A 1 368 ? -21.988 -10.446 -2.552 1.00 94.44 368 VAL A C 1
ATOM 2995 O O . VAL A 1 368 ? -22.862 -9.927 -3.238 1.00 94.44 368 VAL A O 1
ATOM 2998 N N . GLU A 1 369 ? -22.091 -11.683 -2.075 1.00 93.06 369 GLU A N 1
ATOM 2999 C CA . GLU A 1 369 ? -23.228 -12.567 -2.337 1.00 93.06 369 GLU A CA 1
ATOM 3000 C C . GLU A 1 369 ? -23.799 -13.112 -1.023 1.00 93.06 369 GLU A C 1
ATOM 3002 O O . GLU A 1 369 ? -23.064 -13.644 -0.189 1.00 93.06 369 GLU A O 1
ATOM 3007 N N . GLU A 1 370 ? -25.115 -12.994 -0.808 1.00 92.75 370 GLU A N 1
ATOM 3008 C CA . GLU A 1 370 ? -25.768 -13.584 0.370 1.00 92.75 370 GLU A CA 1
ATOM 3009 C C . GLU A 1 370 ? -25.858 -15.109 0.229 1.00 92.75 370 GLU A C 1
ATOM 3011 O O . GLU A 1 370 ? -26.380 -15.645 -0.751 1.00 92.75 370 GLU A O 1
ATOM 3016 N N . ILE A 1 371 ? -25.397 -15.825 1.252 1.00 89.88 371 ILE A N 1
ATOM 3017 C CA . ILE A 1 371 ? -25.489 -17.281 1.308 1.00 89.88 371 ILE A CA 1
ATOM 3018 C C . ILE A 1 371 ? -26.892 -17.654 1.778 1.00 89.88 371 ILE A C 1
ATOM 3020 O O . ILE A 1 371 ? -27.251 -17.487 2.945 1.00 89.88 371 ILE A O 1
ATOM 3024 N N . SER A 1 372 ? -27.689 -18.181 0.852 1.00 79.88 372 SER A N 1
ATOM 3025 C CA . SER A 1 372 ? -29.075 -18.584 1.109 1.00 79.88 372 SER A CA 1
ATOM 3026 C C . SER A 1 372 ? -29.189 -19.855 1.960 1.00 79.88 372 SER A C 1
ATOM 3028 O O . SER A 1 372 ? -30.181 -20.045 2.671 1.00 79.88 372 SER A O 1
ATOM 3030 N N . GLU A 1 373 ? -28.174 -20.723 1.927 1.00 75.56 373 GLU A N 1
ATOM 3031 C CA . GLU A 1 373 ? -28.179 -21.984 2.660 1.00 75.56 373 GLU A CA 1
ATOM 3032 C C . GLU A 1 373 ? -27.895 -21.774 4.155 1.00 75.56 373 GLU A C 1
ATOM 3034 O O . GLU A 1 373 ? -26.811 -21.367 4.577 1.00 75.56 373 GLU A O 1
ATOM 3039 N N . LYS A 1 374 ? -28.886 -22.095 4.992 1.00 70.62 374 LYS A N 1
ATOM 3040 C CA . LYS A 1 374 ? -28.803 -21.937 6.449 1.00 70.62 374 LYS A CA 1
ATOM 3041 C C . LYS A 1 374 ? -28.255 -23.184 7.130 1.00 70.62 374 LYS A C 1
ATOM 3043 O O . LYS A 1 374 ? -28.963 -23.863 7.875 1.00 70.62 374 LYS A O 1
ATOM 3048 N N . ASN A 1 375 ? -26.978 -23.474 6.904 1.00 80.31 375 ASN A N 1
ATOM 3049 C CA . ASN A 1 375 ? -26.284 -24.515 7.651 1.00 80.31 375 ASN A CA 1
ATOM 3050 C C . ASN A 1 375 ? -25.796 -23.966 9.005 1.00 80.31 375 ASN A C 1
ATOM 3052 O O . ASN A 1 375 ? -24.829 -23.210 9.093 1.00 80.31 375 ASN A O 1
ATOM 3056 N N . VAL A 1 376 ? -26.465 -24.372 10.087 1.00 75.19 376 VAL A N 1
ATOM 3057 C CA . VAL A 1 376 ? -26.175 -23.894 11.449 1.00 75.19 376 VAL A CA 1
ATOM 3058 C C . VAL A 1 376 ? -24.740 -24.222 11.886 1.00 75.19 376 VAL A C 1
ATOM 3060 O O . VAL A 1 376 ? -24.102 -23.394 12.532 1.00 75.19 376 VAL A O 1
ATOM 3063 N N . SER A 1 377 ? -24.204 -25.388 11.504 1.00 79.25 377 SER A N 1
ATOM 3064 C CA . SER A 1 377 ? -22.813 -25.769 11.800 1.00 79.25 377 SER A CA 1
ATOM 3065 C C . SER A 1 377 ? -21.817 -24.823 11.126 1.00 79.25 377 SER A C 1
ATOM 3067 O O . SER A 1 377 ? -20.849 -24.396 11.756 1.00 79.25 377 SER A O 1
ATOM 3069 N N . PHE A 1 378 ? -22.083 -24.444 9.875 1.00 82.31 378 PHE A N 1
ATOM 3070 C CA . PHE A 1 378 ? -21.279 -23.458 9.161 1.00 82.31 378 PHE A CA 1
ATOM 3071 C C . PHE A 1 378 ? -21.356 -22.079 9.830 1.00 82.31 378 PHE A C 1
ATOM 3073 O O . PHE A 1 378 ? -20.323 -21.453 10.044 1.00 82.31 378 PHE A O 1
ATOM 3080 N N . PHE A 1 379 ? -22.539 -21.631 10.262 1.00 82.12 379 PHE A N 1
ATOM 3081 C CA . PHE A 1 379 ? -22.682 -20.339 10.949 1.00 82.12 379 PHE A CA 1
ATOM 3082 C C . PHE A 1 379 ? -21.889 -20.268 12.253 1.00 82.12 379 PHE A C 1
ATOM 3084 O O . PHE A 1 379 ? -21.242 -19.254 12.508 1.00 82.12 379 PHE A O 1
ATOM 3091 N N . TYR A 1 380 ? -21.879 -21.340 13.054 1.00 79.50 380 TYR A N 1
ATOM 3092 C CA . TYR A 1 380 ? -21.007 -21.409 14.230 1.00 79.50 380 TYR A CA 1
ATOM 3093 C C . TYR A 1 380 ? -19.533 -21.275 13.842 1.00 79.50 380 TYR A C 1
ATOM 3095 O O . TYR A 1 380 ? -18.833 -20.448 14.420 1.00 79.50 380 TYR A O 1
ATOM 3103 N N . LYS A 1 381 ? -19.091 -22.000 12.808 1.00 81.88 381 LYS A N 1
ATOM 3104 C CA . LYS A 1 381 ? -17.708 -21.940 12.317 1.00 81.88 381 LYS A CA 1
ATOM 3105 C C . LYS A 1 381 ? -17.301 -20.523 11.898 1.00 81.88 381 LYS A C 1
ATOM 3107 O O . LYS A 1 381 ? -16.238 -20.058 12.292 1.00 81.88 381 LYS A O 1
ATOM 3112 N N . VAL A 1 382 ? -18.144 -19.824 11.137 1.00 81.19 382 VAL A N 1
ATOM 3113 C CA . VAL A 1 382 ? -17.856 -18.453 10.684 1.00 81.19 382 VAL A CA 1
ATOM 3114 C C . VAL A 1 382 ? -17.901 -17.456 11.852 1.00 81.19 382 VAL A C 1
ATOM 3116 O O . VAL A 1 382 ? -17.112 -16.518 11.894 1.00 81.19 382 VAL A O 1
ATOM 3119 N N . LEU A 1 383 ? -18.782 -17.640 12.840 1.00 78.25 383 LEU A N 1
ATOM 3120 C CA . LEU A 1 383 ? -18.852 -16.752 14.009 1.00 78.25 383 LEU A CA 1
ATOM 3121 C C . LEU A 1 383 ? -17.669 -16.931 14.971 1.00 78.25 383 LEU A C 1
ATOM 3123 O O . LEU A 1 383 ? -17.244 -15.962 15.612 1.00 78.25 383 LEU A O 1
ATOM 3127 N N . GLU A 1 384 ? -17.139 -18.148 15.067 1.00 79.88 384 GLU A N 1
ATOM 3128 C CA . GLU A 1 384 ? -15.962 -18.475 15.873 1.00 79.88 384 GLU A CA 1
ATOM 3129 C C . GLU A 1 384 ? -14.666 -17.934 15.260 1.00 79.88 384 GLU A C 1
ATOM 3131 O O . GLU A 1 384 ? -13.790 -17.494 16.005 1.00 79.88 384 GLU A O 1
ATOM 3136 N N . THR A 1 385 ? -14.554 -17.866 13.929 1.00 72.44 385 THR A N 1
ATOM 3137 C CA . THR A 1 385 ? -13.395 -17.243 13.276 1.00 72.44 385 THR A CA 1
ATOM 3138 C C . THR A 1 385 ? -13.534 -15.726 13.218 1.00 72.44 385 THR A C 1
ATOM 3140 O O . THR A 1 385 ? -14.621 -15.181 13.044 1.00 72.44 385 THR A O 1
ATOM 3143 N N . SER A 1 386 ? -12.434 -15.001 13.400 1.00 64.62 386 SER A N 1
ATOM 3144 C CA . SER A 1 386 ? -12.331 -13.570 13.097 1.00 64.62 386 SER A CA 1
ATOM 3145 C C . SER A 1 386 ? -11.243 -13.373 12.064 1.00 64.62 386 SER A C 1
ATOM 3147 O O . SER A 1 386 ? -10.182 -13.979 12.196 1.00 64.62 386 SER A O 1
ATOM 3149 N N . ALA A 1 387 ? -11.477 -12.498 11.088 1.00 59.81 387 ALA A N 1
ATOM 3150 C CA . ALA A 1 387 ? -10.354 -11.912 10.375 1.00 59.81 387 ALA A CA 1
ATOM 3151 C C . ALA A 1 387 ? -9.544 -11.091 11.380 1.00 59.81 387 ALA A C 1
ATOM 3153 O O . ALA A 1 387 ? -10.075 -10.172 12.009 1.00 59.81 387 ALA A O 1
ATOM 3154 N N . ASP A 1 388 ? -8.285 -11.455 11.581 1.00 56.34 388 ASP A N 1
ATOM 3155 C CA . ASP A 1 388 ? -7.345 -10.576 12.256 1.00 56.34 388 ASP A CA 1
ATOM 3156 C C . ASP A 1 388 ? -6.932 -9.518 11.224 1.00 56.34 388 ASP A C 1
ATOM 3158 O O . ASP A 1 388 ? -6.563 -9.867 10.103 1.00 56.34 388 ASP A O 1
ATOM 3162 N N . GLY A 1 389 ? -7.047 -8.228 11.554 1.00 49.41 389 GLY A N 1
ATOM 3163 C CA . GLY A 1 389 ? -6.924 -7.128 10.580 1.00 49.41 389 GLY A CA 1
ATOM 3164 C C . GLY A 1 389 ? -5.600 -7.105 9.801 1.00 49.41 389 GLY A C 1
ATOM 3165 O O . GLY A 1 389 ? -5.529 -6.475 8.747 1.00 49.41 389 GLY A O 1
ATOM 3166 N N . TYR A 1 390 ? -4.583 -7.819 10.305 1.00 46.88 390 TYR A N 1
ATOM 3167 C CA . TYR A 1 390 ? -3.226 -7.905 9.748 1.00 46.88 390 TYR A CA 1
ATOM 3168 C C . TYR A 1 390 ? -2.615 -9.313 9.811 1.00 46.88 390 TYR A C 1
ATOM 3170 O O . TYR A 1 390 ? -1.404 -9.463 9.644 1.00 46.88 390 TYR A O 1
ATOM 3178 N N . LYS A 1 391 ? -3.414 -10.352 10.076 1.00 40.56 391 LYS A N 1
ATOM 3179 C CA . LYS A 1 391 ? -2.962 -11.743 9.962 1.00 40.56 391 LYS A CA 1
ATOM 3180 C C . LYS A 1 391 ? -3.995 -12.535 9.189 1.00 40.56 391 LYS A C 1
ATOM 3182 O O . LYS A 1 391 ? -4.945 -13.019 9.796 1.00 40.56 391 LYS A O 1
ATOM 3187 N N . LEU A 1 392 ? -3.765 -12.661 7.887 1.00 35.47 392 LEU A N 1
ATOM 3188 C CA . LEU A 1 392 ? -4.159 -13.779 7.030 1.00 35.47 392 LEU A CA 1
ATOM 3189 C C . LEU A 1 392 ? -3.341 -13.720 5.743 1.00 35.47 392 LEU A C 1
ATOM 3191 O O . LEU A 1 392 ? -3.353 -12.651 5.093 1.00 35.47 392 LEU A O 1
#